Protein AF-A0A3D8S932-F1 (afdb_monomer)

Solvent-accessible surface area (backbone atoms only — not comparable to full-atom values): 26169 Å² total; per-residue (Å²): 115,69,65,63,53,53,51,53,55,57,56,55,50,58,56,51,51,54,56,54,53,54,73,68,45,75,90,48,56,69,72,57,42,53,27,50,51,41,23,76,76,49,45,49,45,74,69,17,20,23,61,69,38,45,50,53,48,47,69,52,47,50,66,44,21,80,76,27,69,22,23,37,30,23,50,37,32,45,20,38,51,46,48,43,23,69,47,88,50,70,70,64,33,52,54,43,54,50,53,31,53,54,32,48,55,53,16,54,54,36,42,54,54,39,67,72,34,74,92,70,53,54,61,61,40,52,34,51,20,23,49,43,46,18,51,48,37,64,64,73,47,64,86,85,55,66,68,32,52,57,27,47,52,52,26,50,59,52,51,74,73,54,60,76,90,71,49,86,48,69,62,60,40,50,46,41,52,52,50,49,54,51,49,45,50,53,48,16,58,41,8,66,41,100,78,36,52,98,65,90,65,57,51,76,78,67,83,65,65,95,78,71,54,92,73,43,70,23,34,33,57,48,66,16,31,35,61,50,53,33,56,52,30,33,34,46,16,35,42,38,48,49,52,55,52,56,76,69,53,89,73,90,72,100,60,82,52,73,65,59,46,50,54,44,50,52,52,49,52,51,53,52,51,52,52,53,51,48,57,73,76,40,85,76,44,46,43,90,77,47,61,86,75,48,52,76,67,54,50,50,29,31,52,33,37,28,50,18,48,54,30,36,45,51,40,53,40,40,42,60,70,65,63,44,58,47,77,35,64,81,41,42,53,34,29,52,49,32,49,50,30,59,72,70,38,83,88,66,100,56,36,30,23,70,60,53,43,57,62,30,53,50,51,28,62,75,37,59,41,81,65,60,67,71,36,77,62,26,58,45,49,52,48,49,52,47,51,46,44,55,62,71,29,38,70,73,72,82,79,86,75,81,63,69,85,68,84,92,77,82,88,82,82,83,84,75,78,94,87,67,88,80,78,81,81,80,84,80,56,104,81,66,63,83,58,76,93,65,96,71,87,72,83,81,78,88,80,74,88,74,92,67,88,79,81,85,77,132

Radius of gyration: 24.07 Å; Cα contacts (8 Å, |Δi|>4): 457; chains: 1; bounding box: 69×62×68 Å

Foldseek 3Di:
DVVLVVVVVVLVVVLVVVLVVLVVPPVDDPVLSVLLNLLLPPLCLLQFAASVLSVLCCVLQVVLLVVAVLLSLLSSLSSLLLVLLVDPDDVVNVVSVVVNVVSLVSNVVSLVVLVVDPVNNPLLSSLNSLLSSLVSCVLFDDPPDCVSVVSLVSSVVSLVPDDLVPDPDPSSSVSSVVSVLSSLVVLLLQLLDPVHHPDLPDLAPDDDPPPDDVPQQAQERGQLAGSVLSVLSNSLSSLLNVVVVVVPDDDDDPDDDVVNSVVRLVVSLVVLVVSVVCVVVDPHHHDPPPVVSDDPLLSLLSSLLHLLSSLLSQLSSCCRVVVDALPDPSNLVSLVSLLVSVVSHDDDSGNRSLSNSLSSLVSSVVSDDDPCCPDVSVVVSCVSNCVNCSNSHVVVVPDDDFDWDDPDDDDDDPDDDPDDPPPPPDPDDPPTDGDDPDPPPDDPPPPDDDPDDDDDDD

InterPro domains:
  IPR021858 Fungal transcription factor [PF11951] (35-371)

Secondary structure (DSSP, 8-state):
-HHHHHHHHHHHHHHHHHHHHHHH-TTS-HHHHHHHHHHHHTGGGGG-SSHHHHHHHHHHHHHHHHH-HHHHHHHHHHHHHHHHTT---HHHHHHHHHHHHHHHHHHHHHHHHHHH-GGG--HHHHHHHHHHHHHHHHHHS-TT-SHHHHHHHHHHHHHHH--GGG--SHHHHHHHHHHHHHHHHHHHHHHTSTT--SS---TTT----TT--TTTTEEPTTTSS-THHHHHHHHHHHHHHHHHHHHT--S---S--HHHHHHHHHHHHHHHHHHHHHHHHSPPEESTTTGGGS-HHHHHHHHHHHHHHHHHHHHHHHHHTS---TTSHHHHHHHHHHHHHHHHSPP-SS--GGGGGHHHHHHHHHH--TTTTSSHHHHHHHHHHHHHHHHH-TT--S---------S---------SSS---------TT---------SSSS--S-----------

pLDDT: mean 71.11, std 24.64, range [21.19, 98.0]

Mean predicted aligned error: 13.16 Å

Structure (mmCIF, N/CA/C/O backbone):
data_AF-A0A3D8S932-F1
#
_entry.id   AF-A0A3D8S932-F1
#
loop_
_atom_site.group_PDB
_atom_site.id
_atom_site.type_symbol
_atom_site.label_atom_id
_atom_site.label_alt_id
_atom_site.label_comp_id
_atom_site.label_asym_id
_atom_site.label_entity_id
_atom_site.label_seq_id
_atom_site.pdbx_PDB_ins_code
_atom_site.Cartn_x
_atom_site.Cartn_y
_atom_site.Cartn_z
_atom_site.occupancy
_atom_site.B_iso_or_equiv
_atom_site.auth_seq_id
_atom_site.auth_comp_id
_atom_site.auth_asym_id
_atom_site.auth_atom_id
_atom_site.pdbx_PDB_model_num
ATOM 1 N N . MET A 1 1 ? -24.641 -22.524 -3.388 1.00 40.31 1 MET A N 1
ATOM 2 C CA . MET A 1 1 ? -25.469 -21.322 -3.117 1.00 40.31 1 MET A CA 1
ATOM 3 C C . MET A 1 1 ? -25.861 -21.190 -1.644 1.00 40.31 1 MET A C 1
ATOM 5 O O . MET A 1 1 ? -25.721 -20.092 -1.130 1.00 40.31 1 MET A O 1
ATOM 9 N N . GLN A 1 2 ? -26.273 -22.263 -0.950 1.00 28.23 2 GLN A N 1
ATOM 10 C CA . GLN A 1 2 ? -26.661 -22.210 0.475 1.00 28.23 2 GLN A CA 1
ATOM 11 C C . GLN A 1 2 ? -25.521 -21.852 1.455 1.00 28.23 2 GLN A C 1
ATOM 13 O O . GLN A 1 2 ? -25.753 -21.087 2.385 1.00 28.23 2 GLN A O 1
ATOM 18 N N . GLU A 1 3 ? -24.283 -22.317 1.245 1.00 32.41 3 GLU A N 1
ATOM 19 C CA . GLU A 1 3 ? -23.161 -21.984 2.151 1.00 32.41 3 GLU A CA 1
ATOM 20 C C . GLU A 1 3 ? -22.762 -20.503 2.091 1.00 32.41 3 GLU A C 1
ATOM 22 O O . GLU A 1 3 ? -22.575 -19.868 3.125 1.00 32.41 3 GLU A O 1
ATOM 27 N N . SER A 1 4 ? -22.727 -19.908 0.895 1.00 35.00 4 SER A N 1
ATOM 28 C CA . SER A 1 4 ? -22.407 -18.484 0.718 1.00 35.00 4 SER A CA 1
ATOM 29 C C . SER A 1 4 ? -23.454 -17.567 1.373 1.00 35.00 4 SER A C 1
ATOM 31 O O . SER A 1 4 ? -23.086 -16.571 1.996 1.00 35.00 4 SER A O 1
ATOM 33 N N . SER A 1 5 ? -24.745 -17.930 1.330 1.00 35.38 5 SER A N 1
ATOM 34 C CA . SER A 1 5 ? -25.807 -17.180 2.020 1.00 35.38 5 SER A CA 1
ATOM 35 C C . SER A 1 5 ? -25.755 -17.310 3.545 1.00 35.38 5 SER A C 1
ATOM 37 O O . SER A 1 5 ? -26.022 -16.336 4.243 1.00 35.38 5 SER A O 1
ATOM 39 N N . VAL A 1 6 ? -25.375 -18.479 4.072 1.00 38.38 6 VAL A N 1
ATOM 40 C CA . VAL A 1 6 ? -25.237 -18.703 5.524 1.00 38.38 6 VAL A CA 1
ATOM 41 C C . VAL A 1 6 ? -24.021 -17.961 6.079 1.00 38.38 6 VAL A C 1
ATOM 43 O O . VAL A 1 6 ? -24.103 -17.363 7.151 1.00 38.38 6 VAL A O 1
ATOM 46 N N . ILE A 1 7 ? -22.919 -17.933 5.323 1.00 48.12 7 ILE A N 1
ATOM 47 C CA . ILE A 1 7 ? -21.741 -17.124 5.646 1.00 48.12 7 ILE A CA 1
ATOM 48 C C . ILE A 1 7 ? -22.134 -15.642 5.646 1.00 48.12 7 ILE A C 1
ATOM 50 O O . ILE A 1 7 ? -21.973 -14.987 6.666 1.00 48.12 7 ILE A O 1
ATOM 54 N N . THR A 1 8 ? -22.785 -15.137 4.594 1.00 47.88 8 THR A N 1
ATOM 55 C CA . THR A 1 8 ? -23.177 -13.713 4.509 1.00 47.88 8 THR A CA 1
ATOM 56 C C . THR A 1 8 ? -24.117 -13.285 5.652 1.00 47.88 8 THR A C 1
ATOM 58 O O . THR A 1 8 ? -23.948 -12.208 6.218 1.00 47.88 8 THR A O 1
ATOM 61 N N . ALA A 1 9 ? -25.058 -14.141 6.068 1.00 43.66 9 ALA A N 1
ATOM 62 C CA . ALA A 1 9 ? -25.965 -13.851 7.185 1.00 43.66 9 ALA A CA 1
ATOM 63 C C . ALA A 1 9 ? -25.255 -13.820 8.554 1.00 43.66 9 ALA A C 1
ATOM 65 O O . ALA A 1 9 ? -25.500 -12.932 9.373 1.00 43.66 9 ALA A O 1
ATOM 66 N N . LYS A 1 10 ? -24.331 -14.759 8.805 1.00 51.44 10 LYS A N 1
ATOM 67 C CA . LYS A 1 10 ? -23.509 -14.774 10.030 1.00 51.44 10 LYS A CA 1
ATOM 68 C C . LYS A 1 10 ? -22.567 -13.565 10.095 1.00 51.44 10 LYS A C 1
ATOM 70 O O . LYS A 1 10 ? -22.245 -13.072 11.172 1.00 51.44 10 LYS A O 1
ATOM 75 N N . GLU A 1 11 ? -22.149 -13.081 8.934 1.00 54.16 11 GLU A N 1
ATOM 76 C CA . GLU A 1 11 ? -21.233 -11.961 8.751 1.00 54.16 11 GLU A CA 1
ATOM 77 C C . GLU A 1 11 ? -21.856 -10.573 8.967 1.00 54.16 11 GLU A C 1
ATOM 79 O O . GLU A 1 11 ? -21.185 -9.667 9.471 1.00 54.16 11 GLU A O 1
ATOM 84 N N . GLU A 1 12 ? -23.132 -10.397 8.624 1.00 58.84 12 GLU A N 1
ATOM 85 C CA . GLU A 1 12 ? -23.886 -9.177 8.940 1.00 58.84 12 GLU A CA 1
ATOM 86 C C . GLU A 1 12 ? -24.192 -9.081 10.447 1.00 58.84 12 GLU A C 1
ATOM 88 O O . GLU A 1 12 ? -24.145 -7.988 11.021 1.00 58.84 12 GLU A O 1
ATOM 93 N N . SER A 1 13 ? -24.394 -10.226 11.114 1.00 60.09 13 SER A N 1
ATOM 94 C CA . SER A 1 13 ? -24.631 -10.308 12.563 1.00 60.09 13 SER A CA 1
ATOM 95 C C . SER A 1 13 ? -23.456 -9.766 13.389 1.00 60.09 13 SER A C 1
ATOM 97 O O . SER A 1 13 ? -23.659 -8.921 14.257 1.00 60.09 13 SER A O 1
ATOM 99 N N . THR A 1 14 ? -22.215 -10.169 13.094 1.00 68.25 14 THR A N 1
ATOM 100 C CA . THR A 1 14 ? -21.038 -9.776 13.900 1.00 68.25 14 THR A CA 1
ATOM 101 C C . THR A 1 14 ? -20.719 -8.283 13.818 1.00 68.25 14 THR A C 1
ATOM 103 O O . THR A 1 14 ? -20.332 -7.662 14.809 1.00 68.25 14 THR A O 1
ATOM 106 N N . THR A 1 15 ? -20.918 -7.672 12.647 1.00 71.06 15 THR A N 1
ATOM 107 C CA . THR A 1 15 ? -20.733 -6.223 12.472 1.00 71.06 15 THR A CA 1
ATOM 108 C C . THR A 1 15 ? -21.820 -5.441 13.213 1.00 71.06 15 THR A C 1
ATOM 110 O O . THR A 1 15 ? -21.531 -4.413 13.827 1.00 71.06 15 THR A O 1
ATOM 113 N N . SER A 1 16 ? -23.063 -5.935 13.196 1.00 76.12 16 SER A N 1
ATOM 114 C CA . SER A 1 16 ? -24.178 -5.346 13.947 1.00 76.12 16 SER A CA 1
ATOM 115 C C . SER A 1 16 ? -23.921 -5.361 15.459 1.00 76.12 16 SER A C 1
ATOM 117 O O . SER A 1 16 ? -24.120 -4.341 16.126 1.00 76.12 16 SER A O 1
ATOM 119 N N . ASP A 1 17 ? -23.395 -6.468 15.988 1.00 81.44 17 ASP A N 1
ATOM 120 C CA . ASP A 1 17 ? -23.077 -6.611 17.413 1.00 81.44 17 ASP A CA 1
ATOM 121 C C . ASP A 1 17 ? -21.988 -5.626 17.863 1.00 81.44 17 ASP A C 1
ATOM 123 O O . ASP A 1 17 ? -22.148 -4.934 18.872 1.00 81.44 17 ASP A O 1
ATOM 127 N N . LEU A 1 18 ? -20.912 -5.477 17.080 1.00 80.94 18 LEU A N 1
ATOM 128 C CA . LEU A 1 18 ? -19.847 -4.506 17.360 1.00 80.94 18 LEU A CA 1
ATOM 129 C C . LEU A 1 18 ? -20.382 -3.063 17.400 1.00 80.94 18 LEU A C 1
ATOM 131 O O . LEU A 1 18 ? -20.035 -2.274 18.283 1.00 80.94 18 LEU A O 1
ATOM 135 N N . LEU A 1 19 ? -21.261 -2.708 16.460 1.00 85.31 19 LEU A N 1
ATOM 136 C CA . LEU A 1 19 ? -21.876 -1.380 16.409 1.00 85.31 19 LEU A CA 1
ATOM 137 C C . LEU A 1 19 ? -22.807 -1.125 17.598 1.00 85.31 19 LEU A C 1
ATOM 139 O O . LEU A 1 19 ? -22.860 0.002 18.102 1.00 85.31 19 LEU A O 1
ATOM 143 N N . ALA A 1 20 ? -23.527 -2.148 18.061 1.00 84.94 20 ALA A N 1
ATOM 144 C CA . ALA A 1 20 ? -24.342 -2.060 19.266 1.00 84.94 20 ALA A CA 1
ATOM 145 C C . ALA A 1 20 ? -23.469 -1.814 20.506 1.00 84.94 20 ALA A C 1
ATOM 147 O O . ALA A 1 20 ? -23.762 -0.905 21.284 1.00 84.94 20 ALA A O 1
ATOM 148 N N . GLN A 1 21 ? -22.350 -2.532 20.642 1.00 86.56 21 GLN A N 1
ATOM 149 C CA . GLN A 1 21 ? -21.411 -2.359 21.756 1.00 86.56 21 GLN A CA 1
ATOM 150 C C . GLN A 1 21 ? -20.811 -0.947 21.805 1.00 86.56 21 GLN A C 1
ATOM 152 O O . GLN A 1 21 ? -20.749 -0.339 22.872 1.00 86.56 21 GLN A O 1
ATOM 157 N N . ILE A 1 22 ? -20.443 -0.364 20.659 1.00 86.50 22 ILE A N 1
ATOM 158 C CA . ILE A 1 22 ? -19.869 0.994 20.607 1.00 86.50 22 ILE A CA 1
ATOM 159 C C . ILE A 1 22 ? -20.843 2.053 21.127 1.00 86.50 22 ILE A C 1
ATOM 161 O O . ILE A 1 22 ? -20.427 3.009 21.788 1.00 86.50 22 ILE A O 1
ATOM 165 N N . LYS A 1 23 ? -22.148 1.889 20.877 1.00 83.19 23 LYS A N 1
ATOM 166 C CA . LYS A 1 23 ? -23.172 2.813 21.393 1.00 83.19 23 LYS A CA 1
ATOM 167 C C . LYS A 1 23 ? -23.225 2.822 22.926 1.00 83.19 23 LYS A C 1
ATOM 169 O O . LYS A 1 23 ? -23.572 3.854 23.501 1.00 83.19 23 LYS A O 1
ATOM 174 N N . LEU A 1 24 ? -22.831 1.725 23.576 1.00 87.94 24 LEU A N 1
ATOM 175 C CA . LEU A 1 24 ? -22.824 1.576 25.035 1.00 87.94 24 LEU A CA 1
ATOM 176 C C . LEU A 1 24 ? -21.590 2.197 25.713 1.00 87.94 24 LEU A C 1
ATOM 178 O O . LEU A 1 24 ? -21.595 2.376 26.928 1.00 87.94 24 LEU A O 1
ATOM 182 N N . LEU A 1 25 ? -20.554 2.587 24.961 1.00 88.94 25 LEU A N 1
ATOM 183 C CA . LEU A 1 25 ? -19.315 3.164 25.505 1.00 88.94 25 LEU A CA 1
ATOM 184 C C . LEU A 1 25 ? -19.509 4.628 25.941 1.00 88.94 25 LEU A C 1
ATOM 186 O O . LEU A 1 25 ? -19.034 5.548 25.285 1.00 88.94 25 LEU A O 1
ATOM 190 N N . SER A 1 26 ? -20.245 4.878 27.026 1.00 89.00 26 SER A N 1
ATOM 191 C CA . SER A 1 26 ? -20.582 6.232 27.516 1.00 89.00 26 SER A CA 1
ATOM 192 C C . SER A 1 26 ? -19.376 7.112 27.861 1.00 89.00 26 SER A C 1
ATOM 194 O O . SER A 1 26 ? -19.487 8.334 27.801 1.00 89.00 26 SER A O 1
ATOM 196 N N . TRP A 1 27 ? -18.222 6.508 28.155 1.00 90.06 27 TRP A N 1
ATOM 197 C CA . TRP A 1 27 ? -16.966 7.213 28.416 1.00 90.06 27 TRP A CA 1
ATOM 198 C C . TRP A 1 27 ? -16.351 7.858 27.161 1.00 90.06 27 TRP A C 1
ATOM 200 O O . TRP A 1 27 ? -15.527 8.763 27.285 1.00 90.06 27 TRP A O 1
ATOM 210 N N . ILE A 1 28 ? -16.761 7.441 25.954 1.00 89.88 28 ILE A N 1
ATOM 211 C CA . ILE A 1 28 ? -16.377 8.094 24.697 1.00 89.88 28 ILE A CA 1
ATOM 212 C C . ILE A 1 28 ? -17.422 9.173 24.362 1.00 89.88 28 ILE A C 1
ATOM 214 O O . ILE A 1 28 ? -18.611 8.857 24.235 1.00 89.88 28 ILE A O 1
ATOM 218 N N . PRO A 1 29 ? -17.015 10.436 24.128 1.00 92.69 29 PRO A N 1
ATOM 219 C CA . PRO A 1 29 ? -17.925 11.503 23.723 1.00 92.69 29 PRO A CA 1
ATOM 220 C C . PRO A 1 29 ? -18.790 11.126 22.513 1.00 92.69 29 PRO A C 1
ATOM 222 O O . PRO A 1 29 ? -18.310 10.531 21.547 1.00 92.69 29 PRO A O 1
ATOM 225 N N . ALA A 1 30 ? -20.062 11.539 22.505 1.00 91.75 30 ALA A N 1
ATOM 226 C CA . ALA A 1 30 ? -21.031 11.136 21.478 1.00 91.75 30 ALA A CA 1
ATOM 227 C C . ALA A 1 30 ? -20.562 11.405 20.033 1.00 91.75 30 ALA A C 1
ATOM 229 O O . ALA A 1 30 ? -20.717 10.544 19.165 1.00 91.75 30 ALA A O 1
ATOM 230 N N . LYS A 1 31 ? -19.923 12.558 19.785 1.00 90.19 31 LYS A N 1
ATOM 231 C CA . LYS A 1 31 ? -19.340 12.892 18.473 1.00 90.19 31 LYS A CA 1
ATOM 232 C C . LYS A 1 31 ? -18.235 11.908 18.066 1.00 90.19 31 LYS A C 1
ATOM 234 O O . LYS A 1 31 ? -18.201 11.472 16.921 1.00 90.19 31 LYS A O 1
ATOM 239 N N . GLN A 1 32 ? -17.376 11.508 19.003 1.00 92.50 32 GLN A N 1
ATOM 240 C CA . GLN A 1 32 ? -16.308 10.537 18.752 1.00 92.50 32 GLN A CA 1
ATOM 241 C C . GLN A 1 32 ? -16.862 9.122 18.537 1.00 92.50 32 GLN A C 1
ATOM 243 O O . GLN A 1 32 ? -16.402 8.426 17.639 1.00 92.50 32 GLN A O 1
ATOM 248 N N . ARG A 1 33 ? -17.921 8.719 19.254 1.00 93.75 33 ARG A N 1
ATOM 249 C CA . ARG A 1 33 ? -18.620 7.451 18.969 1.00 93.75 33 ARG A CA 1
ATOM 250 C C . ARG A 1 33 ? -19.205 7.416 17.562 1.00 93.75 33 ARG A C 1
ATOM 252 O O . ARG A 1 33 ? -19.075 6.410 16.876 1.00 93.75 33 ARG A O 1
ATOM 259 N N . SER A 1 34 ? -19.809 8.518 17.110 1.00 92.56 34 SER A N 1
ATOM 260 C CA . SER A 1 34 ? -20.324 8.629 15.738 1.00 92.56 34 SER A CA 1
ATOM 261 C C . SER A 1 34 ? -19.213 8.487 14.693 1.00 92.56 34 SER A C 1
ATOM 263 O O . SER A 1 34 ? -19.406 7.828 13.673 1.00 92.56 34 SER A O 1
ATOM 265 N N . LEU A 1 35 ? -18.031 9.049 14.958 1.00 93.62 35 LEU A N 1
ATOM 266 C CA . LEU A 1 35 ? -16.859 8.871 14.101 1.00 93.62 35 LEU A CA 1
ATOM 267 C C . LEU A 1 35 ? -16.337 7.434 14.109 1.00 93.62 35 LEU A C 1
ATOM 269 O O . LEU A 1 35 ? -16.006 6.925 13.047 1.00 93.62 35 LEU A O 1
ATOM 273 N N . LEU A 1 36 ? -16.313 6.763 15.261 1.00 93.81 36 LEU A N 1
ATOM 274 C CA . LEU A 1 36 ? -15.903 5.361 15.349 1.00 93.81 36 LEU A CA 1
ATOM 275 C C . LEU A 1 36 ? -16.871 4.433 14.596 1.00 93.81 36 LEU A C 1
ATOM 277 O O . LEU A 1 36 ? -16.443 3.525 13.891 1.00 93.81 36 LEU A O 1
ATOM 281 N N . VAL A 1 37 ? -18.176 4.701 14.673 1.00 92.31 37 VAL A N 1
ATOM 282 C CA . VAL A 1 37 ? -19.183 4.020 13.843 1.00 92.31 37 VAL A CA 1
ATOM 283 C C . VAL A 1 37 ? -18.919 4.276 12.355 1.00 92.31 37 VAL A C 1
ATOM 285 O O . VAL A 1 37 ? -18.884 3.335 11.563 1.00 92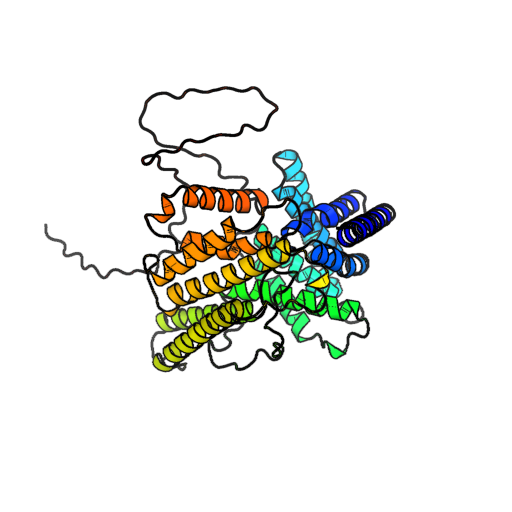.31 37 VAL A O 1
ATOM 288 N N . HIS A 1 38 ? -18.654 5.532 11.977 1.00 89.62 38 HIS A N 1
ATOM 289 C CA . HIS A 1 38 ? -18.314 5.900 10.599 1.00 89.62 38 HIS A CA 1
ATOM 290 C C . HIS A 1 38 ? -17.028 5.217 10.104 1.00 89.62 38 HIS A C 1
ATOM 292 O O . HIS A 1 38 ? -16.955 4.835 8.937 1.00 89.62 38 HIS A O 1
ATOM 298 N N . PHE A 1 39 ? -16.031 5.024 10.972 1.00 89.12 39 PHE A N 1
ATOM 299 C CA . PHE A 1 39 ? -14.813 4.280 10.649 1.00 89.12 39 PHE A CA 1
ATOM 300 C C . PHE A 1 39 ? -15.131 2.863 10.174 1.00 89.12 39 PHE A C 1
ATOM 302 O O . PHE A 1 39 ? -14.767 2.474 9.063 1.00 89.12 39 PHE A O 1
ATOM 309 N N . ILE A 1 40 ? -15.848 2.127 11.027 1.00 89.31 40 ILE A N 1
ATOM 310 C CA . ILE A 1 40 ? -16.173 0.711 10.851 1.00 89.31 40 ILE A CA 1
ATOM 311 C C . ILE A 1 40 ? -17.042 0.522 9.613 1.00 89.31 40 ILE A C 1
ATOM 313 O O . ILE A 1 40 ? -16.801 -0.386 8.821 1.00 89.31 40 ILE A O 1
ATOM 317 N N . GLN A 1 41 ? -18.035 1.394 9.432 1.00 84.44 41 GLN A N 1
ATOM 318 C CA . GLN A 1 41 ? -19.007 1.253 8.356 1.00 84.44 41 GLN A CA 1
ATOM 319 C C . GLN A 1 41 ? -18.508 1.774 7.014 1.00 84.44 41 GLN A C 1
ATOM 321 O O . GLN A 1 41 ? -18.896 1.218 5.993 1.00 84.44 41 GLN A O 1
ATOM 326 N N . HIS A 1 42 ? -17.684 2.823 6.981 1.00 80.06 42 HIS A N 1
ATOM 327 C CA . HIS A 1 42 ? -17.403 3.549 5.740 1.00 80.06 42 HIS A CA 1
ATOM 328 C C . HIS A 1 42 ? -15.916 3.796 5.514 1.00 80.06 42 HIS A C 1
ATOM 330 O O . HIS A 1 42 ? -15.396 3.445 4.458 1.00 80.06 42 HIS A O 1
ATOM 336 N N . ALA A 1 43 ? -15.220 4.382 6.488 1.00 80.62 43 ALA A N 1
ATOM 337 C CA . ALA A 1 43 ? -13.892 4.927 6.222 1.00 80.62 43 ALA A CA 1
ATOM 338 C C . ALA A 1 43 ? -12.821 3.853 5.975 1.00 80.62 43 ALA A C 1
ATOM 340 O O . ALA A 1 43 ? -11.892 4.096 5.209 1.00 80.62 43 ALA A O 1
ATOM 341 N N . LEU A 1 44 ? -12.954 2.674 6.590 1.00 79.88 44 LEU A N 1
ATOM 342 C CA . LEU A 1 44 ? -12.016 1.562 6.407 1.00 79.88 44 LEU A CA 1
ATOM 343 C C . LEU A 1 44 ? -12.182 0.850 5.050 1.00 79.88 44 LEU A C 1
ATOM 345 O O . LEU A 1 44 ? -11.245 0.228 4.550 1.00 79.88 44 LEU A O 1
ATOM 349 N N . GLN A 1 45 ? -13.351 0.966 4.410 1.00 77.25 45 GLN A N 1
ATOM 350 C CA . GLN A 1 45 ? -13.567 0.406 3.068 1.00 77.25 45 GLN A CA 1
ATOM 351 C C . GLN A 1 45 ? -12.655 1.065 2.025 1.00 77.25 45 GLN A C 1
ATOM 353 O O . GLN A 1 45 ? -12.292 0.443 1.032 1.00 77.25 45 GLN A O 1
ATOM 358 N N . ALA A 1 46 ? -12.246 2.313 2.273 1.00 71.69 46 ALA A N 1
ATOM 359 C CA . ALA A 1 46 ? -11.326 3.056 1.420 1.00 71.69 46 ALA A CA 1
ATOM 360 C C . ALA A 1 46 ? -9.869 2.561 1.499 1.00 71.69 46 ALA A C 1
ATOM 362 O O . ALA A 1 46 ? -9.014 3.114 0.812 1.00 71.69 46 ALA A O 1
ATOM 363 N N . SER A 1 47 ? -9.569 1.544 2.315 1.00 73.06 47 SER A N 1
ATOM 364 C CA . SER A 1 47 ? -8.214 0.999 2.470 1.00 73.06 47 SER A CA 1
ATOM 365 C C . SER A 1 47 ? -8.153 -0.527 2.605 1.00 73.06 47 SER A C 1
ATOM 367 O O . SER A 1 47 ? -7.094 -1.049 2.939 1.00 73.06 47 SER A O 1
ATOM 369 N N . THR A 1 48 ? -9.256 -1.251 2.384 1.00 80.56 48 THR A N 1
ATOM 370 C CA . THR A 1 48 ? -9.317 -2.717 2.538 1.00 80.56 48 THR A CA 1
ATOM 371 C C . THR A 1 48 ? -9.798 -3.395 1.258 1.00 80.56 48 THR A C 1
ATOM 373 O O . THR A 1 48 ? -10.755 -2.950 0.625 1.00 80.56 48 THR A O 1
ATOM 376 N N . CYS A 1 49 ? -9.126 -4.482 0.866 1.00 86.44 49 CYS A N 1
ATOM 377 C CA . CYS A 1 49 ? -9.362 -5.137 -0.424 1.00 86.44 49 CYS A CA 1
ATOM 378 C C . CYS A 1 49 ? -10.444 -6.228 -0.403 1.00 86.44 49 CYS A C 1
ATOM 380 O O . CYS A 1 49 ? -10.785 -6.760 -1.453 1.00 86.44 49 CYS A O 1
ATOM 382 N N . SER A 1 50 ? -11.002 -6.572 0.758 1.00 85.69 50 SER A N 1
ATOM 383 C CA . SER A 1 50 ? -12.120 -7.516 0.870 1.00 85.69 50 SER A CA 1
ATOM 384 C C . SER A 1 50 ? -12.919 -7.290 2.151 1.00 85.69 50 SER A C 1
ATOM 386 O O . SER A 1 50 ? -12.429 -6.696 3.114 1.00 85.69 50 SER A O 1
ATOM 388 N N . ILE A 1 51 ? -14.162 -7.777 2.175 1.00 84.81 51 ILE A N 1
ATOM 389 C CA . ILE A 1 51 ? -15.030 -7.710 3.362 1.00 84.81 51 ILE A CA 1
ATOM 390 C C . ILE A 1 51 ? -14.420 -8.523 4.511 1.00 84.81 51 ILE A C 1
ATOM 392 O O . ILE A 1 51 ? -14.410 -8.069 5.655 1.00 84.81 51 ILE A O 1
ATOM 396 N N . ALA A 1 52 ? -13.866 -9.699 4.199 1.00 83.38 52 ALA A N 1
ATOM 397 C CA . ALA A 1 52 ? -13.172 -10.542 5.166 1.00 83.38 52 ALA A CA 1
ATOM 398 C C . ALA A 1 52 ? -11.976 -9.807 5.796 1.00 83.38 52 ALA A C 1
ATOM 400 O O . ALA A 1 52 ? -11.858 -9.781 7.022 1.00 83.38 52 ALA A O 1
ATOM 401 N N . ALA A 1 53 ? -11.156 -9.133 4.979 1.00 84.31 53 ALA A N 1
ATOM 402 C CA . ALA A 1 53 ? -10.049 -8.308 5.459 1.00 84.31 53 ALA A CA 1
ATOM 403 C C . ALA A 1 53 ? -10.538 -7.144 6.331 1.00 84.31 53 ALA A C 1
ATOM 405 O O . ALA A 1 53 ? -9.986 -6.910 7.402 1.00 84.31 53 ALA A O 1
ATOM 406 N N . GLN A 1 54 ? -11.601 -6.441 5.921 1.00 86.06 54 GLN A N 1
ATOM 407 C CA . GLN A 1 54 ? -12.179 -5.347 6.705 1.00 86.06 54 GLN A CA 1
ATOM 408 C C . GLN A 1 54 ? -12.658 -5.823 8.083 1.00 86.06 54 GLN A C 1
ATOM 410 O O . GLN A 1 54 ? -12.395 -5.172 9.096 1.00 86.06 54 GLN A O 1
ATOM 415 N N . ARG A 1 55 ? -13.352 -6.964 8.137 1.00 85.38 55 ARG A N 1
ATOM 416 C CA . ARG A 1 55 ? -13.824 -7.547 9.395 1.00 85.38 55 ARG A CA 1
ATOM 417 C C . ARG A 1 55 ? -12.657 -7.922 10.288 1.00 85.38 55 ARG A C 1
ATOM 419 O O . ARG A 1 55 ? -12.626 -7.497 11.438 1.00 85.38 55 ARG A O 1
ATOM 426 N N . ARG A 1 56 ? -11.687 -8.662 9.748 1.00 86.44 56 ARG A N 1
ATOM 427 C CA . ARG A 1 56 ? -10.529 -9.101 10.524 1.00 86.44 56 ARG A CA 1
ATOM 428 C C . ARG A 1 56 ? -9.719 -7.914 11.036 1.00 86.44 56 ARG A C 1
ATOM 430 O O . ARG A 1 56 ? -9.299 -7.906 12.188 1.00 86.44 56 ARG A O 1
ATOM 437 N N . PHE A 1 57 ? -9.585 -6.871 10.221 1.00 88.06 57 PHE A N 1
ATOM 438 C CA . PHE A 1 57 ? -8.981 -5.614 10.638 1.00 88.06 57 PHE A CA 1
ATOM 439 C C . PHE A 1 57 ? -9.735 -4.998 11.825 1.00 88.06 57 PHE A C 1
ATOM 441 O O . PHE A 1 57 ? -9.107 -4.634 12.814 1.00 88.06 57 PHE A O 1
ATOM 448 N N . ASN A 1 58 ? -11.069 -4.918 11.773 1.00 90.12 58 ASN A N 1
ATOM 449 C CA . ASN A 1 58 ? -11.876 -4.393 12.879 1.00 90.12 58 ASN A CA 1
ATOM 450 C C . ASN A 1 58 ? -11.767 -5.247 14.157 1.00 90.12 58 ASN A C 1
ATOM 452 O O . ASN A 1 58 ? -11.621 -4.683 15.240 1.00 90.12 58 ASN A O 1
ATOM 456 N N . GLU A 1 59 ? -11.801 -6.577 14.040 1.00 90.06 59 GLU A N 1
ATOM 457 C CA . GLU A 1 59 ? -11.640 -7.512 15.168 1.00 90.06 59 GLU A CA 1
ATOM 458 C C . GLU A 1 59 ? -10.311 -7.302 15.902 1.00 90.06 59 GLU A C 1
ATOM 460 O O . GLU A 1 59 ? -10.267 -7.332 17.130 1.00 90.06 59 GLU A O 1
ATOM 465 N N . LEU A 1 60 ? -9.237 -7.043 15.153 1.00 91.31 60 LEU A N 1
ATOM 466 C CA . LEU A 1 60 ? -7.904 -6.837 15.711 1.00 91.31 60 LEU A CA 1
ATOM 467 C C . LEU A 1 60 ? -7.697 -5.406 16.226 1.00 91.31 60 LEU A C 1
ATOM 469 O O . LEU A 1 60 ? -7.163 -5.206 17.313 1.00 91.31 60 LEU A O 1
ATOM 473 N N . ILE A 1 61 ? -8.115 -4.389 15.470 1.00 92.81 61 ILE A N 1
ATOM 474 C CA . ILE A 1 61 ? -7.773 -2.987 15.753 1.00 92.81 61 ILE A CA 1
ATOM 475 C C . ILE A 1 61 ? -8.704 -2.346 16.780 1.00 92.81 61 ILE A C 1
ATOM 477 O O . ILE A 1 61 ? -8.227 -1.587 17.623 1.00 92.81 61 ILE A O 1
ATOM 481 N N . ILE A 1 62 ? -10.014 -2.614 16.743 1.00 93.31 62 ILE A N 1
ATOM 482 C CA . ILE A 1 62 ? -10.973 -1.895 17.599 1.00 93.31 62 ILE A CA 1
ATOM 483 C C . ILE A 1 62 ? -10.739 -2.176 19.091 1.00 93.31 62 ILE A C 1
ATOM 485 O O . ILE A 1 62 ? -10.641 -1.205 19.845 1.00 93.31 62 ILE A O 1
ATOM 489 N N . PRO A 1 63 ? -10.553 -3.430 19.553 1.00 92.00 63 PRO A N 1
ATOM 490 C CA . PRO A 1 63 ? -10.256 -3.685 20.964 1.00 92.00 63 PRO A CA 1
ATOM 491 C C . PRO A 1 63 ? -8.973 -2.987 21.434 1.00 92.00 63 PRO A C 1
ATOM 493 O O . PRO A 1 63 ? -8.932 -2.430 22.529 1.00 92.00 63 PRO A O 1
ATOM 496 N N . ARG A 1 64 ? -7.946 -2.950 20.575 1.00 92.88 64 ARG A N 1
ATOM 497 C CA . ARG A 1 64 ? -6.652 -2.311 20.862 1.00 92.88 64 ARG A CA 1
ATOM 498 C C . ARG A 1 64 ? -6.786 -0.792 20.898 1.00 92.88 64 ARG A C 1
ATOM 500 O O . ARG A 1 64 ? -6.195 -0.141 21.754 1.00 92.88 64 ARG A O 1
ATOM 507 N N . ALA A 1 65 ? -7.619 -0.223 20.029 1.00 94.25 65 ALA A N 1
ATOM 508 C CA . ALA A 1 65 ? -7.936 1.198 20.036 1.00 94.25 65 ALA A CA 1
ATOM 509 C C . ALA A 1 65 ? -8.612 1.614 21.346 1.00 94.25 65 ALA A C 1
ATOM 511 O O . ALA A 1 65 ? -8.222 2.608 21.944 1.00 94.25 65 ALA A O 1
ATOM 512 N N . LEU A 1 66 ? -9.568 0.831 21.852 1.00 92.50 66 LEU A N 1
ATOM 513 C CA . LEU A 1 66 ? -10.242 1.143 23.118 1.00 92.50 66 LEU A CA 1
ATOM 514 C C . LEU A 1 66 ? -9.297 1.131 24.334 1.00 92.50 66 LEU A C 1
ATOM 516 O O . LEU A 1 66 ? -9.619 1.739 25.352 1.00 92.50 66 LEU A O 1
ATOM 520 N N . GLN A 1 67 ? -8.132 0.489 24.220 1.00 90.81 67 GLN A N 1
ATOM 521 C CA . GLN A 1 67 ? -7.097 0.428 25.257 1.00 90.81 67 GLN A CA 1
ATOM 522 C C . GLN A 1 67 ? -5.932 1.408 25.024 1.00 90.81 67 GLN A C 1
ATOM 524 O O . GLN A 1 67 ? -5.132 1.630 25.931 1.00 90.81 67 GLN A O 1
ATOM 529 N N . SER A 1 68 ? -5.831 2.012 23.835 1.00 93.19 68 SER A N 1
ATOM 530 C CA . SER A 1 68 ? -4.759 2.940 23.456 1.00 93.19 68 SER A CA 1
ATOM 531 C C . SER A 1 68 ? -5.336 4.288 23.007 1.00 93.19 68 SER A C 1
ATOM 533 O O . SER A 1 68 ? -5.891 4.404 21.907 1.00 93.19 68 SER A O 1
ATOM 535 N N . PRO A 1 69 ? -5.184 5.343 23.829 1.00 93.94 69 PRO A N 1
ATOM 536 C CA . PRO A 1 69 ? -5.576 6.699 23.465 1.00 93.94 69 PRO A CA 1
ATOM 537 C C . PRO A 1 69 ? -5.023 7.175 22.115 1.00 93.94 69 PRO A C 1
ATOM 539 O O . PRO A 1 69 ? -5.756 7.820 21.361 1.00 93.94 69 PRO A O 1
ATOM 542 N N . SER A 1 70 ? -3.758 6.880 21.795 1.00 94.56 70 SER A N 1
ATOM 543 C CA . SER A 1 70 ? -3.145 7.292 20.524 1.00 94.56 70 SER A CA 1
ATOM 544 C C . SER A 1 70 ? -3.785 6.598 19.314 1.00 94.56 70 SER A C 1
ATOM 546 O O . SER A 1 70 ? -4.113 7.261 18.322 1.00 94.56 70 SER A O 1
ATOM 548 N N . LEU A 1 71 ? -4.049 5.291 19.403 1.00 95.81 71 LEU A N 1
ATOM 549 C CA . LEU A 1 71 ? -4.686 4.531 18.330 1.00 95.81 71 LEU A CA 1
ATOM 550 C C . LEU A 1 71 ? -6.147 4.945 18.134 1.00 95.81 71 LEU A C 1
ATOM 552 O O . LEU A 1 71 ? -6.543 5.229 17.001 1.00 95.81 71 LEU A O 1
ATOM 556 N N . LEU A 1 72 ? -6.932 5.060 19.213 1.00 96.25 72 LEU A N 1
ATOM 557 C CA . LEU A 1 72 ? -8.322 5.518 19.120 1.00 96.25 72 LEU A CA 1
ATOM 558 C C . LEU A 1 72 ? -8.406 6.872 18.423 1.00 96.25 72 LEU A C 1
ATOM 560 O O . LEU A 1 72 ? -9.154 7.031 17.461 1.00 96.25 72 LEU A O 1
ATOM 564 N N . LYS A 1 73 ? -7.605 7.845 18.862 1.00 96.00 73 LYS A N 1
ATOM 565 C CA . LYS A 1 73 ? -7.606 9.180 18.257 1.00 96.00 73 LYS A CA 1
ATOM 566 C C . LYS A 1 73 ? -7.175 9.138 16.796 1.00 96.00 73 LYS A C 1
ATOM 568 O O . LYS A 1 73 ? -7.797 9.813 15.986 1.00 96.00 73 LYS A O 1
ATOM 573 N N . SER A 1 74 ? -6.192 8.319 16.432 1.00 95.19 74 SER A N 1
ATOM 574 C CA . SER A 1 74 ? -5.758 8.162 15.036 1.00 95.19 74 SER A CA 1
ATOM 575 C C . SER A 1 74 ? -6.857 7.580 14.133 1.00 95.19 74 SER A C 1
ATOM 577 O O . SER A 1 74 ? -7.042 8.048 13.010 1.00 95.19 74 SER A O 1
ATOM 579 N N . ILE A 1 75 ? -7.662 6.640 14.637 1.00 94.94 75 ILE A N 1
ATOM 580 C CA . ILE A 1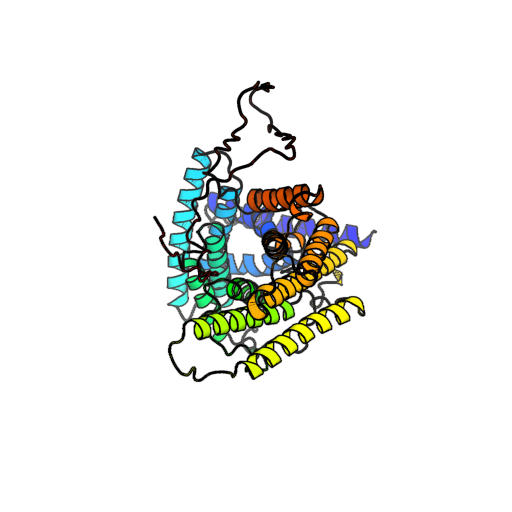 75 ? -8.860 6.127 13.947 1.00 94.94 75 ILE A CA 1
ATOM 581 C C . ILE A 1 75 ? -9.923 7.225 13.775 1.00 94.94 75 ILE A C 1
ATOM 583 O O . ILE A 1 75 ? -10.557 7.346 12.721 1.00 94.94 75 ILE A O 1
ATOM 587 N N . LEU A 1 76 ? -10.117 8.063 14.796 1.00 95.56 76 LEU A N 1
ATOM 588 C CA . LEU A 1 76 ? -11.041 9.197 14.718 1.00 95.56 76 LEU A CA 1
ATOM 589 C C . LEU A 1 76 ? -10.555 10.247 13.709 1.00 95.56 76 LEU A C 1
ATOM 591 O O . LEU A 1 76 ? -11.364 10.728 12.918 1.00 95.56 76 LEU A O 1
ATOM 595 N N . VAL A 1 77 ? -9.250 10.548 13.678 1.00 92.50 77 VAL A N 1
ATOM 596 C CA . VAL A 1 77 ? -8.622 11.404 12.654 1.00 92.50 77 VAL A CA 1
ATOM 597 C C . VAL A 1 77 ? -8.920 10.849 11.265 1.00 92.50 77 VAL A C 1
ATOM 599 O O . VAL A 1 77 ? -9.393 11.597 10.410 1.00 92.50 77 VAL A O 1
ATOM 602 N N . TRP A 1 78 ? -8.737 9.539 11.058 1.00 86.31 78 TRP A N 1
ATOM 603 C CA . TRP A 1 78 ? -9.055 8.897 9.783 1.00 86.31 78 TRP A CA 1
ATOM 604 C C . TRP A 1 78 ? -10.509 9.104 9.362 1.00 86.31 78 TRP A C 1
ATOM 606 O O . TRP A 1 78 ? -10.816 9.461 8.224 1.00 86.31 78 TRP A O 1
ATOM 616 N N . SER A 1 79 ? -11.414 8.925 10.315 1.00 89.94 79 SER A N 1
ATOM 617 C CA . SER A 1 79 ? -12.854 9.044 10.100 1.00 89.94 79 SER A CA 1
ATOM 618 C C . SER A 1 79 ? -13.279 10.466 9.753 1.00 89.94 79 SER A C 1
ATOM 620 O O . SER A 1 79 ? -14.087 10.660 8.845 1.00 89.94 79 SER A O 1
ATOM 622 N N . VAL A 1 80 ? -12.731 11.467 10.449 1.00 89.06 80 VAL A N 1
ATOM 623 C CA . VAL A 1 80 ? -12.998 12.878 10.138 1.00 89.06 80 VAL A CA 1
ATOM 624 C C . VAL A 1 80 ? -12.400 13.246 8.787 1.00 89.06 80 VAL A C 1
ATOM 626 O O . VAL A 1 80 ? -13.097 13.864 7.990 1.00 89.06 80 VAL A O 1
ATOM 629 N N . GLY A 1 81 ? -11.168 12.822 8.487 1.00 83.12 81 GLY A N 1
ATOM 630 C CA . GLY A 1 81 ? -10.538 13.043 7.183 1.00 83.12 81 GLY A CA 1
ATOM 631 C C . GLY A 1 81 ? -11.382 12.485 6.036 1.00 83.12 81 GLY A C 1
ATOM 632 O O . GLY A 1 81 ? -11.643 13.183 5.056 1.00 83.12 81 GLY A O 1
ATOM 633 N N . HIS A 1 82 ? -11.920 11.275 6.203 1.00 81.19 82 HIS A N 1
ATOM 634 C CA . HIS A 1 82 ? -12.852 10.682 5.246 1.00 81.19 82 HIS A CA 1
ATOM 635 C C . HIS A 1 82 ? -14.171 11.463 5.134 1.00 81.19 82 HIS A C 1
ATOM 637 O O . HIS A 1 82 ? -14.682 11.634 4.032 1.00 81.19 82 HIS A O 1
ATOM 643 N N . LYS A 1 83 ? -14.742 11.961 6.241 1.00 83.44 83 LYS A N 1
ATOM 644 C CA . LYS A 1 83 ? -15.943 12.818 6.192 1.00 83.44 83 LYS A CA 1
ATOM 645 C C . LYS A 1 83 ? -15.674 14.154 5.498 1.00 83.44 83 LYS A C 1
ATOM 647 O O . LYS A 1 83 ? -16.518 14.594 4.729 1.00 83.44 83 LYS A O 1
ATOM 652 N N . ILE A 1 84 ? -14.517 14.782 5.726 1.00 81.75 84 ILE A N 1
ATOM 653 C CA . ILE A 1 84 ? -14.095 16.006 5.019 1.00 81.75 84 ILE A CA 1
ATOM 654 C C . ILE A 1 84 ? -14.026 15.735 3.515 1.00 81.75 84 ILE A C 1
ATOM 656 O O . ILE A 1 84 ? -14.526 16.530 2.725 1.00 81.75 84 ILE A O 1
ATOM 660 N N . ALA A 1 85 ? -13.461 14.589 3.128 1.00 73.25 85 ALA A N 1
ATOM 661 C CA . ALA A 1 85 ? -13.382 14.143 1.741 1.00 73.25 85 ALA A CA 1
ATOM 662 C C . ALA A 1 85 ? -14.734 13.704 1.136 1.00 73.25 85 ALA A C 1
ATOM 664 O O . ALA A 1 85 ? -14.753 13.284 -0.017 1.00 73.25 85 ALA A O 1
ATOM 665 N N . GLN A 1 86 ? -15.835 13.778 1.888 1.00 73.06 86 GLN A N 1
ATOM 666 C CA . GLN A 1 86 ? -17.208 13.545 1.421 1.00 73.06 86 GLN A CA 1
ATOM 667 C C . GLN A 1 86 ? -18.118 14.771 1.630 1.00 73.06 86 GLN A C 1
ATOM 669 O O . GLN A 1 86 ? -19.323 14.694 1.388 1.00 73.06 86 GLN A O 1
ATOM 674 N N . CYS A 1 87 ? -17.571 15.882 2.136 1.00 73.00 87 CYS A N 1
ATOM 675 C CA . CYS A 1 87 ? -18.343 17.054 2.513 1.00 73.00 87 CYS A CA 1
ATOM 676 C C . CYS A 1 87 ? -18.346 18.112 1.401 1.00 73.00 87 CYS A C 1
ATOM 678 O O . CYS A 1 87 ? -17.339 18.784 1.160 1.00 73.00 87 CYS A O 1
ATOM 680 N N . ASP A 1 88 ? -19.518 18.319 0.796 1.00 66.94 88 ASP A N 1
ATOM 681 C CA . ASP A 1 88 ? -19.733 19.333 -0.243 1.00 66.94 88 ASP A CA 1
ATOM 682 C C . ASP A 1 88 ? -20.031 20.739 0.329 1.00 66.94 88 ASP A C 1
ATOM 684 O O . ASP A 1 88 ? -19.845 21.744 -0.359 1.00 66.94 88 ASP A O 1
ATOM 688 N N . ARG A 1 89 ? -20.495 20.843 1.587 1.00 74.31 89 ARG A N 1
ATOM 689 C CA . ARG A 1 89 ? -20.920 22.109 2.223 1.00 74.31 89 ARG A CA 1
ATOM 690 C C . ARG A 1 89 ? -19.778 22.785 2.988 1.00 74.31 89 ARG A C 1
ATOM 692 O O . ARG A 1 89 ? -19.137 22.167 3.834 1.00 74.31 89 ARG A O 1
ATOM 699 N N . SER A 1 90 ? -19.558 24.081 2.752 1.00 65.19 90 SER A N 1
ATOM 700 C CA . SER A 1 90 ? -18.416 24.829 3.307 1.00 65.19 90 SER A CA 1
ATOM 701 C C . SER A 1 90 ? -18.428 24.985 4.833 1.00 65.19 90 SER A C 1
ATOM 703 O O . SER A 1 90 ? -17.374 24.879 5.456 1.00 65.19 90 SER A O 1
ATOM 705 N N . GLU A 1 91 ? -19.591 25.218 5.447 1.00 64.25 91 GLU A N 1
ATOM 706 C CA . GLU A 1 91 ? -19.719 25.440 6.901 1.00 64.25 91 GLU A CA 1
ATOM 707 C C . GLU A 1 91 ? -19.528 24.143 7.707 1.00 64.25 91 GLU A C 1
ATOM 709 O O . GLU A 1 91 ? -18.748 24.096 8.665 1.00 64.25 91 GLU A O 1
ATOM 714 N N . ASP A 1 92 ? -20.158 23.054 7.254 1.00 78.81 92 ASP A N 1
ATOM 715 C CA . ASP A 1 92 ? -19.970 21.711 7.815 1.00 78.81 92 ASP A CA 1
ATOM 716 C C . ASP A 1 92 ? -18.506 21.269 7.681 1.00 78.81 92 ASP A C 1
ATOM 718 O O . ASP A 1 92 ? -17.914 20.706 8.608 1.00 78.81 92 ASP A O 1
ATOM 722 N N . ARG A 1 93 ? -17.879 21.588 6.543 1.00 80.31 93 ARG A N 1
ATOM 723 C CA . ARG A 1 93 ? -16.467 21.302 6.289 1.00 80.31 93 ARG A CA 1
ATOM 724 C C . ARG A 1 93 ? -15.528 22.052 7.234 1.00 80.31 93 ARG A C 1
ATOM 726 O O . ARG A 1 93 ? -14.632 21.419 7.780 1.00 80.31 93 ARG A O 1
ATOM 733 N N . ALA A 1 94 ? -15.741 23.344 7.491 1.00 84.62 94 ALA A N 1
ATOM 734 C CA . ALA A 1 94 ? -14.910 24.112 8.428 1.00 84.62 94 ALA A CA 1
ATOM 735 C C . ALA A 1 94 ? -14.967 23.549 9.862 1.00 84.62 94 ALA A C 1
ATOM 737 O O . ALA A 1 94 ? -13.952 23.474 10.566 1.00 84.62 94 ALA A O 1
ATOM 738 N N . THR A 1 95 ? -16.151 23.092 10.279 1.00 89.00 95 THR A N 1
ATOM 739 C CA . THR A 1 95 ? -16.344 22.421 11.571 1.00 89.00 95 THR A CA 1
ATOM 740 C C . THR A 1 95 ? -15.573 21.099 11.633 1.00 89.00 95 THR A C 1
ATOM 742 O O . THR A 1 95 ? -14.868 20.835 12.611 1.00 89.00 95 THR A O 1
ATOM 745 N N . LEU A 1 96 ? -15.655 20.276 10.581 1.00 86.81 96 LEU A N 1
ATOM 746 C CA . LEU A 1 96 ? -14.912 19.016 10.490 1.00 86.81 96 LEU A CA 1
ATOM 747 C C . LEU A 1 96 ? -13.395 19.244 10.442 1.00 86.81 96 LEU A C 1
ATOM 749 O O . LEU A 1 96 ? -12.658 18.538 11.120 1.00 86.81 96 LEU A O 1
ATOM 753 N N . GLU A 1 97 ? -12.918 20.246 9.704 1.00 87.81 97 GLU A N 1
ATOM 754 C CA . GLU A 1 97 ? -11.495 20.600 9.628 1.00 87.81 97 GLU A CA 1
ATOM 755 C C . GLU A 1 97 ? -10.945 21.070 10.983 1.00 87.81 97 GLU A C 1
ATOM 757 O O . GLU A 1 97 ? -9.806 20.760 11.332 1.00 87.81 97 GLU A O 1
ATOM 762 N N . THR A 1 98 ? -11.754 21.773 11.780 1.00 91.19 98 THR A N 1
ATOM 763 C CA . THR A 1 98 ? -11.385 22.150 13.153 1.00 91.19 98 THR A CA 1
ATOM 764 C C . THR A 1 98 ? -11.272 20.918 14.045 1.00 91.19 98 THR A C 1
ATOM 766 O O . THR A 1 98 ? -10.225 20.694 14.648 1.00 91.19 98 THR A O 1
ATOM 769 N N . MET A 1 99 ? -12.283 20.045 14.022 1.00 92.12 99 MET A N 1
ATOM 770 C CA . MET A 1 99 ? -12.253 18.772 14.747 1.00 92.12 99 MET A CA 1
ATOM 771 C C . MET A 1 99 ? -11.068 17.887 14.335 1.00 92.12 99 MET A C 1
ATOM 773 O O . MET A 1 99 ? -10.455 17.238 15.181 1.00 92.12 99 MET A O 1
ATOM 777 N N . TYR A 1 100 ? -10.731 17.864 13.045 1.00 90.19 100 TYR A N 1
ATOM 778 C CA . TYR A 1 100 ? -9.575 17.145 12.520 1.00 90.19 100 TYR A CA 1
ATOM 779 C C . TYR A 1 100 ? -8.273 17.658 13.143 1.00 90.19 100 TYR A C 1
ATOM 781 O O . TYR A 1 100 ? -7.491 16.854 13.647 1.00 90.19 100 TYR A O 1
ATOM 789 N N . ARG A 1 101 ? -8.049 18.982 13.163 1.00 90.88 101 ARG A N 1
ATOM 790 C CA . ARG A 1 101 ? -6.842 19.575 13.766 1.00 90.88 101 ARG A CA 1
ATOM 791 C C . ARG A 1 101 ? -6.723 19.234 15.251 1.00 90.88 101 ARG A C 1
ATOM 793 O O . ARG A 1 101 ? -5.656 18.788 15.673 1.00 90.88 101 ARG A O 1
ATOM 800 N N . ASP A 1 102 ? -7.816 19.362 16.000 1.00 93.38 102 ASP A N 1
ATOM 801 C CA . ASP A 1 102 ? -7.846 19.060 17.436 1.00 93.38 102 ASP A CA 1
ATOM 802 C C . ASP A 1 102 ? -7.518 17.584 17.707 1.00 93.38 102 ASP A C 1
ATOM 804 O O . ASP A 1 102 ? -6.704 17.257 18.576 1.00 93.38 102 ASP A O 1
ATOM 808 N N . LEU A 1 103 ? -8.109 16.669 16.928 1.00 94.31 103 LEU A N 1
ATOM 809 C CA . LEU A 1 103 ? -7.855 15.233 17.045 1.00 94.31 103 LEU A CA 1
ATOM 810 C C . LEU A 1 103 ? -6.427 14.860 16.644 1.00 94.31 103 LEU A C 1
ATOM 812 O O . LEU A 1 103 ? -5.823 14.031 17.322 1.00 94.31 103 LEU A O 1
ATOM 816 N N . VAL A 1 104 ? -5.866 15.470 15.594 1.00 91.12 104 VAL A N 1
ATOM 817 C CA . VAL A 1 104 ? -4.462 15.258 15.205 1.00 91.12 104 VAL A CA 1
ATOM 818 C C . VAL A 1 104 ? -3.540 15.692 16.338 1.00 91.12 104 VAL A C 1
ATOM 820 O O . VAL A 1 104 ? -2.709 14.899 16.775 1.00 91.12 104 VAL A O 1
ATOM 823 N N . GLN A 1 105 ? -3.709 16.906 16.865 1.00 93.12 105 GLN A N 1
ATOM 824 C CA . GLN A 1 105 ? -2.887 17.404 17.968 1.00 93.12 105 GLN A CA 1
ATOM 825 C C . GLN A 1 105 ? -2.994 16.496 19.200 1.00 93.12 105 GLN A C 1
ATOM 827 O O . GLN A 1 105 ? -1.980 16.098 19.775 1.00 93.12 105 GLN A O 1
ATOM 832 N N . SER A 1 106 ? -4.216 16.113 19.571 1.00 94.25 106 SER A N 1
ATOM 833 C CA . SER A 1 106 ? -4.462 15.231 20.711 1.00 94.25 106 SER A CA 1
ATOM 834 C C . SER A 1 106 ? -3.913 13.813 20.497 1.00 94.25 106 SER A C 1
ATOM 836 O O . SER A 1 106 ? -3.473 13.176 21.457 1.00 94.25 106 SER A O 1
ATOM 838 N N . SER A 1 107 ? -3.927 13.313 19.257 1.00 94.25 107 SER A N 1
ATOM 839 C CA . SER A 1 107 ? -3.343 12.021 18.887 1.00 94.25 107 SER A CA 1
ATOM 840 C C . SER A 1 107 ? -1.827 12.036 19.061 1.00 94.25 107 SER A C 1
ATOM 842 O O . SER A 1 107 ? -1.278 11.160 19.725 1.00 94.25 107 SER A O 1
ATOM 844 N N . LEU A 1 108 ? -1.154 13.079 18.563 1.00 92.25 108 LEU A N 1
ATOM 845 C CA . LEU A 1 108 ? 0.298 13.236 18.685 1.00 92.25 108 LEU A CA 1
ATOM 846 C C . LEU A 1 108 ? 0.748 13.333 20.145 1.00 92.25 108 LEU A C 1
ATOM 848 O O . LEU A 1 108 ? 1.728 12.698 20.526 1.00 92.25 108 LEU A O 1
ATOM 852 N N . GLN A 1 109 ? 0.014 14.079 20.975 1.00 95.00 109 GLN A N 1
ATOM 853 C CA . GLN A 1 109 ? 0.282 14.160 22.413 1.00 95.00 109 GLN A CA 1
ATOM 854 C C . GLN A 1 109 ? 0.149 12.789 23.089 1.00 95.00 109 GLN A C 1
ATOM 856 O O . GLN A 1 109 ? 1.031 12.390 23.848 1.00 95.00 109 GLN A O 1
ATOM 861 N N . SER A 1 110 ? -0.920 12.041 22.791 1.00 94.25 110 SER A N 1
ATOM 862 C CA . SER A 1 110 ? -1.095 10.679 23.311 1.00 94.25 110 SER A CA 1
ATOM 863 C C . SER A 1 110 ? 0.014 9.738 22.847 1.00 94.25 110 SER A C 1
ATOM 865 O O . SER A 1 110 ? 0.572 9.022 23.672 1.00 94.25 110 SER A O 1
ATOM 867 N N . LEU A 1 111 ? 0.384 9.790 21.565 1.00 92.62 111 LEU A N 1
ATOM 868 C CA . LEU A 1 111 ? 1.459 8.980 20.996 1.00 92.62 111 LEU A CA 1
ATOM 869 C C . LEU A 1 111 ? 2.793 9.249 21.708 1.00 92.62 111 LEU A C 1
ATOM 871 O O . LEU A 1 111 ? 3.472 8.319 22.129 1.00 92.62 111 LEU A O 1
ATOM 875 N N . GLN A 1 112 ? 3.146 10.521 21.919 1.00 92.19 112 GLN A N 1
ATOM 876 C CA . GLN A 1 112 ? 4.365 10.907 22.638 1.00 92.19 112 GLN A CA 1
ATOM 877 C C . GLN A 1 112 ? 4.367 10.428 24.095 1.00 92.19 112 GLN A C 1
ATOM 879 O O . GLN A 1 112 ? 5.395 9.963 24.587 1.00 92.19 112 GLN A O 1
ATOM 884 N N . MET A 1 113 ? 3.232 10.534 24.790 1.00 92.56 113 MET A N 1
ATOM 885 C CA . MET A 1 113 ? 3.105 10.077 26.176 1.00 92.56 113 MET A CA 1
ATOM 886 C C . MET A 1 113 ? 3.225 8.556 26.298 1.00 92.56 113 MET A C 1
ATOM 888 O O . MET A 1 113 ? 3.897 8.069 27.206 1.00 92.56 113 MET A O 1
ATOM 892 N N . GLU A 1 114 ? 2.612 7.810 25.380 1.00 92.50 114 GLU A N 1
ATOM 893 C CA . GLU A 1 114 ? 2.681 6.347 25.349 1.00 92.50 114 GLU A CA 1
ATOM 894 C C . GLU A 1 114 ? 4.092 5.852 24.995 1.00 92.50 114 GLU A C 1
ATOM 896 O O . GLU A 1 114 ? 4.586 4.932 25.642 1.00 92.50 114 GLU A O 1
ATOM 901 N N . ILE A 1 115 ? 4.788 6.504 24.053 1.00 89.75 115 ILE A N 1
ATOM 902 C CA . ILE A 1 115 ? 6.183 6.175 23.706 1.00 89.75 115 ILE A CA 1
ATOM 903 C C . ILE A 1 115 ? 7.129 6.404 24.894 1.00 89.75 115 ILE A C 1
ATOM 905 O O . ILE A 1 115 ? 8.023 5.597 25.137 1.00 89.75 115 ILE A O 1
ATOM 909 N N . ARG A 1 116 ? 6.939 7.489 25.658 1.00 89.44 116 ARG A N 1
ATOM 910 C CA . ARG A 1 116 ? 7.776 7.800 26.833 1.00 89.44 116 ARG A CA 1
ATOM 911 C C . ARG A 1 116 ? 7.583 6.812 27.984 1.00 89.44 116 ARG A C 1
ATOM 913 O O . ARG A 1 116 ? 8.467 6.688 28.827 1.00 89.44 116 ARG A O 1
ATOM 920 N N . ASN A 1 117 ? 6.446 6.121 28.042 1.00 86.56 117 ASN A N 1
ATOM 921 C CA . ASN A 1 117 ? 6.141 5.176 29.107 1.00 86.56 117 ASN A CA 1
ATOM 922 C C . ASN A 1 117 ? 6.437 3.733 28.675 1.00 86.56 117 ASN A C 1
ATOM 924 O O . ASN A 1 117 ? 5.545 3.000 28.249 1.00 86.56 117 ASN A O 1
ATOM 928 N N . ALA A 1 118 ? 7.690 3.307 28.854 1.00 72.94 118 ALA A N 1
ATOM 929 C CA . ALA A 1 118 ? 8.149 1.971 28.469 1.00 72.94 118 ALA A CA 1
ATOM 930 C C . ALA A 1 118 ? 7.327 0.821 29.089 1.00 72.94 118 ALA A C 1
ATOM 932 O O . ALA A 1 118 ? 7.164 -0.215 28.451 1.00 72.94 118 ALA A O 1
ATOM 933 N N . GLN A 1 119 ? 6.768 0.999 30.293 1.00 70.81 119 GLN A N 1
ATOM 934 C CA . GLN A 1 119 ? 5.977 -0.039 30.968 1.00 70.81 119 GLN A CA 1
ATOM 935 C C . GLN A 1 119 ? 4.563 -0.215 30.397 1.00 70.81 119 GLN A C 1
ATOM 937 O O . GLN A 1 119 ? 3.964 -1.270 30.577 1.00 70.81 119 GLN A O 1
ATOM 942 N N . ARG A 1 120 ? 4.014 0.800 29.718 1.00 67.25 120 ARG A N 1
ATOM 943 C CA . ARG A 1 120 ? 2.670 0.764 29.105 1.00 67.25 120 ARG A CA 1
ATOM 944 C C . ARG A 1 120 ? 2.715 0.757 27.577 1.00 67.25 120 ARG A C 1
ATOM 946 O O . ARG A 1 120 ? 1.699 0.996 26.928 1.00 67.25 120 ARG A O 1
ATOM 953 N N . MET A 1 121 ? 3.891 0.518 27.002 1.00 78.50 121 MET A N 1
ATOM 954 C CA . MET A 1 121 ? 4.107 0.591 25.565 1.00 78.50 121 MET A CA 1
ATOM 955 C C . MET A 1 121 ? 3.428 -0.587 24.854 1.00 78.50 121 MET A C 1
ATOM 957 O O . MET A 1 121 ? 4.001 -1.666 24.716 1.00 78.50 121 MET A O 1
ATOM 961 N N . ASN A 1 122 ? 2.214 -0.369 24.351 1.00 87.12 122 ASN A N 1
ATOM 962 C CA . ASN A 1 122 ? 1.569 -1.303 23.436 1.00 87.12 122 ASN A CA 1
ATOM 963 C C . ASN A 1 122 ? 2.124 -1.082 22.018 1.00 87.12 122 ASN A C 1
ATOM 965 O O . ASN A 1 122 ? 1.660 -0.211 21.280 1.00 87.12 122 ASN A O 1
ATOM 969 N N . LYS A 1 123 ? 3.147 -1.860 21.641 1.00 90.19 123 LYS A N 1
ATOM 970 C CA . LYS A 1 123 ? 3.855 -1.691 20.360 1.00 90.19 123 LYS A CA 1
ATOM 971 C C . LYS A 1 123 ? 2.929 -1.804 19.149 1.00 90.19 123 LYS A C 1
ATOM 973 O O . LYS A 1 123 ? 3.008 -0.956 18.266 1.00 90.19 123 LYS A O 1
ATOM 978 N N . VAL A 1 124 ? 2.032 -2.793 19.115 1.00 92.25 124 VAL A N 1
ATOM 979 C CA . VAL A 1 124 ? 1.086 -2.963 17.997 1.00 92.25 124 VAL A CA 1
ATOM 980 C C . VAL A 1 124 ? 0.122 -1.783 17.880 1.00 92.25 124 VAL A C 1
ATOM 982 O O . VAL A 1 124 ? -0.113 -1.304 16.770 1.00 92.25 124 VAL A O 1
ATOM 985 N N . ALA A 1 125 ? -0.357 -1.231 18.999 1.00 93.44 125 ALA A N 1
ATOM 986 C CA . ALA A 1 125 ? -1.193 -0.034 18.968 1.00 93.44 125 ALA A CA 1
ATOM 987 C C . ALA A 1 125 ? -0.434 1.204 18.457 1.00 93.44 125 ALA A C 1
ATOM 989 O O . ALA A 1 125 ? -0.965 1.952 17.637 1.00 93.44 125 ALA A O 1
ATOM 990 N N . LEU A 1 126 ? 0.821 1.392 18.880 1.00 93.88 126 LEU A N 1
ATOM 991 C CA . LEU A 1 126 ? 1.659 2.515 18.444 1.00 93.88 126 LEU A CA 1
ATOM 992 C C . LEU A 1 126 ? 2.039 2.433 16.963 1.00 93.88 126 LEU A C 1
ATOM 994 O O . LEU A 1 126 ? 2.031 3.457 16.275 1.00 93.88 126 LEU A O 1
ATOM 998 N N . ILE A 1 127 ? 2.333 1.231 16.454 1.00 94.81 127 ILE A N 1
ATOM 999 C CA . ILE A 1 127 ? 2.556 1.005 15.021 1.00 94.81 127 ILE A CA 1
ATOM 1000 C C . ILE A 1 127 ? 1.284 1.375 14.251 1.00 94.81 127 ILE A C 1
ATOM 1002 O O . ILE A 1 127 ? 1.342 2.189 13.331 1.00 94.81 127 ILE A O 1
ATOM 1006 N N . ALA A 1 128 ? 0.124 0.849 14.657 1.00 94.69 128 ALA A N 1
ATOM 1007 C CA . ALA A 1 128 ? -1.151 1.145 14.007 1.00 94.69 128 ALA A CA 1
ATOM 1008 C C . ALA A 1 128 ? -1.487 2.645 14.022 1.00 94.69 128 ALA A C 1
ATOM 1010 O O . ALA A 1 128 ? -1.870 3.201 12.991 1.00 94.69 128 ALA A O 1
ATOM 1011 N N . ALA A 1 129 ? -1.299 3.321 15.159 1.00 95.31 129 ALA A N 1
ATOM 1012 C CA . ALA A 1 129 ? -1.512 4.760 15.286 1.00 95.31 129 ALA A CA 1
ATOM 1013 C C . ALA A 1 129 ? -0.598 5.545 14.332 1.00 95.31 129 ALA A C 1
ATOM 1015 O O . ALA A 1 129 ? -1.057 6.429 13.606 1.00 95.31 129 ALA A O 1
ATOM 1016 N N . SER A 1 130 ? 0.682 5.173 14.276 1.00 94.81 130 SER A N 1
ATOM 1017 C CA . SER A 1 130 ? 1.675 5.808 13.407 1.00 94.81 130 SER A CA 1
ATOM 1018 C C . SER A 1 130 ? 1.334 5.622 11.924 1.00 94.81 130 SER A C 1
ATOM 1020 O O . SER A 1 130 ? 1.339 6.593 11.169 1.00 94.81 130 SER A O 1
ATOM 1022 N N . LEU A 1 131 ? 0.948 4.415 11.498 1.00 91.25 131 LEU A N 1
ATOM 1023 C CA . LEU A 1 131 ? 0.559 4.145 10.108 1.00 91.25 131 LEU A CA 1
ATOM 1024 C C . LEU A 1 131 ? -0.736 4.873 9.707 1.00 91.25 131 LEU A C 1
ATOM 1026 O O . LEU A 1 131 ? -0.806 5.445 8.616 1.00 91.25 131 LEU A O 1
ATOM 1030 N N . MET A 1 132 ? -1.728 4.941 10.601 1.00 89.38 132 MET A N 1
ATOM 1031 C CA . MET A 1 132 ? -2.958 5.714 10.379 1.00 89.38 132 MET A CA 1
ATOM 1032 C C . MET A 1 132 ? -2.664 7.207 10.184 1.00 89.38 132 MET A C 1
ATOM 1034 O O . MET A 1 132 ? -3.177 7.822 9.247 1.00 89.38 132 MET A O 1
ATOM 1038 N N . LEU A 1 133 ? -1.811 7.792 11.031 1.00 88.56 133 LEU A N 1
ATOM 1039 C CA . LEU A 1 133 ? -1.395 9.193 10.911 1.00 88.56 133 LEU A CA 1
ATOM 1040 C C . LEU A 1 133 ? -0.567 9.443 9.644 1.00 88.56 133 LEU A C 1
ATOM 1042 O O . LEU A 1 133 ? -0.769 10.459 8.978 1.00 88.56 133 LEU A O 1
ATOM 1046 N N . CYS A 1 134 ? 0.321 8.513 9.279 1.00 86.50 134 CYS A N 1
ATOM 1047 C CA . CYS A 1 134 ? 1.097 8.568 8.039 1.00 86.50 134 CYS A CA 1
ATOM 1048 C C . CYS A 1 134 ? 0.180 8.696 6.817 1.00 86.50 134 CYS A C 1
ATOM 1050 O O . CYS A 1 134 ? 0.320 9.619 6.014 1.00 86.50 134 CYS A O 1
ATOM 1052 N N . LEU A 1 135 ? -0.792 7.797 6.693 1.00 79.88 135 LEU A N 1
ATOM 1053 C CA . LEU A 1 135 ? -1.730 7.796 5.576 1.00 79.88 135 LEU A CA 1
ATOM 1054 C C . LEU A 1 135 ? -2.657 9.007 5.580 1.00 79.88 135 LEU A C 1
ATOM 1056 O O . LEU A 1 135 ? -2.901 9.581 4.525 1.00 79.88 135 LEU A O 1
ATOM 1060 N N . GLN A 1 136 ? -3.120 9.457 6.747 1.00 77.56 136 GLN A N 1
ATOM 1061 C CA . GLN A 1 136 ? -3.890 10.698 6.820 1.00 77.56 136 GLN A CA 1
ATOM 1062 C C . GLN A 1 136 ? -3.084 11.895 6.322 1.00 77.56 136 GLN A C 1
ATOM 1064 O O . GLN A 1 136 ? -3.596 12.696 5.545 1.00 77.56 136 GLN A O 1
ATOM 1069 N N . LYS A 1 137 ? -1.797 11.983 6.666 1.00 76.3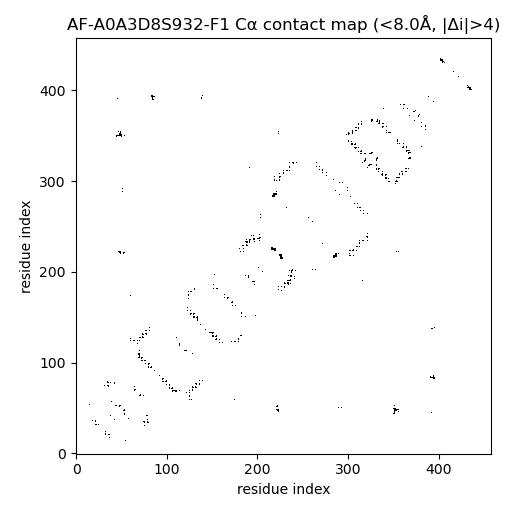1 137 LYS A N 1
ATOM 1070 C CA . LYS A 1 137 ? -0.913 13.015 6.114 1.00 76.31 137 LYS A CA 1
ATOM 1071 C C . LYS A 1 137 ? -0.736 12.889 4.600 1.00 76.31 137 LYS A C 1
ATOM 1073 O O . LYS A 1 137 ? -0.811 13.907 3.919 1.00 76.31 137 LYS A O 1
ATOM 1078 N N . LEU A 1 138 ? -0.584 11.675 4.067 1.00 73.19 138 LEU A N 1
ATOM 1079 C CA . LEU A 1 138 ? -0.541 11.428 2.617 1.00 73.19 138 LEU A CA 1
ATOM 1080 C C . LEU A 1 138 ? -1.845 11.823 1.902 1.00 73.19 138 LEU A C 1
ATOM 1082 O O . LEU A 1 138 ? -1.812 12.239 0.744 1.00 73.19 138 LEU A O 1
ATOM 1086 N N . CYS A 1 139 ? -2.990 11.712 2.577 1.00 67.75 139 CYS A N 1
ATOM 1087 C CA . CYS A 1 139 ? -4.284 12.113 2.030 1.00 67.75 139 CYS A CA 1
ATOM 1088 C C . CYS A 1 139 ? -4.519 13.635 2.059 1.00 67.75 139 CYS A C 1
ATOM 1090 O O . CYS A 1 139 ? -5.300 14.145 1.262 1.00 67.75 139 CYS A O 1
ATOM 1092 N N . GLN A 1 140 ? -3.872 14.358 2.976 1.00 62.22 140 GLN A N 1
ATOM 1093 C CA . GLN A 1 140 ? -4.229 15.747 3.299 1.00 62.22 140 GLN A CA 1
ATOM 1094 C C . GLN A 1 140 ? -3.185 16.774 2.856 1.00 62.22 140 GLN A C 1
ATOM 1096 O O . GLN A 1 140 ? -3.518 17.932 2.602 1.00 62.22 140 GLN A O 1
ATOM 1101 N N . GLU A 1 141 ? -1.916 16.381 2.777 1.00 54.47 141 GLU A N 1
ATOM 1102 C CA . GLU A 1 141 ? -0.812 17.285 2.463 1.00 54.47 141 GLU A CA 1
ATOM 1103 C C . GLU A 1 141 ? -0.268 17.053 1.053 1.00 54.47 141 GLU A C 1
ATOM 1105 O O . GLU A 1 141 ? -0.327 15.956 0.497 1.00 54.47 141 GLU A O 1
ATOM 1110 N N . ARG A 1 142 ? 0.339 18.096 0.473 1.00 51.53 142 ARG A N 1
ATOM 1111 C CA . ARG A 1 142 ? 1.187 17.925 -0.711 1.00 51.53 142 ARG A CA 1
ATOM 1112 C C . ARG A 1 142 ? 2.333 16.986 -0.329 1.00 51.53 142 ARG A C 1
ATOM 1114 O O . ARG A 1 142 ? 2.964 17.182 0.709 1.00 51.53 142 ARG A O 1
ATOM 1121 N N . LEU A 1 143 ? 2.668 16.034 -1.205 1.00 50.25 143 LEU A N 1
ATOM 1122 C CA . LEU A 1 143 ? 3.783 15.079 -1.032 1.00 50.25 143 LEU A CA 1
ATOM 1123 C C . LEU A 1 143 ? 5.148 15.758 -0.765 1.00 50.25 143 LEU A C 1
ATOM 1125 O O . LEU A 1 143 ? 6.115 15.111 -0.360 1.00 50.25 143 LEU A O 1
ATOM 1129 N N . GLU A 1 144 ? 5.220 17.075 -0.971 1.00 48.69 144 GLU A N 1
ATOM 1130 C CA . GLU A 1 144 ? 6.330 17.963 -0.639 1.00 48.69 144 GLU A CA 1
ATOM 1131 C C . GLU A 1 144 ? 6.570 18.133 0.882 1.00 48.69 144 GLU A C 1
ATOM 1133 O O . GLU A 1 144 ? 7.681 18.464 1.305 1.00 48.69 144 GLU A O 1
ATOM 1138 N N . SER A 1 145 ? 5.605 17.824 1.745 1.00 63.88 145 SER A N 1
ATOM 1139 C CA . SER A 1 145 ? 5.816 17.784 3.199 1.00 63.88 145 SER A CA 1
ATOM 1140 C C . SER A 1 145 ? 6.557 16.504 3.610 1.00 63.88 145 SER A C 1
ATOM 1142 O O . SER A 1 145 ? 6.249 15.415 3.127 1.00 63.88 145 SER A O 1
ATOM 1144 N N . ARG A 1 146 ? 7.575 16.602 4.480 1.00 70.12 146 ARG A N 1
ATOM 1145 C CA . ARG A 1 146 ? 8.229 15.420 5.094 1.00 70.12 146 ARG A CA 1
ATOM 1146 C C . ARG A 1 146 ? 7.448 14.882 6.303 1.00 70.12 146 ARG A C 1
ATOM 1148 O O . ARG A 1 146 ? 7.867 13.891 6.891 1.00 70.12 146 ARG A O 1
ATOM 1155 N N . ALA A 1 147 ? 6.317 15.497 6.662 1.00 76.25 147 ALA A N 1
ATOM 1156 C CA . ALA A 1 147 ? 5.580 15.161 7.879 1.00 76.25 147 ALA A CA 1
ATOM 1157 C C . ALA A 1 147 ? 5.056 13.717 7.895 1.00 76.25 147 ALA A C 1
ATOM 1159 O O . ALA A 1 147 ? 5.123 13.061 8.930 1.00 76.25 147 ALA A O 1
ATOM 1160 N N . TRP A 1 148 ? 4.596 13.184 6.757 1.00 80.12 148 TRP A N 1
ATOM 1161 C CA . TRP A 1 148 ? 4.150 11.785 6.676 1.00 80.12 148 TRP A CA 1
ATOM 1162 C C . TRP A 1 148 ? 5.296 10.793 6.932 1.00 80.12 148 TRP A C 1
ATOM 1164 O O . TRP A 1 148 ? 5.086 9.765 7.573 1.00 80.12 148 TRP A O 1
ATOM 1174 N N . ARG A 1 149 ? 6.522 11.123 6.498 1.00 84.12 149 ARG A N 1
ATOM 1175 C CA . ARG A 1 149 ? 7.696 10.251 6.651 1.00 84.12 149 ARG A CA 1
ATOM 1176 C C . ARG A 1 149 ? 8.095 10.088 8.111 1.00 84.12 149 ARG A C 1
ATOM 1178 O O . ARG A 1 149 ? 8.491 9.000 8.493 1.00 84.12 149 ARG A O 1
ATOM 1185 N N . ILE A 1 150 ? 7.908 11.123 8.934 1.00 86.44 150 ILE A N 1
ATOM 1186 C CA . ILE A 1 150 ? 8.164 11.057 10.382 1.00 86.44 150 ILE A CA 1
ATOM 1187 C C . ILE A 1 150 ? 7.330 9.940 11.025 1.00 86.44 150 ILE A C 1
ATOM 1189 O O . ILE A 1 150 ? 7.835 9.183 11.848 1.00 86.44 150 ILE A O 1
ATOM 1193 N N . HIS A 1 151 ? 6.063 9.804 10.627 1.00 89.38 151 HIS A N 1
ATOM 1194 C CA . HIS A 1 151 ? 5.194 8.740 11.130 1.00 89.38 151 HIS A CA 1
ATOM 1195 C C . HIS A 1 151 ? 5.589 7.359 10.601 1.00 89.38 151 HIS A C 1
ATOM 1197 O O . HIS A 1 151 ? 5.555 6.388 11.353 1.00 89.38 151 HIS A O 1
ATOM 1203 N N . LEU A 1 152 ? 5.982 7.272 9.327 1.00 88.12 152 LEU A N 1
ATOM 1204 C CA . LEU A 1 152 ? 6.411 6.013 8.723 1.00 88.12 152 LEU A CA 1
ATOM 1205 C C . LEU A 1 152 ? 7.737 5.506 9.315 1.00 88.12 152 LEU A C 1
ATOM 1207 O O . LEU A 1 152 ? 7.852 4.325 9.631 1.00 88.12 152 LEU A O 1
ATOM 1211 N N . ASP A 1 153 ? 8.708 6.397 9.519 1.00 88.62 153 ASP A N 1
ATOM 1212 C CA . ASP A 1 153 ? 9.993 6.084 10.155 1.00 88.62 153 ASP A CA 1
ATOM 1213 C C . ASP A 1 153 ? 9.798 5.723 11.633 1.00 88.62 153 ASP A C 1
ATOM 1215 O O . ASP A 1 153 ? 10.355 4.735 12.099 1.00 88.62 153 ASP A O 1
ATOM 1219 N N . GLY A 1 154 ? 8.921 6.434 12.351 1.00 89.94 154 GLY A N 1
ATOM 1220 C CA . GLY A 1 154 ? 8.552 6.061 13.718 1.00 89.94 154 GLY A CA 1
ATOM 1221 C C . GLY A 1 154 ? 7.942 4.656 13.804 1.00 89.94 154 GLY A C 1
ATOM 1222 O O . GLY A 1 154 ? 8.284 3.891 14.703 1.00 89.94 154 GLY A O 1
ATOM 1223 N N . ALA A 1 155 ? 7.085 4.276 12.848 1.00 91.88 155 ALA A N 1
ATOM 1224 C CA . ALA A 1 155 ? 6.548 2.918 12.773 1.00 91.88 155 ALA A CA 1
ATOM 1225 C C . ALA A 1 155 ? 7.655 1.880 12.523 1.00 91.88 155 ALA A C 1
ATOM 1227 O O . ALA A 1 155 ? 7.696 0.869 13.225 1.00 91.88 155 ALA A O 1
ATOM 1228 N N . ARG A 1 156 ? 8.576 2.147 11.585 1.00 91.00 156 ARG A N 1
ATOM 1229 C CA . ARG A 1 156 ? 9.743 1.290 11.311 1.00 91.00 156 ARG A CA 1
ATOM 1230 C C . ARG A 1 156 ? 10.578 1.059 12.566 1.00 91.00 156 ARG A C 1
ATOM 1232 O O . ARG A 1 156 ? 10.929 -0.078 12.860 1.00 91.00 156 ARG A O 1
ATOM 1239 N N . ASP A 1 157 ? 10.882 2.120 13.304 1.00 89.69 157 ASP A N 1
ATOM 1240 C CA . ASP A 1 157 ? 11.739 2.041 14.486 1.00 89.69 157 ASP A CA 1
ATOM 1241 C C . ASP A 1 157 ? 11.053 1.246 15.619 1.00 89.69 157 ASP A C 1
ATOM 1243 O O . ASP A 1 157 ? 11.696 0.500 16.356 1.00 89.69 157 ASP A O 1
ATOM 1247 N N . ILE A 1 158 ? 9.722 1.318 15.736 1.00 90.69 158 ILE A N 1
ATOM 1248 C CA . ILE A 1 158 ? 8.980 0.462 16.676 1.00 90.69 158 ILE A CA 1
ATOM 1249 C C . ILE A 1 158 ? 8.980 -0.998 16.197 1.00 90.69 158 ILE A C 1
ATOM 1251 O O . ILE A 1 158 ? 9.207 -1.894 17.013 1.00 90.69 158 ILE A O 1
ATOM 1255 N N . ILE A 1 159 ? 8.768 -1.242 14.897 1.00 90.12 159 ILE A N 1
ATOM 1256 C CA . ILE A 1 159 ? 8.802 -2.581 14.284 1.00 90.12 159 ILE A CA 1
ATOM 1257 C C . ILE A 1 159 ? 10.171 -3.241 14.489 1.00 90.12 159 ILE A C 1
ATOM 1259 O O . ILE A 1 159 ? 10.221 -4.391 14.914 1.00 90.12 159 ILE A O 1
ATOM 1263 N N . SER A 1 160 ? 11.277 -2.523 14.271 1.00 87.25 160 SER A N 1
ATOM 1264 C CA . SER A 1 160 ? 12.636 -3.077 14.388 1.00 87.25 160 SER A CA 1
ATOM 1265 C C . SER A 1 160 ? 13.000 -3.491 15.818 1.00 87.25 160 SER A C 1
ATOM 1267 O O . SER A 1 160 ? 13.801 -4.400 16.022 1.00 87.25 160 SER A O 1
ATOM 1269 N N . THR A 1 161 ? 12.378 -2.870 16.824 1.00 86.31 161 THR A N 1
ATOM 1270 C CA . THR A 1 161 ? 12.535 -3.265 18.234 1.00 86.31 161 THR A CA 1
ATOM 1271 C C . THR A 1 161 ? 11.520 -4.318 18.685 1.00 86.31 161 THR A C 1
ATOM 1273 O O . THR A 1 161 ? 11.590 -4.805 19.822 1.00 86.31 161 THR A O 1
ATOM 1276 N N . ALA A 1 162 ? 10.508 -4.625 17.873 1.00 81.44 162 ALA A N 1
ATOM 1277 C CA . ALA A 1 162 ? 9.503 -5.626 18.190 1.00 81.44 162 ALA A CA 1
ATOM 1278 C C . ALA A 1 162 ? 10.045 -7.015 17.840 1.00 81.44 162 ALA A C 1
ATOM 1280 O O . ALA A 1 162 ? 10.384 -7.297 16.696 1.00 81.44 162 ALA A O 1
ATOM 1281 N N . ASN A 1 163 ? 10.116 -7.904 18.831 1.00 76.44 163 ASN A N 1
ATOM 1282 C CA . ASN A 1 163 ? 10.436 -9.302 18.575 1.00 76.44 163 ASN A CA 1
ATOM 1283 C C . ASN A 1 163 ? 9.124 -10.084 18.460 1.00 76.44 163 ASN A C 1
ATOM 1285 O O . ASN A 1 163 ? 8.389 -10.195 19.441 1.00 76.44 163 ASN A O 1
ATOM 1289 N N . SER A 1 164 ? 8.844 -10.615 17.269 1.00 72.44 164 SER A N 1
ATOM 1290 C CA . SER A 1 164 ? 7.628 -11.383 16.986 1.00 72.44 164 SER A CA 1
ATOM 1291 C C . SER A 1 164 ? 7.475 -12.611 17.890 1.00 72.44 164 SER A C 1
ATOM 1293 O O . SER A 1 164 ? 6.352 -12.992 18.202 1.00 72.44 164 SER A O 1
ATOM 1295 N N . SER A 1 165 ? 8.580 -13.176 18.392 1.00 68.06 165 SER A N 1
ATOM 1296 C CA . SER A 1 165 ? 8.573 -14.317 19.316 1.00 68.06 165 SER A CA 1
ATOM 1297 C C . SER A 1 165 ? 8.130 -13.968 20.742 1.00 68.06 165 SER A C 1
ATOM 1299 O O . SER A 1 165 ? 8.112 -14.850 21.593 1.00 68.06 165 SER A O 1
ATOM 1301 N N . LYS A 1 166 ? 7.859 -12.689 21.036 1.00 76.31 166 LYS A N 1
ATOM 1302 C CA . LYS A 1 166 ? 7.414 -12.209 22.355 1.00 76.31 166 LYS A CA 1
ATOM 1303 C C . LYS A 1 166 ? 5.907 -11.941 22.432 1.00 76.31 166 LYS A C 1
ATOM 1305 O O . LYS A 1 166 ? 5.446 -11.454 23.459 1.00 76.31 166 LYS A O 1
ATOM 1310 N N . TYR A 1 167 ? 5.157 -12.183 21.356 1.00 79.25 167 TYR A N 1
ATOM 1311 C CA . TYR A 1 167 ? 3.700 -12.063 21.380 1.00 79.25 167 TYR A CA 1
ATOM 1312 C C . TYR A 1 167 ? 3.085 -13.403 21.783 1.00 79.25 167 TYR A C 1
ATOM 1314 O O . TYR A 1 167 ? 3.005 -14.316 20.964 1.00 79.25 167 TYR A O 1
ATOM 1322 N N . ASP A 1 168 ? 2.655 -13.495 23.041 1.00 80.62 168 ASP A N 1
ATOM 1323 C CA . ASP A 1 168 ? 1.952 -14.671 23.566 1.00 80.62 168 ASP A CA 1
ATOM 1324 C C . ASP A 1 168 ? 0.487 -14.723 23.094 1.00 80.62 168 ASP A C 1
ATOM 1326 O O . ASP A 1 168 ? -0.083 -15.805 22.963 1.00 80.62 168 ASP A O 1
ATOM 1330 N N . ASP A 1 169 ? -0.121 -13.563 22.805 1.00 86.75 169 ASP A N 1
ATOM 1331 C CA . ASP A 1 169 ? -1.464 -13.464 22.222 1.00 86.75 169 ASP A CA 1
ATOM 1332 C C . ASP A 1 169 ? -1.405 -13.663 20.688 1.00 86.75 169 ASP A C 1
ATOM 1334 O O . ASP A 1 169 ? -0.791 -12.848 19.983 1.00 86.75 169 ASP A O 1
ATOM 1338 N N . PRO A 1 170 ? -2.065 -14.705 20.139 1.00 87.88 170 PRO A N 1
ATOM 1339 C CA . PRO A 1 170 ? -2.152 -14.929 18.697 1.00 87.88 170 PRO A CA 1
ATOM 1340 C C . PRO A 1 170 ? -2.736 -13.748 17.911 1.00 87.88 170 PRO A C 1
ATOM 1342 O O . PRO A 1 170 ? -2.335 -13.527 16.765 1.00 87.88 170 PRO A O 1
ATOM 1345 N N . ASP A 1 171 ? -3.667 -12.988 18.496 1.00 89.25 171 ASP A N 1
ATOM 1346 C CA . ASP A 1 171 ? -4.274 -11.831 17.833 1.00 89.25 171 ASP A CA 1
ATOM 1347 C C . ASP A 1 171 ? -3.298 -10.653 17.752 1.00 89.25 171 ASP A C 1
ATOM 1349 O O . ASP A 1 171 ? -3.237 -9.985 16.719 1.00 89.25 171 ASP A O 1
ATOM 1353 N N . ASP A 1 172 ? -2.479 -10.425 18.783 1.00 88.94 172 ASP A N 1
ATOM 1354 C CA . ASP A 1 172 ? -1.433 -9.397 18.737 1.00 88.94 172 ASP A CA 1
ATOM 1355 C C . ASP A 1 172 ? -0.327 -9.768 17.741 1.00 88.94 172 ASP A C 1
ATOM 1357 O O . ASP A 1 172 ? 0.160 -8.898 17.014 1.00 88.94 172 ASP A O 1
ATOM 1361 N N . LEU A 1 173 ? 0.028 -11.053 17.637 1.00 89.12 173 LEU A N 1
ATOM 1362 C CA . LEU A 1 173 ? 0.970 -11.530 16.623 1.00 89.12 173 LEU A CA 1
ATOM 1363 C C . LEU A 1 173 ? 0.423 -11.342 15.199 1.00 89.12 173 LEU A C 1
ATOM 1365 O O . LEU A 1 173 ? 1.151 -10.883 14.315 1.00 89.12 173 LEU A O 1
ATOM 1369 N N . GLU A 1 174 ? -0.845 -11.680 14.954 1.00 88.06 174 GLU A N 1
ATOM 1370 C CA . GLU A 1 174 ? -1.471 -11.479 13.641 1.00 88.06 174 GLU A CA 1
ATOM 1371 C C . GLU A 1 174 ? -1.614 -9.990 13.308 1.00 88.06 174 GLU A C 1
ATOM 1373 O O . GLU A 1 174 ? -1.302 -9.578 12.190 1.00 88.06 174 GLU A O 1
ATOM 1378 N N . LEU A 1 175 ? -2.007 -9.164 14.282 1.00 90.25 175 LEU A N 1
ATOM 1379 C CA . LEU A 1 175 ? -2.053 -7.714 14.130 1.00 90.25 175 LEU A CA 1
ATOM 1380 C C . LEU A 1 175 ? -0.666 -7.155 13.797 1.00 90.25 175 LEU A C 1
ATOM 1382 O O . LEU A 1 175 ? -0.532 -6.378 12.855 1.00 90.25 175 LEU A O 1
ATOM 1386 N N . PHE A 1 176 ? 0.379 -7.585 14.506 1.00 91.62 176 PHE A N 1
ATOM 1387 C CA . PHE A 1 176 ? 1.755 -7.193 14.212 1.00 91.62 176 PHE A CA 1
ATOM 1388 C C . PHE A 1 176 ? 2.156 -7.548 12.775 1.00 91.62 176 PHE A C 1
ATOM 1390 O O . PHE A 1 176 ? 2.665 -6.692 12.051 1.00 91.62 176 PHE A O 1
ATOM 1397 N N . ARG A 1 177 ? 1.876 -8.780 12.329 1.00 88.94 177 ARG A N 1
ATOM 1398 C CA . ARG A 1 177 ? 2.161 -9.224 10.954 1.00 88.94 177 ARG A CA 1
ATOM 1399 C C . ARG A 1 177 ? 1.407 -8.393 9.917 1.00 88.94 177 ARG A C 1
ATOM 1401 O O . ARG A 1 177 ? 2.013 -7.959 8.939 1.00 88.94 177 ARG A O 1
ATOM 1408 N N . MET A 1 178 ? 0.118 -8.135 10.137 1.00 88.88 178 MET A N 1
ATOM 1409 C CA . MET A 1 178 ? -0.699 -7.288 9.263 1.00 88.88 178 MET A CA 1
ATOM 1410 C C . MET A 1 178 ? -0.134 -5.864 9.170 1.00 88.88 178 MET A C 1
ATOM 1412 O O . MET A 1 178 ? 0.002 -5.326 8.072 1.00 88.88 178 MET A O 1
ATOM 1416 N N . LEU A 1 179 ? 0.230 -5.259 10.303 1.00 91.88 179 LEU A N 1
ATOM 1417 C CA . LEU A 1 179 ? 0.800 -3.912 10.351 1.00 91.88 179 LEU A CA 1
ATOM 1418 C C . LEU A 1 179 ? 2.179 -3.838 9.688 1.00 91.88 179 LEU A C 1
ATOM 1420 O O . LEU A 1 179 ? 2.467 -2.851 9.017 1.00 91.88 179 LEU A O 1
ATOM 1424 N N . ASN A 1 180 ? 3.010 -4.875 9.822 1.00 90.00 180 ASN A N 1
ATOM 1425 C CA . ASN A 1 180 ? 4.292 -4.942 9.123 1.00 90.00 180 ASN A CA 1
ATOM 1426 C C . ASN A 1 180 ? 4.096 -4.978 7.601 1.00 90.00 180 ASN A C 1
ATOM 1428 O O . ASN A 1 180 ? 4.709 -4.192 6.884 1.00 90.00 180 ASN A O 1
ATOM 1432 N N . ARG A 1 181 ? 3.174 -5.812 7.103 1.00 88.50 181 ARG A N 1
ATOM 1433 C CA . ARG A 1 181 ? 2.831 -5.839 5.669 1.00 88.50 181 ARG A CA 1
ATOM 1434 C C . ARG A 1 181 ? 2.266 -4.495 5.192 1.00 88.50 181 ARG A C 1
ATOM 1436 O O . ARG A 1 181 ? 2.576 -4.054 4.087 1.00 88.50 181 ARG A O 1
ATOM 1443 N N . TRP A 1 182 ? 1.501 -3.800 6.040 1.00 89.06 182 TRP A N 1
ATOM 1444 C CA . TRP A 1 182 ? 1.014 -2.451 5.740 1.00 89.06 182 TRP A CA 1
ATOM 1445 C C . TRP A 1 182 ? 2.150 -1.436 5.615 1.00 89.06 182 TRP A C 1
ATOM 1447 O O . TRP A 1 182 ? 2.199 -0.670 4.651 1.00 89.06 182 TRP A O 1
ATOM 1457 N N . TYR A 1 183 ? 3.073 -1.446 6.576 1.00 90.12 183 TYR A N 1
ATOM 1458 C CA . TYR A 1 183 ? 4.278 -0.628 6.547 1.00 90.12 183 TYR A CA 1
ATOM 1459 C C . TYR A 1 183 ? 5.072 -0.872 5.256 1.00 90.12 183 TYR A C 1
ATOM 1461 O O . TYR A 1 183 ? 5.365 0.080 4.534 1.00 90.12 183 TYR A O 1
ATOM 1469 N N . GLU A 1 184 ? 5.343 -2.137 4.924 1.00 88.25 184 GLU A N 1
ATOM 1470 C CA . GLU A 1 184 ? 6.088 -2.529 3.722 1.00 88.25 184 GLU A CA 1
ATOM 1471 C C . GLU A 1 184 ? 5.418 -2.042 2.433 1.00 88.25 184 GLU A C 1
ATOM 1473 O O . GLU A 1 184 ? 6.104 -1.562 1.532 1.00 88.25 184 GLU A O 1
ATOM 1478 N N . ALA A 1 185 ? 4.086 -2.109 2.347 1.00 87.25 185 ALA A N 1
ATOM 1479 C CA . ALA A 1 185 ? 3.332 -1.604 1.201 1.00 87.25 185 ALA A CA 1
ATOM 1480 C C . ALA A 1 185 ? 3.481 -0.080 1.028 1.00 87.25 185 ALA A C 1
ATOM 1482 O O . ALA A 1 185 ? 3.690 0.409 -0.086 1.00 87.25 185 ALA A O 1
ATOM 1483 N N . ILE A 1 186 ? 3.396 0.688 2.122 1.00 85.75 186 ILE A N 1
ATOM 1484 C CA . ILE A 1 186 ? 3.577 2.148 2.078 1.00 85.75 186 ILE A CA 1
ATOM 1485 C C . ILE A 1 186 ? 5.032 2.489 1.738 1.00 85.75 186 ILE A C 1
ATOM 1487 O O . ILE A 1 186 ? 5.275 3.353 0.894 1.00 85.75 186 ILE A O 1
ATOM 1491 N N . GLU A 1 187 ? 5.997 1.802 2.351 1.00 85.56 187 GLU A N 1
ATOM 1492 C CA . GLU A 1 187 ? 7.429 1.999 2.108 1.00 85.56 187 GLU A CA 1
ATOM 1493 C C . GLU A 1 187 ? 7.806 1.691 0.651 1.00 85.56 187 GLU A C 1
ATOM 1495 O O . GLU A 1 187 ? 8.527 2.465 0.023 1.00 85.56 187 GLU A O 1
ATOM 1500 N N . ALA A 1 188 ? 7.256 0.624 0.068 1.00 85.19 188 ALA A N 1
ATOM 1501 C CA . ALA A 1 188 ? 7.478 0.254 -1.326 1.00 85.19 188 ALA A CA 1
ATOM 1502 C C . ALA A 1 188 ? 6.979 1.312 -2.316 1.00 85.19 188 ALA A C 1
ATOM 1504 O O . ALA A 1 188 ? 7.665 1.642 -3.285 1.00 85.19 188 ALA A O 1
ATOM 1505 N N . LEU A 1 189 ? 5.804 1.894 -2.067 1.00 84.19 189 LEU A N 1
ATOM 1506 C CA . LEU A 1 189 ? 5.297 3.004 -2.874 1.00 84.19 189 LEU A CA 1
ATOM 1507 C C . LEU A 1 189 ? 6.116 4.283 -2.649 1.00 84.19 189 LEU A C 1
ATOM 1509 O O . LEU A 1 189 ? 6.434 4.993 -3.606 1.00 84.19 189 LEU A O 1
ATOM 1513 N N . ALA A 1 190 ? 6.511 4.558 -1.403 1.00 81.88 190 ALA A N 1
ATOM 1514 C CA . ALA A 1 190 ? 7.380 5.677 -1.050 1.00 81.88 190 ALA A CA 1
ATOM 1515 C C . ALA A 1 190 ? 8.753 5.595 -1.739 1.00 81.88 190 ALA A C 1
ATOM 1517 O O . ALA A 1 190 ? 9.265 6.624 -2.194 1.00 81.88 190 ALA A O 1
ATOM 1518 N N . ALA A 1 191 ? 9.311 4.389 -1.889 1.00 81.94 191 ALA A N 1
ATOM 1519 C CA . ALA A 1 191 ? 10.576 4.127 -2.575 1.00 81.94 191 ALA A CA 1
ATOM 1520 C C . ALA A 1 191 ? 10.578 4.631 -4.025 1.00 81.94 191 ALA A C 1
ATOM 1522 O O . ALA A 1 191 ? 11.611 5.056 -4.544 1.00 81.94 191 ALA A O 1
ATOM 1523 N N . LEU A 1 192 ? 9.413 4.632 -4.678 1.00 81.75 192 LEU A N 1
ATOM 1524 C CA . LEU A 1 192 ? 9.265 5.113 -6.048 1.00 81.75 192 LEU A CA 1
ATOM 1525 C C . LEU A 1 192 ? 9.201 6.642 -6.142 1.00 81.75 192 LEU A C 1
ATOM 1527 O O . LEU A 1 192 ? 9.294 7.186 -7.241 1.00 81.75 192 LEU A O 1
ATOM 1531 N N . THR A 1 193 ? 9.067 7.363 -5.035 1.00 76.50 193 THR A N 1
ATOM 1532 C CA . THR A 1 193 ? 9.046 8.828 -5.058 1.00 76.50 193 THR A CA 1
ATOM 1533 C C . THR A 1 193 ? 10.460 9.405 -5.174 1.00 76.50 193 THR A C 1
ATOM 1535 O O . THR A 1 193 ? 11.449 8.748 -4.853 1.00 76.50 193 THR A O 1
ATOM 1538 N N . ALA A 1 194 ? 10.579 10.677 -5.571 1.00 66.12 194 ALA A N 1
ATOM 1539 C CA . ALA A 1 194 ? 11.864 11.389 -5.609 1.00 66.12 194 ALA A CA 1
ATOM 1540 C C . ALA A 1 194 ? 12.591 11.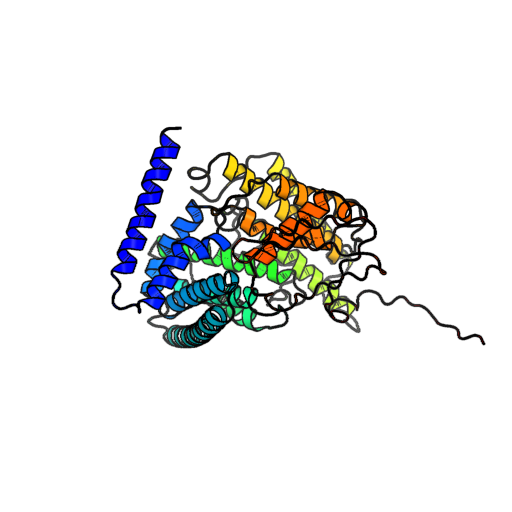428 -4.248 1.00 66.12 194 ALA A C 1
ATOM 1542 O O . ALA A 1 194 ? 13.794 11.673 -4.197 1.00 66.12 194 ALA A O 1
ATOM 1543 N N . ARG A 1 195 ? 11.860 11.204 -3.149 1.00 63.66 195 ARG A N 1
ATOM 1544 C CA . ARG A 1 195 ? 12.379 11.226 -1.777 1.00 63.66 195 ARG A CA 1
ATOM 1545 C C . ARG A 1 195 ? 13.002 9.891 -1.373 1.00 63.66 195 ARG A C 1
ATOM 1547 O O . ARG A 1 195 ? 13.894 9.899 -0.527 1.00 63.66 195 ARG A O 1
ATOM 1554 N N . GLY A 1 196 ? 12.619 8.806 -2.052 1.00 62.41 196 GLY A N 1
ATOM 1555 C CA . GLY A 1 196 ? 13.131 7.453 -1.854 1.00 62.41 196 GLY A CA 1
ATOM 1556 C C . GLY A 1 196 ? 12.861 6.880 -0.461 1.00 62.41 196 GLY A C 1
ATOM 1557 O O . GLY A 1 196 ? 12.156 7.473 0.358 1.00 62.41 196 GLY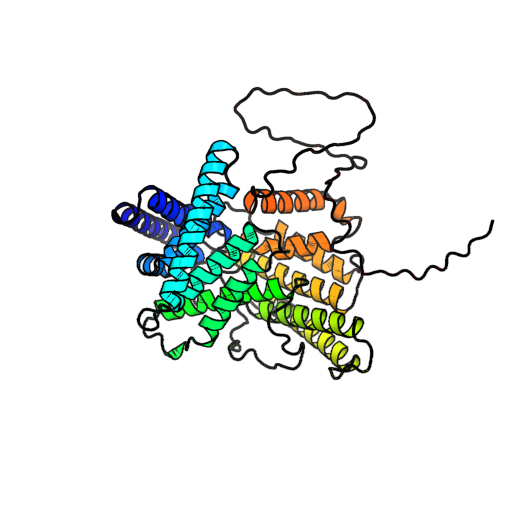 A O 1
ATOM 1558 N N . THR A 1 197 ? 13.449 5.713 -0.208 1.00 62.84 197 THR A N 1
ATOM 1559 C CA . THR A 1 197 ? 13.505 5.074 1.109 1.00 62.84 197 THR A CA 1
ATOM 1560 C C . THR A 1 197 ? 14.462 5.827 2.043 1.00 62.84 197 THR A C 1
ATOM 1562 O O . THR A 1 197 ? 15.397 6.499 1.598 1.00 62.84 197 THR A O 1
ATOM 1565 N N . SER A 1 198 ? 14.217 5.723 3.350 1.00 52.72 198 SER A N 1
ATOM 1566 C CA . SER A 1 198 ? 15.035 6.307 4.427 1.00 52.72 198 SER A CA 1
ATOM 1567 C C . SER A 1 198 ? 16.422 5.656 4.485 1.00 52.72 198 SER A C 1
ATOM 1569 O O . SER A 1 198 ? 17.407 6.315 4.807 1.00 52.72 198 SER A O 1
ATOM 1571 N N . GLU A 1 199 ? 16.531 4.397 4.055 1.00 51.84 199 GLU A N 1
ATOM 1572 C CA . GLU A 1 199 ? 17.805 3.701 3.930 1.00 51.84 199 GLU A CA 1
ATOM 1573 C C . GLU A 1 199 ? 18.242 3.604 2.467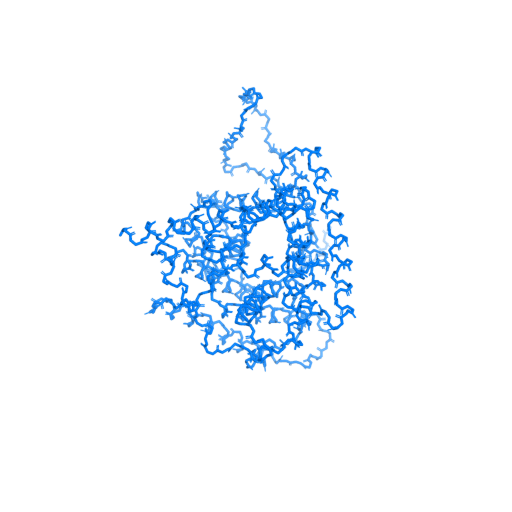 1.00 51.84 199 GLU A C 1
ATOM 1575 O O . GLU A 1 199 ? 17.542 3.049 1.616 1.00 51.84 199 GLU A O 1
ATOM 1580 N N . VAL A 1 200 ? 19.443 4.114 2.185 1.00 43.75 200 VAL A N 1
ATOM 1581 C CA . VAL A 1 200 ? 20.209 3.805 0.970 1.00 43.75 200 VAL A CA 1
ATOM 1582 C C . VAL A 1 200 ? 20.821 2.415 1.160 1.00 43.75 200 VAL A C 1
ATOM 1584 O O . VAL A 1 200 ? 22.033 2.253 1.234 1.00 43.75 200 VAL A O 1
ATOM 1587 N N . GLN A 1 201 ? 19.984 1.391 1.318 1.00 46.00 201 GLN A N 1
ATOM 1588 C CA . GLN A 1 201 ? 20.464 0.018 1.259 1.00 46.00 201 GLN A CA 1
ATOM 1589 C C . GLN A 1 201 ? 20.632 -0.330 -0.219 1.00 46.00 201 GLN A C 1
ATOM 1591 O O . GLN A 1 201 ? 19.673 -0.487 -0.969 1.00 46.00 201 GLN A O 1
ATOM 1596 N N . THR A 1 202 ? 21.896 -0.295 -0.635 1.00 52.25 202 THR A N 1
ATOM 1597 C CA . THR A 1 202 ? 22.498 -0.969 -1.789 1.00 52.25 202 THR A CA 1
ATOM 1598 C C . THR A 1 202 ? 21.502 -1.672 -2.717 1.00 52.25 202 THR A C 1
ATOM 1600 O O . THR A 1 202 ? 21.054 -2.781 -2.422 1.00 52.25 202 THR A O 1
ATOM 1603 N N . ALA A 1 203 ? 21.200 -1.046 -3.859 1.00 50.31 203 ALA A N 1
ATOM 1604 C CA . ALA A 1 203 ? 20.191 -1.484 -4.831 1.00 50.31 203 ALA A CA 1
ATOM 1605 C C . ALA A 1 203 ? 20.231 -2.987 -5.190 1.00 50.31 203 ALA A C 1
ATOM 1607 O O . ALA A 1 203 ? 19.199 -3.556 -5.550 1.00 50.31 203 ALA A O 1
ATOM 1608 N N . PHE A 1 204 ? 21.401 -3.628 -5.058 1.00 56.66 204 PHE A N 1
ATOM 1609 C CA . PHE A 1 204 ? 21.619 -5.022 -5.442 1.00 56.66 204 PHE A CA 1
ATOM 1610 C C . PHE A 1 204 ? 22.388 -5.895 -4.429 1.00 56.66 204 PHE A C 1
ATOM 1612 O O . PHE A 1 204 ? 22.461 -7.097 -4.656 1.00 56.66 204 PHE A O 1
ATOM 1619 N N . THR A 1 205 ? 22.931 -5.373 -3.314 1.00 48.31 205 THR A N 1
ATOM 1620 C CA . THR A 1 205 ? 23.815 -6.177 -2.426 1.00 48.31 205 THR A CA 1
ATOM 1621 C C . THR A 1 205 ? 23.146 -6.772 -1.185 1.00 48.31 205 THR A C 1
ATOM 1623 O O . THR A 1 205 ? 23.821 -7.426 -0.396 1.00 48.31 205 THR A O 1
ATOM 1626 N N . GLN A 1 206 ? 21.831 -6.624 -1.010 1.00 45.91 206 GLN A N 1
ATOM 1627 C CA . GLN A 1 206 ? 21.102 -7.391 0.003 1.00 45.91 206 GLN A CA 1
ATOM 1628 C C . GLN A 1 206 ? 20.317 -8.533 -0.640 1.00 45.91 206 GLN A C 1
ATOM 1630 O O . GLN A 1 206 ? 19.205 -8.379 -1.156 1.00 45.91 206 GLN A O 1
ATOM 1635 N N . SER A 1 207 ? 20.936 -9.712 -0.592 1.00 41.03 207 SER A N 1
ATOM 1636 C CA . SER A 1 207 ? 20.199 -10.964 -0.507 1.00 41.03 207 SER A CA 1
ATOM 1637 C C . SER A 1 207 ? 19.426 -10.938 0.810 1.00 41.03 207 SER A C 1
ATOM 1639 O O . SER A 1 207 ? 20.031 -10.853 1.873 1.00 41.03 207 SER A O 1
ATOM 1641 N N . SER A 1 208 ? 18.102 -11.037 0.720 1.00 37.03 208 SER A N 1
ATOM 1642 C CA . SER A 1 208 ? 17.182 -11.200 1.850 1.00 37.03 208 SER A CA 1
ATOM 1643 C C . SER A 1 208 ? 16.977 -9.941 2.699 1.00 37.03 208 SER A C 1
ATOM 1645 O O . SER A 1 208 ? 17.767 -9.619 3.579 1.00 37.03 208 SER A O 1
ATOM 1647 N N . SER A 1 209 ? 15.815 -9.297 2.532 1.00 37.69 209 SER A N 1
ATOM 1648 C CA . SER A 1 209 ? 15.164 -8.737 3.719 1.00 37.69 209 SER A CA 1
ATOM 1649 C C . SER A 1 209 ? 15.041 -9.901 4.712 1.00 37.69 209 SER A C 1
ATOM 1651 O O . SER A 1 209 ? 14.475 -10.929 4.322 1.00 37.69 209 SER A O 1
ATOM 1653 N N . PRO A 1 210 ? 15.586 -9.807 5.936 1.00 35.22 210 PRO A N 1
ATOM 1654 C CA . PRO A 1 210 ? 15.697 -10.938 6.861 1.00 35.22 210 PRO A CA 1
ATOM 1655 C C . PRO A 1 210 ? 14.347 -11.537 7.302 1.00 35.22 210 PRO A C 1
ATOM 1657 O O . PRO A 1 210 ? 14.330 -12.505 8.055 1.00 35.22 210 PRO A O 1
ATOM 1660 N N . MET A 1 211 ? 13.216 -11.001 6.827 1.00 39.34 211 MET A N 1
ATOM 1661 C CA . MET A 1 211 ? 11.866 -11.474 7.146 1.00 39.34 211 MET A CA 1
ATOM 1662 C C . MET A 1 211 ? 11.046 -12.001 5.964 1.00 39.34 211 MET A C 1
ATOM 1664 O O . MET A 1 211 ? 9.980 -12.571 6.191 1.00 39.34 211 MET A O 1
ATOM 1668 N N . LEU A 1 212 ? 11.498 -11.858 4.714 1.00 44.78 212 LEU A N 1
ATOM 1669 C CA . LEU A 1 212 ? 10.754 -12.410 3.578 1.00 44.78 212 LEU A CA 1
ATOM 1670 C C . LEU A 1 212 ? 11.150 -13.868 3.374 1.00 44.78 212 LEU A C 1
ATOM 1672 O O . LEU A 1 212 ? 12.031 -14.200 2.582 1.00 44.78 212 LEU A O 1
ATOM 1676 N N . ALA A 1 213 ? 10.476 -14.732 4.129 1.00 41.03 213 ALA A N 1
ATOM 1677 C CA . ALA A 1 213 ? 10.473 -16.165 3.903 1.00 41.03 213 ALA A CA 1
ATOM 1678 C C . ALA A 1 213 ? 10.126 -16.493 2.426 1.00 41.03 213 ALA A C 1
ATOM 1680 O O . ALA A 1 213 ? 9.494 -15.682 1.736 1.00 41.03 213 ALA A O 1
ATOM 1681 N N . PRO A 1 214 ? 10.441 -17.713 1.946 1.00 45.12 214 PRO A N 1
ATOM 1682 C CA . PRO A 1 214 ? 9.951 -18.263 0.669 1.00 45.12 214 PRO A CA 1
ATOM 1683 C C . PRO A 1 214 ? 8.423 -18.159 0.471 1.00 45.12 214 PRO A C 1
ATOM 1685 O O . PRO A 1 214 ? 7.914 -18.343 -0.628 1.00 45.12 214 PRO A O 1
ATOM 1688 N N . GLU A 1 215 ? 7.699 -17.829 1.539 1.00 48.50 215 GLU A N 1
ATOM 1689 C CA . GLU A 1 215 ? 6.262 -17.607 1.638 1.00 48.50 215 GLU A CA 1
ATOM 1690 C C . GLU A 1 215 ? 5.758 -16.342 0.916 1.00 48.50 215 GLU A C 1
ATOM 1692 O O . GLU A 1 215 ? 4.557 -16.166 0.817 1.00 48.50 215 GLU A O 1
ATOM 1697 N N . ALA A 1 216 ? 6.597 -15.475 0.337 1.00 59.12 216 ALA A N 1
ATOM 1698 C CA . ALA A 1 216 ? 6.147 -14.256 -0.367 1.00 59.12 216 ALA A CA 1
ATOM 1699 C C . ALA A 1 216 ? 5.416 -14.487 -1.719 1.00 59.12 216 ALA A C 1
ATOM 1701 O O . ALA A 1 216 ? 5.218 -13.542 -2.486 1.00 59.12 216 ALA A O 1
ATOM 1702 N N . GLU A 1 217 ? 5.040 -15.728 -2.046 1.00 71.25 217 GLU A N 1
ATOM 1703 C CA . GLU A 1 217 ? 4.371 -16.103 -3.304 1.00 71.25 217 GLU A CA 1
ATOM 1704 C C . GLU A 1 217 ? 2.835 -16.084 -3.233 1.00 71.25 217 GLU A C 1
ATOM 1706 O O . GLU A 1 217 ? 2.173 -16.455 -4.204 1.00 71.25 217 GLU A O 1
ATOM 1711 N N . TYR A 1 218 ? 2.255 -15.626 -2.118 1.00 85.75 218 TYR A N 1
ATOM 1712 C CA . TYR A 1 218 ? 0.811 -15.440 -1.986 1.00 85.75 218 TYR A CA 1
ATOM 1713 C C . TYR A 1 218 ? 0.348 -14.014 -2.308 1.00 85.75 218 TYR A C 1
ATOM 1715 O O . TYR A 1 218 ? 1.088 -13.053 -2.117 1.00 85.75 218 TYR A O 1
ATOM 1723 N N . ILE A 1 219 ? -0.911 -13.868 -2.730 1.00 89.06 219 ILE A N 1
ATOM 1724 C CA . ILE A 1 219 ? -1.632 -12.591 -2.781 1.00 89.06 219 ILE A CA 1
ATOM 1725 C C . ILE A 1 219 ? -2.174 -12.261 -1.386 1.00 89.06 219 ILE A C 1
ATOM 1727 O O . ILE A 1 219 ? -2.828 -13.095 -0.751 1.00 89.06 219 ILE A O 1
ATOM 1731 N N . ASP A 1 220 ? -1.889 -11.048 -0.911 1.00 87.50 220 ASP A N 1
ATOM 1732 C CA . ASP A 1 220 ? -2.360 -10.543 0.375 1.00 87.50 220 ASP A CA 1
ATOM 1733 C C . ASP A 1 220 ? -3.802 -10.007 0.259 1.00 87.50 220 ASP A C 1
ATOM 1735 O O . ASP A 1 220 ? -4.094 -9.120 -0.548 1.00 87.50 220 ASP A O 1
ATOM 1739 N N . GLU A 1 221 ? -4.714 -10.540 1.078 1.00 83.19 221 GLU A N 1
ATOM 1740 C CA . GLU A 1 221 ? -6.139 -10.179 1.068 1.00 83.19 221 GLU A CA 1
ATOM 1741 C C . GLU A 1 221 ? -6.441 -8.764 1.595 1.00 83.19 221 GLU A C 1
ATOM 1743 O O . GLU A 1 221 ? -7.518 -8.224 1.324 1.00 83.19 221 GLU A O 1
ATOM 1748 N N . TYR A 1 222 ? -5.512 -8.160 2.344 1.00 80.75 222 TYR A N 1
ATOM 1749 C CA . TYR A 1 222 ? -5.621 -6.807 2.882 1.00 80.75 222 TYR A CA 1
ATOM 1750 C C . TYR A 1 222 ? -5.203 -5.769 1.840 1.00 80.75 222 TYR A C 1
ATOM 1752 O O . TYR A 1 222 ? -5.910 -4.772 1.669 1.00 80.75 222 TYR A O 1
ATOM 1760 N N . PHE A 1 223 ? -4.100 -6.016 1.120 1.00 82.12 223 PHE A N 1
ATOM 1761 C CA . PHE A 1 223 ? -3.483 -5.038 0.207 1.00 82.12 223 PHE A CA 1
ATOM 1762 C C . PHE A 1 223 ? -3.739 -5.284 -1.282 1.00 82.12 223 PHE A C 1
ATOM 1764 O O . PHE A 1 223 ? -3.507 -4.379 -2.081 1.00 82.12 223 PHE A O 1
ATOM 1771 N N . GLY A 1 224 ? -4.247 -6.457 -1.671 1.00 88.56 224 GLY A N 1
ATOM 1772 C CA . GLY A 1 224 ? -4.698 -6.718 -3.043 1.00 88.56 224 GLY A CA 1
ATOM 1773 C C . GLY A 1 224 ? -3.671 -7.386 -3.955 1.00 88.56 224 GLY A C 1
ATOM 1774 O O . GLY A 1 224 ? -4.020 -7.792 -5.060 1.00 88.56 224 GLY A O 1
ATOM 1775 N N . TYR A 1 225 ? -2.419 -7.513 -3.517 1.00 91.25 225 TYR A N 1
ATOM 1776 C CA . TYR A 1 225 ? -1.316 -8.008 -4.340 1.00 91.25 225 TYR A CA 1
ATOM 1777 C C . TYR A 1 225 ? -0.273 -8.765 -3.508 1.00 91.25 225 TYR A C 1
ATOM 1779 O O . TYR A 1 225 ? -0.327 -8.787 -2.278 1.00 91.25 225 TYR A O 1
ATOM 1787 N N . ALA A 1 226 ? 0.668 -9.430 -4.179 1.00 91.00 226 ALA A N 1
ATOM 1788 C CA . ALA A 1 226 ? 1.678 -10.241 -3.510 1.00 91.00 226 ALA A CA 1
ATOM 1789 C C . ALA A 1 226 ? 2.785 -9.394 -2.845 1.00 91.00 226 ALA A C 1
ATOM 1791 O O . ALA A 1 226 ? 3.367 -8.537 -3.520 1.00 91.00 226 ALA A O 1
ATOM 1792 N N . PRO A 1 227 ? 3.188 -9.673 -1.585 1.00 88.56 227 PRO A N 1
ATOM 1793 C CA . PRO A 1 227 ? 4.255 -8.934 -0.895 1.00 88.56 227 PRO A CA 1
ATOM 1794 C C . PRO A 1 227 ? 5.591 -8.896 -1.648 1.00 88.56 227 PRO A C 1
ATOM 1796 O O . PRO A 1 227 ? 6.342 -7.929 -1.543 1.00 88.56 227 PRO A O 1
ATOM 1799 N N . LYS A 1 228 ? 5.884 -9.900 -2.487 1.00 88.12 228 LYS A N 1
ATOM 1800 C CA . LYS A 1 228 ? 7.072 -9.907 -3.359 1.00 88.12 228 LYS A CA 1
ATOM 1801 C C . LYS A 1 228 ? 7.158 -8.682 -4.278 1.00 88.12 228 LYS A C 1
ATOM 1803 O O . LYS A 1 228 ? 8.256 -8.263 -4.638 1.00 88.12 228 LYS A O 1
ATOM 1808 N N . ILE A 1 229 ? 6.027 -8.072 -4.630 1.00 91.75 229 ILE A N 1
ATOM 1809 C CA . ILE A 1 229 ? 6.003 -6.833 -5.412 1.00 91.75 229 ILE A CA 1
ATOM 1810 C C . ILE A 1 229 ? 6.620 -5.675 -4.623 1.00 91.75 229 ILE A C 1
ATOM 1812 O O . ILE A 1 229 ? 7.374 -4.905 -5.214 1.00 91.75 229 ILE A O 1
ATOM 1816 N N . ASN A 1 230 ? 6.403 -5.586 -3.305 1.00 89.75 230 ASN A N 1
ATOM 1817 C CA . ASN A 1 230 ? 7.027 -4.553 -2.468 1.00 89.75 230 ASN A CA 1
ATOM 1818 C C . ASN A 1 230 ? 8.551 -4.595 -2.588 1.00 89.75 230 ASN A C 1
ATOM 1820 O O . ASN A 1 230 ? 9.192 -3.563 -2.771 1.00 89.75 230 ASN A O 1
ATOM 1824 N N . VAL A 1 231 ? 9.123 -5.802 -2.603 1.00 88.50 231 VAL A N 1
ATOM 1825 C CA . VAL A 1 231 ? 10.562 -6.016 -2.813 1.00 88.50 231 VAL A CA 1
ATOM 1826 C C . VAL A 1 231 ? 11.015 -5.455 -4.154 1.00 88.50 231 VAL A C 1
ATOM 1828 O O . VAL A 1 231 ? 12.032 -4.766 -4.219 1.00 88.50 231 VAL A O 1
ATOM 1831 N N . PHE A 1 232 ? 10.275 -5.736 -5.230 1.00 91.31 232 PHE A N 1
ATOM 1832 C CA . PHE A 1 232 ? 10.606 -5.214 -6.554 1.00 91.31 232 PHE A CA 1
ATOM 1833 C C . PHE A 1 232 ? 10.546 -3.688 -6.584 1.00 91.31 232 PHE A C 1
ATOM 1835 O O . PHE A 1 232 ? 11.489 -3.063 -7.062 1.00 91.31 232 PHE A O 1
ATOM 1842 N N . LEU A 1 233 ? 9.492 -3.078 -6.037 1.00 90.00 233 LEU A N 1
ATOM 1843 C CA . LEU A 1 233 ? 9.343 -1.622 -6.015 1.00 90.00 233 LEU A CA 1
ATOM 1844 C C . LEU A 1 233 ? 10.438 -0.944 -5.178 1.00 90.00 233 LEU A C 1
ATOM 1846 O O . LEU A 1 233 ? 11.017 0.041 -5.637 1.00 90.00 233 LEU A O 1
ATOM 1850 N N . CYS A 1 234 ? 10.795 -1.505 -4.018 1.00 88.25 234 CYS A N 1
ATOM 1851 C CA . CYS A 1 234 ? 11.917 -1.029 -3.206 1.00 88.25 234 CYS A CA 1
ATOM 1852 C C . CYS A 1 234 ? 13.247 -1.106 -3.968 1.00 88.25 234 CYS A C 1
ATOM 1854 O O . CYS A 1 234 ? 13.971 -0.113 -4.027 1.00 88.25 234 CYS A O 1
ATOM 1856 N N . LYS A 1 235 ? 13.552 -2.246 -4.608 1.00 88.31 235 LYS A N 1
ATOM 1857 C CA . LYS A 1 235 ? 14.775 -2.413 -5.415 1.00 88.31 235 LYS A CA 1
ATOM 1858 C C . LYS A 1 235 ? 14.828 -1.432 -6.586 1.00 88.31 235 LYS A C 1
ATOM 1860 O O . LYS A 1 235 ? 15.862 -0.809 -6.812 1.00 88.31 235 LYS A O 1
ATOM 1865 N N . ILE A 1 236 ? 13.709 -1.239 -7.291 1.00 90.31 236 ILE A N 1
ATOM 1866 C CA . ILE A 1 236 ? 13.606 -0.257 -8.380 1.00 90.31 236 ILE A CA 1
ATOM 1867 C C . ILE A 1 236 ? 13.832 1.164 -7.849 1.00 90.31 236 ILE A C 1
ATOM 1869 O O . ILE A 1 236 ? 14.588 1.929 -8.446 1.00 90.31 236 ILE A O 1
ATOM 1873 N N . GLY A 1 237 ? 13.207 1.520 -6.725 1.00 86.50 237 GLY A N 1
ATOM 1874 C CA . GLY A 1 237 ? 13.373 2.823 -6.081 1.00 86.50 237 GLY A CA 1
ATOM 1875 C C . GLY A 1 237 ? 14.820 3.095 -5.663 1.00 86.50 237 GLY A C 1
ATOM 1876 O O . GLY A 1 237 ? 15.365 4.155 -5.978 1.00 86.50 237 GLY A O 1
ATOM 1877 N N . ALA A 1 238 ? 15.468 2.117 -5.027 1.00 84.19 238 ALA A N 1
ATOM 1878 C CA . ALA A 1 238 ? 16.870 2.189 -4.627 1.00 84.19 238 ALA A CA 1
ATOM 1879 C C . ALA A 1 238 ? 17.810 2.327 -5.837 1.00 84.19 238 ALA A C 1
ATOM 1881 O O . ALA A 1 238 ? 18.680 3.198 -5.840 1.00 84.19 238 ALA A O 1
ATOM 1882 N N . ALA A 1 239 ? 17.598 1.535 -6.894 1.00 86.69 239 ALA A N 1
ATOM 1883 C CA . ALA A 1 239 ? 18.372 1.614 -8.134 1.00 86.69 239 ALA A CA 1
ATOM 1884 C C . ALA A 1 239 ? 18.201 2.970 -8.842 1.00 86.69 239 ALA A C 1
ATOM 1886 O O . ALA A 1 239 ? 19.180 3.577 -9.276 1.00 86.69 239 ALA A O 1
ATOM 1887 N N . ALA A 1 240 ? 16.974 3.495 -8.901 1.00 86.94 240 ALA A N 1
ATOM 1888 C CA . ALA A 1 240 ? 16.702 4.799 -9.502 1.00 86.94 240 ALA A CA 1
ATOM 1889 C C . ALA A 1 240 ? 17.348 5.938 -8.697 1.00 86.94 240 ALA A C 1
ATOM 1891 O O . ALA A 1 240 ? 17.876 6.891 -9.269 1.00 86.94 240 ALA A O 1
ATOM 1892 N N . ARG A 1 241 ? 17.338 5.840 -7.361 1.00 83.44 241 ARG A N 1
ATOM 1893 C CA . ARG A 1 241 ? 18.036 6.793 -6.490 1.00 83.44 241 ARG A CA 1
ATOM 1894 C C . ARG A 1 241 ? 19.545 6.739 -6.709 1.00 83.44 241 ARG A C 1
ATOM 1896 O O . ARG A 1 241 ? 20.176 7.789 -6.778 1.00 83.44 241 ARG A O 1
ATOM 1903 N N . TRP A 1 242 ? 20.107 5.539 -6.823 1.00 83.88 242 TRP A N 1
ATOM 1904 C CA . TRP A 1 242 ? 21.528 5.347 -7.085 1.00 83.88 242 TRP A CA 1
ATOM 1905 C C . TRP A 1 242 ? 21.960 6.018 -8.397 1.00 83.88 242 TRP A C 1
ATOM 1907 O O . TRP A 1 242 ? 22.908 6.801 -8.380 1.00 83.88 242 TRP A O 1
ATOM 1917 N N . LEU A 1 243 ? 21.210 5.810 -9.490 1.00 84.56 243 LEU A N 1
ATOM 1918 C CA . LEU A 1 243 ? 21.462 6.473 -10.779 1.00 84.56 243 LEU A CA 1
ATOM 1919 C C . LEU A 1 243 ? 21.475 7.998 -10.646 1.00 84.56 243 LEU A C 1
ATOM 1921 O O . LEU A 1 243 ? 22.379 8.648 -11.162 1.00 84.56 243 LEU A O 1
ATOM 1925 N N . ARG A 1 244 ? 20.511 8.556 -9.907 1.00 83.12 244 ARG A N 1
ATOM 1926 C CA . ARG A 1 244 ? 20.407 10.001 -9.677 1.00 83.12 244 ARG A CA 1
ATOM 1927 C C . ARG A 1 244 ? 21.582 10.563 -8.879 1.00 83.12 244 ARG A C 1
ATOM 1929 O O . ARG A 1 244 ? 22.078 11.639 -9.184 1.00 83.12 244 ARG A O 1
ATOM 1936 N N . ILE A 1 245 ? 22.012 9.874 -7.822 1.00 82.44 245 ILE A N 1
ATOM 1937 C CA . ILE A 1 245 ? 23.160 10.328 -7.023 1.00 82.44 245 ILE A CA 1
ATOM 1938 C C . ILE A 1 245 ? 24.424 10.283 -7.883 1.00 82.44 245 ILE A C 1
ATOM 1940 O O . ILE A 1 245 ? 25.182 11.248 -7.895 1.00 82.44 245 ILE A O 1
ATOM 1944 N N . ARG A 1 246 ? 24.618 9.198 -8.642 1.00 82.81 246 ARG A N 1
ATOM 1945 C CA . ARG A 1 246 ? 25.756 9.047 -9.550 1.00 82.81 246 ARG A CA 1
ATOM 1946 C C . ARG A 1 246 ? 25.775 10.119 -10.640 1.00 82.81 246 ARG A C 1
ATOM 1948 O O . ARG A 1 246 ? 26.839 10.666 -10.898 1.00 82.81 246 ARG A O 1
ATOM 1955 N N . SER A 1 247 ? 24.635 10.448 -11.253 1.00 81.81 247 SER A N 1
ATOM 1956 C CA . SER A 1 247 ? 24.568 11.478 -12.304 1.00 81.81 247 SER A CA 1
ATOM 1957 C C . SER A 1 247 ? 24.937 12.878 -11.806 1.00 81.81 247 SER A C 1
ATOM 1959 O O . SER A 1 247 ? 25.323 13.721 -12.606 1.00 81.81 247 SER A O 1
ATOM 1961 N N . HIS A 1 248 ? 24.821 13.130 -10.500 1.00 81.94 248 HIS A N 1
ATOM 1962 C CA . HIS A 1 248 ? 25.205 14.393 -9.865 1.00 81.94 248 HIS A CA 1
ATOM 1963 C C . HIS A 1 248 ? 26.559 14.337 -9.137 1.00 81.94 248 HIS A C 1
ATOM 1965 O O . HIS A 1 248 ? 26.990 15.351 -8.588 1.00 81.94 248 HIS A O 1
ATOM 1971 N N . ALA A 1 249 ? 27.228 13.182 -9.090 1.00 79.38 249 ALA A N 1
ATOM 1972 C CA . ALA A 1 249 ? 28.520 13.049 -8.432 1.00 79.38 249 ALA A CA 1
ATOM 1973 C C . ALA A 1 249 ? 29.628 13.671 -9.299 1.00 79.38 249 ALA A C 1
ATOM 1975 O O . ALA A 1 249 ? 29.776 13.334 -10.471 1.00 79.38 249 ALA A O 1
ATOM 1976 N N . ILE A 1 250 ? 30.424 14.565 -8.710 1.00 66.19 250 ILE A N 1
ATOM 1977 C CA . ILE A 1 250 ? 31.605 15.157 -9.348 1.00 66.19 250 ILE A CA 1
ATOM 1978 C C . ILE A 1 250 ? 32.828 14.368 -8.860 1.00 66.19 250 ILE A C 1
ATOM 1980 O O . ILE A 1 250 ? 33.236 14.527 -7.713 1.00 66.19 250 ILE A O 1
ATOM 1984 N N . GLY A 1 251 ? 33.390 13.499 -9.706 1.00 66.69 251 GLY A N 1
ATOM 1985 C CA . GLY A 1 251 ? 34.578 12.685 -9.394 1.00 66.69 251 GLY A CA 1
ATOM 1986 C C . GLY A 1 251 ? 34.349 11.169 -9.470 1.00 66.69 251 GLY A C 1
ATOM 1987 O O . GLY A 1 251 ? 33.331 10.706 -9.984 1.00 66.69 251 GLY A O 1
ATOM 1988 N N . GLN A 1 252 ? 35.319 10.384 -8.983 1.00 59.84 252 GLN A N 1
ATOM 1989 C CA . GLN A 1 252 ? 35.175 8.928 -8.860 1.00 59.84 252 GLN A CA 1
ATOM 1990 C C . GLN A 1 252 ? 34.103 8.597 -7.817 1.00 59.84 252 GLN A C 1
ATOM 1992 O O . GLN A 1 252 ? 34.127 9.092 -6.693 1.00 59.84 252 GLN A O 1
ATOM 1997 N N . PHE A 1 253 ? 33.140 7.771 -8.214 1.00 67.62 253 PHE A N 1
ATOM 1998 C CA . PHE A 1 253 ? 32.077 7.288 -7.345 1.00 67.62 253 PHE A CA 1
ATOM 1999 C C . PHE A 1 253 ? 32.489 5.920 -6.785 1.00 67.62 253 PHE A C 1
ATOM 2001 O O . PHE A 1 253 ? 32.514 4.955 -7.547 1.00 67.62 253 PHE A O 1
ATOM 2008 N N . ASP A 1 254 ? 32.780 5.836 -5.481 1.00 61.78 254 ASP A N 1
ATOM 2009 C CA . ASP A 1 254 ? 33.191 4.614 -4.749 1.00 61.78 254 ASP A CA 1
ATOM 2010 C C . ASP A 1 254 ? 32.049 3.583 -4.575 1.00 61.78 254 ASP A C 1
ATOM 2012 O O . ASP A 1 254 ? 31.835 3.003 -3.511 1.00 61.78 254 ASP A O 1
ATOM 2016 N N . GLY A 1 255 ? 31.255 3.355 -5.621 1.00 66.06 255 GLY A N 1
ATOM 2017 C CA . GLY A 1 255 ? 30.126 2.427 -5.605 1.00 66.06 255 GLY A CA 1
ATOM 2018 C C . GLY A 1 255 ? 30.127 1.454 -6.779 1.00 66.06 255 GLY A C 1
ATOM 2019 O O . GLY A 1 255 ? 31.076 1.396 -7.553 1.00 66.06 255 GLY A O 1
ATOM 2020 N N . LEU A 1 256 ? 29.030 0.696 -6.899 1.00 73.25 256 LEU A N 1
ATOM 2021 C CA . LEU A 1 256 ? 28.780 -0.273 -7.978 1.00 73.25 256 LEU A CA 1
ATOM 2022 C C . LEU A 1 256 ? 29.256 0.243 -9.349 1.00 73.25 256 LEU A C 1
ATOM 2024 O O . LEU A 1 256 ? 28.985 1.390 -9.725 1.00 73.25 256 LEU A O 1
ATOM 2028 N N . SER A 1 257 ? 29.946 -0.608 -10.113 1.00 82.38 257 SER A N 1
ATOM 2029 C CA . SER A 1 257 ? 30.275 -0.269 -11.496 1.00 82.38 257 SER A CA 1
ATOM 2030 C C . SER A 1 257 ? 28.985 -0.124 -12.316 1.00 82.38 257 SER A C 1
ATOM 2032 O O . SER A 1 257 ? 27.924 -0.637 -11.949 1.00 82.38 257 SER A O 1
ATOM 2034 N N . LEU A 1 258 ? 29.045 0.611 -13.430 1.00 83.94 258 LEU A N 1
ATOM 2035 C CA . LEU A 1 258 ? 27.876 0.749 -14.304 1.00 83.94 258 LEU A CA 1
ATOM 2036 C C . LEU A 1 258 ? 27.497 -0.598 -14.947 1.00 83.94 258 LEU A C 1
ATOM 2038 O O . LEU A 1 258 ? 26.321 -0.860 -15.176 1.00 83.94 258 LEU A O 1
ATOM 2042 N N . GLU A 1 259 ? 28.481 -1.463 -15.187 1.00 85.94 259 GLU A N 1
ATOM 2043 C CA . GLU A 1 259 ? 28.272 -2.817 -15.697 1.00 85.94 259 GLU A CA 1
ATOM 2044 C C . GLU A 1 259 ? 27.531 -3.690 -14.676 1.00 85.94 259 GLU A C 1
ATOM 2046 O O . GLU A 1 259 ? 26.473 -4.234 -14.994 1.00 85.94 259 GLU A O 1
ATOM 2051 N N . ASP A 1 260 ? 27.990 -3.715 -13.420 1.00 85.00 260 ASP A N 1
ATOM 2052 C CA . ASP A 1 260 ? 27.306 -4.430 -12.331 1.00 85.00 260 ASP A CA 1
ATOM 2053 C C . ASP A 1 260 ? 25.886 -3.897 -12.109 1.00 85.00 260 ASP A C 1
ATOM 2055 O O . ASP A 1 260 ? 24.957 -4.657 -11.823 1.00 85.00 260 ASP A O 1
ATOM 2059 N N . PHE A 1 261 ? 25.693 -2.583 -12.268 1.00 87.19 261 PHE A N 1
ATOM 2060 C CA . PHE A 1 261 ? 24.371 -1.972 -12.221 1.00 87.19 261 PHE A CA 1
ATOM 2061 C C . PHE A 1 261 ? 23.459 -2.527 -13.323 1.00 87.19 261 PHE A C 1
ATOM 2063 O O . PHE A 1 261 ? 22.327 -2.920 -13.034 1.00 87.19 261 PHE A O 1
ATOM 2070 N N . HIS A 1 262 ? 23.931 -2.591 -14.571 1.00 89.25 262 HIS A N 1
ATOM 2071 C CA . HIS A 1 262 ? 23.147 -3.127 -15.684 1.00 89.25 262 HIS A CA 1
ATOM 2072 C C . HIS A 1 262 ? 22.824 -4.615 -15.502 1.00 89.25 262 HIS A C 1
ATOM 2074 O O . HIS A 1 262 ? 21.661 -4.990 -15.655 1.00 89.25 262 HIS A O 1
ATOM 2080 N N . ILE A 1 263 ? 23.787 -5.427 -15.051 1.00 88.75 263 ILE A N 1
ATOM 2081 C CA . ILE A 1 263 ? 23.562 -6.839 -14.695 1.00 88.75 263 ILE A CA 1
ATOM 2082 C C . ILE A 1 263 ? 22.485 -6.960 -13.604 1.00 88.75 263 ILE A C 1
ATOM 2084 O O . ILE A 1 263 ? 21.588 -7.808 -13.681 1.00 88.75 263 ILE A O 1
ATOM 2088 N N . GLY A 1 264 ? 22.528 -6.084 -12.596 1.00 88.44 264 GLY A N 1
ATOM 2089 C CA . GLY A 1 264 ? 21.521 -6.010 -11.539 1.00 88.44 264 GLY A CA 1
ATOM 2090 C C . GLY A 1 264 ? 20.123 -5.665 -12.063 1.00 88.44 264 GLY A C 1
ATOM 2091 O O . GLY A 1 264 ? 19.141 -6.299 -11.667 1.00 88.44 264 GLY A O 1
ATOM 2092 N N . VAL A 1 265 ? 20.017 -4.700 -12.983 1.00 91.12 265 VAL A N 1
ATOM 2093 C CA . VAL A 1 265 ? 18.750 -4.323 -13.636 1.00 91.12 265 VAL A CA 1
ATOM 2094 C C . VAL A 1 265 ? 18.198 -5.467 -14.487 1.00 91.12 265 VAL A C 1
ATOM 2096 O O . VAL A 1 265 ? 17.002 -5.753 -14.400 1.00 91.12 265 VAL A O 1
ATOM 2099 N N . ASP A 1 266 ? 19.046 -6.152 -15.255 1.00 92.50 266 ASP A N 1
ATOM 2100 C CA . ASP A 1 266 ? 18.651 -7.307 -16.068 1.00 92.50 266 ASP A CA 1
ATOM 2101 C C . ASP A 1 266 ? 18.134 -8.453 -15.190 1.00 92.50 266 ASP A C 1
ATOM 2103 O O . ASP A 1 266 ? 17.053 -8.998 -15.431 1.00 92.50 266 ASP A O 1
ATOM 2107 N N . THR A 1 267 ? 18.846 -8.752 -14.101 1.00 91.50 267 THR A N 1
ATOM 2108 C CA . THR A 1 267 ? 18.447 -9.767 -13.116 1.00 91.50 267 THR A CA 1
ATOM 2109 C C . THR A 1 267 ? 17.117 -9.413 -12.448 1.00 91.50 267 THR A C 1
ATOM 2111 O O . THR A 1 267 ? 16.256 -10.277 -12.239 1.00 91.50 267 THR A O 1
ATOM 2114 N N . LEU A 1 268 ? 16.917 -8.135 -12.117 1.00 91.25 268 LEU A N 1
ATOM 2115 C CA . LEU A 1 268 ? 15.682 -7.648 -11.514 1.00 91.25 268 LEU A CA 1
ATOM 2116 C C . LEU A 1 268 ? 14.503 -7.758 -12.486 1.00 91.25 268 LEU A C 1
ATOM 2118 O O . LEU A 1 268 ? 13.448 -8.259 -12.096 1.00 91.25 268 LEU A O 1
ATOM 2122 N N . GLU A 1 269 ? 14.671 -7.362 -13.750 1.00 95.12 269 GLU A N 1
ATOM 2123 C CA . GLU A 1 269 ? 13.615 -7.495 -14.758 1.00 95.12 269 GLU A CA 1
ATOM 2124 C C . GLU A 1 269 ? 13.267 -8.966 -15.017 1.00 95.12 269 GLU A C 1
ATOM 2126 O O . GLU A 1 269 ? 12.087 -9.326 -15.010 1.00 95.12 269 GLU A O 1
ATOM 2131 N N . ALA A 1 270 ? 14.269 -9.842 -15.139 1.00 93.56 270 ALA A N 1
ATOM 2132 C CA . ALA A 1 270 ? 14.059 -11.284 -15.262 1.00 93.56 270 ALA A CA 1
ATOM 2133 C C . ALA A 1 270 ? 13.312 -11.872 -14.047 1.00 93.56 270 ALA A C 1
ATOM 2135 O O . ALA A 1 270 ? 12.446 -12.739 -14.192 1.00 93.56 270 ALA A O 1
ATOM 2136 N N . SER A 1 271 ? 13.580 -11.367 -12.839 1.00 91.75 271 SER A N 1
ATOM 2137 C CA . SER A 1 271 ? 12.882 -11.776 -11.610 1.00 91.75 271 SER A CA 1
ATOM 2138 C C . SER A 1 271 ? 11.406 -11.354 -11.597 1.00 91.75 271 SER A C 1
ATOM 2140 O O . SER A 1 271 ? 10.540 -12.122 -11.163 1.00 91.75 271 SER A O 1
ATOM 2142 N N . VAL A 1 272 ? 11.096 -10.153 -12.099 1.00 92.38 272 VAL A N 1
ATOM 2143 C CA . VAL A 1 272 ? 9.709 -9.687 -12.262 1.00 92.38 272 VAL A CA 1
ATOM 2144 C C . VAL A 1 272 ? 8.990 -10.553 -13.298 1.00 92.38 272 VAL A C 1
ATOM 2146 O O . VAL A 1 272 ? 7.939 -11.122 -13.001 1.00 92.38 272 VAL A O 1
ATOM 2149 N N . LEU A 1 273 ? 9.584 -10.735 -14.481 1.00 94.38 273 LEU A N 1
ATOM 2150 C CA . LEU A 1 273 ? 8.995 -11.506 -15.580 1.00 94.38 273 LEU A CA 1
ATOM 2151 C C . LEU A 1 273 ? 8.787 -12.986 -15.227 1.00 94.38 273 LEU A C 1
ATOM 2153 O O . LEU A 1 273 ? 7.739 -13.551 -15.535 1.00 94.38 273 LEU A O 1
ATOM 2157 N N . SER A 1 274 ? 9.739 -13.617 -14.537 1.00 90.88 274 SER A N 1
ATOM 2158 C CA . SER A 1 274 ? 9.591 -15.003 -14.068 1.00 90.88 274 SER A CA 1
ATOM 2159 C C . SER A 1 274 ? 8.456 -15.153 -13.051 1.00 90.88 274 SER A C 1
ATOM 2161 O O . SER A 1 274 ? 7.693 -16.118 -13.121 1.00 90.88 274 SER A O 1
ATOM 2163 N N . THR A 1 275 ? 8.276 -14.173 -12.158 1.00 88.12 275 THR A N 1
ATOM 2164 C CA . THR A 1 275 ? 7.155 -14.146 -11.204 1.00 88.12 275 THR A CA 1
ATOM 2165 C C . THR A 1 275 ? 5.810 -14.001 -11.929 1.00 88.12 275 THR A C 1
ATOM 2167 O O . THR A 1 275 ? 4.847 -14.697 -11.594 1.00 88.12 275 THR A O 1
ATOM 2170 N N . MET A 1 276 ? 5.744 -13.167 -12.971 1.00 90.38 276 MET A N 1
ATOM 2171 C CA . MET A 1 276 ? 4.554 -13.037 -13.823 1.00 90.38 276 MET A CA 1
ATOM 2172 C C . MET A 1 276 ? 4.243 -14.334 -14.579 1.00 90.38 276 MET A C 1
ATOM 2174 O O . MET A 1 276 ? 3.098 -14.778 -14.607 1.00 90.38 276 MET A O 1
ATOM 2178 N N . ASN A 1 277 ? 5.258 -14.979 -15.160 1.00 87.38 277 ASN A N 1
ATOM 2179 C CA . ASN A 1 277 ? 5.086 -16.244 -15.875 1.00 87.38 277 ASN A CA 1
ATOM 2180 C C . ASN A 1 277 ? 4.586 -17.355 -14.949 1.00 87.38 277 ASN A C 1
ATOM 2182 O O . ASN A 1 277 ? 3.650 -18.063 -15.308 1.00 87.38 277 ASN A O 1
ATOM 2186 N N . ARG A 1 278 ? 5.129 -17.463 -13.731 1.00 82.62 278 ARG A N 1
ATOM 2187 C CA . ARG A 1 278 ? 4.627 -18.418 -12.733 1.00 82.62 278 ARG A CA 1
ATOM 2188 C C . ARG A 1 278 ? 3.165 -18.155 -12.373 1.00 82.62 278 ARG A C 1
ATOM 2190 O O . ARG A 1 278 ? 2.383 -19.096 -12.320 1.00 82.62 278 ARG A O 1
ATOM 2197 N N . SER A 1 279 ? 2.793 -16.885 -12.204 1.00 79.31 279 SER A N 1
ATOM 2198 C CA . SER A 1 279 ? 1.412 -16.480 -11.898 1.00 79.31 279 SER A CA 1
ATOM 2199 C C . SER A 1 279 ? 0.418 -16.869 -13.003 1.00 79.31 279 SER A C 1
ATOM 2201 O O . SER A 1 279 ? -0.756 -17.066 -12.719 1.00 79.31 279 SER A O 1
ATOM 2203 N N . ARG A 1 280 ? 0.879 -16.995 -14.258 1.00 77.19 280 ARG A N 1
ATOM 2204 C CA . ARG A 1 280 ? 0.065 -17.475 -15.389 1.00 77.19 280 ARG A CA 1
ATOM 2205 C C . ARG A 1 280 ? -0.060 -18.997 -15.446 1.00 77.19 280 ARG A C 1
ATOM 2207 O O . ARG A 1 280 ? -1.076 -19.504 -15.905 1.00 77.19 280 ARG A O 1
ATOM 2214 N N . LEU A 1 281 ? 0.982 -19.715 -15.031 1.00 73.38 281 LEU A N 1
ATOM 2215 C CA . LEU A 1 281 ? 1.075 -21.173 -15.161 1.00 73.38 281 LEU A CA 1
ATOM 2216 C C . LEU A 1 281 ? 0.498 -21.932 -13.963 1.00 73.38 281 LEU A C 1
ATOM 2218 O O . LEU A 1 281 ? 0.244 -23.130 -14.060 1.00 73.38 281 LEU A O 1
ATOM 2222 N N . SER A 1 282 ? 0.328 -21.277 -12.818 1.00 70.44 282 SER A N 1
ATOM 2223 C CA . SER A 1 282 ? -0.143 -21.913 -11.589 1.00 70.44 282 SER A CA 1
ATOM 2224 C C . SER A 1 282 ? -1.200 -21.056 -10.898 1.00 70.44 282 SER A C 1
ATOM 2226 O O . SER A 1 282 ? -1.104 -19.828 -10.944 1.00 70.44 282 SER A O 1
ATOM 2228 N N . PRO A 1 283 ? -2.198 -21.672 -10.234 1.00 71.81 283 PRO A N 1
ATOM 2229 C CA . PRO A 1 283 ? -3.168 -20.929 -9.441 1.00 71.81 283 PRO A CA 1
ATOM 2230 C C . PRO A 1 283 ? -2.459 -20.051 -8.413 1.00 71.81 283 PRO A C 1
ATOM 2232 O O . PRO A 1 283 ? -1.548 -20.517 -7.727 1.00 71.81 283 PRO A O 1
ATOM 2235 N N . SER A 1 284 ? -2.890 -18.798 -8.281 1.00 77.19 284 SER A N 1
ATOM 2236 C CA . SER A 1 284 ? -2.334 -17.911 -7.265 1.00 77.19 284 SER A CA 1
ATOM 2237 C C . SER A 1 284 ? -2.588 -18.478 -5.872 1.00 77.19 284 SER A C 1
ATOM 2239 O O . SER A 1 284 ? -3.712 -18.855 -5.521 1.00 77.19 284 SER A O 1
ATOM 2241 N N . PHE A 1 285 ? -1.528 -18.523 -5.072 1.00 79.12 285 PHE A N 1
ATOM 2242 C CA . PHE A 1 285 ? -1.648 -18.762 -3.647 1.00 79.12 285 PHE A CA 1
ATOM 2243 C C . PHE A 1 285 ? -2.190 -17.493 -2.996 1.00 79.12 285 PHE A C 1
ATOM 2245 O O . PHE A 1 285 ? -1.909 -16.382 -3.438 1.00 79.12 285 PHE A O 1
ATOM 2252 N N . PHE A 1 286 ? -2.986 -17.659 -1.954 1.00 82.06 286 PHE A N 1
ATOM 2253 C CA . PHE A 1 286 ? -3.436 -16.557 -1.115 1.00 82.06 286 PHE A CA 1
ATOM 2254 C C . PHE A 1 286 ? -2.922 -16.803 0.294 1.00 82.06 286 PHE A C 1
ATOM 2256 O O . PHE A 1 286 ? -2.592 -17.944 0.635 1.00 82.06 286 PHE A O 1
ATOM 2263 N N . TYR A 1 287 ? -2.846 -15.741 1.095 1.00 75.50 287 TYR A N 1
ATOM 2264 C CA . TYR A 1 287 ? -2.488 -15.869 2.503 1.00 75.50 287 TYR A CA 1
ATOM 2265 C C . TYR A 1 287 ? -3.347 -16.969 3.170 1.00 75.50 287 TYR A C 1
ATOM 2267 O O . TYR A 1 287 ? -4.512 -17.155 2.786 1.00 75.50 287 TYR A O 1
ATOM 2275 N N . PRO A 1 288 ? -2.797 -17.779 4.097 1.00 67.88 288 PRO A N 1
ATOM 2276 C CA . PRO A 1 288 ? -3.517 -18.924 4.648 1.00 67.88 288 PRO A CA 1
ATOM 2277 C C . PRO A 1 288 ? -4.918 -18.548 5.152 1.00 67.88 288 PRO A C 1
ATOM 2279 O O . PRO A 1 288 ? -5.078 -17.583 5.895 1.00 67.88 288 PRO A O 1
ATOM 2282 N N . ARG A 1 289 ? -5.934 -19.337 4.768 1.00 64.81 289 ARG A N 1
ATOM 2283 C CA . ARG A 1 289 ? -7.371 -19.139 5.080 1.00 64.81 289 ARG A CA 1
ATOM 2284 C C . ARG A 1 289 ? -8.065 -17.959 4.381 1.00 64.81 289 ARG A C 1
ATOM 2286 O O . ARG A 1 289 ? -9.271 -17.797 4.558 1.00 64.81 289 ARG A O 1
ATOM 2293 N N . ALA A 1 290 ? -7.368 -17.174 3.559 1.00 71.75 290 ALA A N 1
ATOM 2294 C CA . ALA A 1 290 ? -7.984 -16.108 2.765 1.00 71.75 290 ALA A CA 1
ATOM 2295 C C . ALA A 1 290 ? -8.903 -16.671 1.681 1.00 71.75 290 ALA A C 1
ATOM 2297 O O . ALA A 1 290 ? -10.063 -16.290 1.557 1.00 71.75 290 ALA A O 1
ATOM 2298 N N . ARG A 1 291 ? -8.374 -17.626 0.903 1.00 71.75 291 ARG A N 1
ATOM 2299 C CA . ARG A 1 291 ? -9.026 -18.161 -0.298 1.00 71.75 291 ARG A CA 1
ATOM 2300 C C . ARG A 1 291 ? -10.374 -18.807 0.005 1.00 71.75 291 ARG A C 1
ATOM 2302 O O . ARG A 1 291 ? -11.292 -18.680 -0.789 1.00 71.75 291 ARG A O 1
ATOM 2309 N N . GLU A 1 292 ? -10.489 -19.466 1.154 1.00 73.69 292 GLU A N 1
ATOM 2310 C CA . GLU A 1 292 ? -11.718 -20.129 1.616 1.00 73.69 292 GLU A CA 1
ATOM 2311 C C . GLU A 1 292 ? -12.874 -19.143 1.854 1.00 73.69 292 GLU A C 1
ATOM 2313 O O . GLU A 1 292 ? -14.034 -19.544 1.873 1.00 73.69 292 GLU A O 1
ATOM 2318 N N . ARG A 1 293 ? -12.565 -17.851 2.020 1.00 76.44 293 ARG A N 1
ATOM 2319 C CA . ARG A 1 293 ? -13.533 -16.785 2.308 1.00 76.44 293 ARG A CA 1
ATOM 2320 C C . ARG A 1 293 ? -13.861 -15.924 1.090 1.00 76.44 293 ARG A C 1
ATOM 2322 O O . ARG A 1 293 ? -14.707 -15.043 1.198 1.00 76.44 293 ARG A O 1
ATOM 2329 N N . LEU A 1 294 ? -13.185 -16.145 -0.038 1.00 81.75 294 LEU A N 1
ATOM 2330 C CA . LEU A 1 294 ? -13.334 -15.343 -1.249 1.00 81.75 294 LEU A CA 1
ATOM 2331 C C . LEU A 1 294 ? -14.164 -16.092 -2.291 1.00 81.75 294 LEU A C 1
ATOM 2333 O O . LEU A 1 294 ? -13.940 -17.268 -2.578 1.00 81.75 294 LEU A O 1
ATOM 2337 N N . SER A 1 295 ? -15.105 -15.386 -2.909 1.00 83.88 295 SER A N 1
ATOM 2338 C CA . SER A 1 295 ? -15.823 -15.887 -4.077 1.00 83.88 295 SER A CA 1
ATOM 2339 C C . SER A 1 295 ? -14.896 -16.002 -5.299 1.00 83.88 295 SER A C 1
ATOM 2341 O O . SER A 1 295 ? -13.883 -15.302 -5.384 1.00 83.88 295 SER A O 1
ATOM 2343 N N . PRO A 1 296 ? -15.247 -16.819 -6.312 1.00 85.62 296 PRO A N 1
ATOM 2344 C CA . PRO A 1 296 ? -14.463 -16.914 -7.546 1.00 85.62 296 PRO A CA 1
ATOM 2345 C C . PRO A 1 296 ? -14.254 -15.566 -8.255 1.00 85.62 296 PRO A C 1
ATOM 2347 O O . PRO A 1 296 ? -13.185 -15.323 -8.807 1.00 85.62 296 PRO A O 1
ATOM 2350 N N . CYS A 1 297 ? -15.249 -14.672 -8.211 1.00 84.75 297 CYS A N 1
ATOM 2351 C CA . CYS A 1 297 ? -15.126 -13.326 -8.774 1.00 84.75 297 CYS A CA 1
ATOM 2352 C C . CYS A 1 297 ? -14.132 -12.461 -7.989 1.00 84.75 297 CYS A C 1
ATOM 2354 O O . CYS A 1 297 ? -13.319 -11.780 -8.600 1.00 84.75 297 CYS A O 1
ATOM 2356 N N . GLU A 1 298 ? -14.158 -12.511 -6.654 1.00 86.00 298 GLU A N 1
ATOM 2357 C CA . GLU A 1 298 ? -13.193 -11.773 -5.828 1.00 86.00 298 GLU A CA 1
ATOM 2358 C C . GLU A 1 298 ? -11.773 -12.293 -6.048 1.00 86.00 298 GLU A C 1
ATOM 2360 O O . GLU A 1 298 ? -10.855 -11.497 -6.222 1.00 86.00 298 GLU A O 1
ATOM 2365 N N . ILE A 1 299 ? -11.593 -13.617 -6.120 1.00 88.75 299 ILE A N 1
ATOM 2366 C CA . ILE A 1 299 ? -10.305 -14.235 -6.465 1.00 88.75 299 ILE A CA 1
ATOM 2367 C C . ILE A 1 299 ? -9.786 -13.674 -7.794 1.00 88.75 299 ILE A C 1
ATOM 2369 O O . ILE A 1 299 ? -8.620 -13.291 -7.877 1.00 88.75 299 ILE A O 1
ATOM 2373 N N . GLN A 1 300 ? -10.644 -13.581 -8.814 1.00 90.44 300 GLN A N 1
ATOM 2374 C CA . GLN A 1 300 ? -10.262 -13.011 -10.103 1.00 90.44 300 GLN A CA 1
ATOM 2375 C C . GLN A 1 300 ? -9.864 -11.531 -9.987 1.00 90.44 300 GLN A C 1
ATOM 2377 O O . GLN A 1 300 ? -8.848 -11.137 -10.557 1.00 90.44 300 GLN A O 1
ATOM 2382 N N . ASP A 1 301 ? -10.607 -10.721 -9.228 1.00 90.62 301 ASP A N 1
ATOM 2383 C CA . ASP A 1 301 ? -10.270 -9.310 -9.002 1.00 90.62 301 ASP A CA 1
ATOM 2384 C C . ASP A 1 301 ? -8.904 -9.151 -8.306 1.00 90.62 301 ASP A C 1
ATOM 2386 O O . ASP A 1 301 ? -8.119 -8.276 -8.672 1.00 90.62 301 ASP A O 1
ATOM 2390 N N . PHE A 1 302 ? -8.577 -10.022 -7.345 1.00 92.06 302 PHE A N 1
ATOM 2391 C CA . PHE A 1 302 ? -7.263 -10.051 -6.693 1.00 92.06 302 PHE A CA 1
ATOM 2392 C C . PHE A 1 302 ? -6.138 -10.414 -7.671 1.00 92.06 302 PHE A C 1
ATOM 2394 O O . PHE A 1 302 ? -5.083 -9.780 -7.663 1.00 92.06 302 PHE A O 1
ATOM 2401 N N . VAL A 1 303 ? -6.360 -11.398 -8.549 1.00 92.62 303 VAL A N 1
ATOM 2402 C CA . VAL A 1 303 ? -5.385 -11.781 -9.584 1.00 92.62 303 VAL A CA 1
ATOM 2403 C C . VAL A 1 303 ? -5.129 -10.623 -10.553 1.00 92.62 303 VAL A C 1
ATOM 2405 O O . VAL A 1 303 ? -3.972 -10.318 -10.844 1.00 92.62 303 VAL A O 1
ATOM 2408 N N . LEU A 1 304 ? -6.186 -9.935 -10.999 1.00 93.19 304 LEU A N 1
ATOM 2409 C CA . LEU A 1 304 ? -6.082 -8.764 -11.878 1.00 93.19 304 LEU A CA 1
ATOM 2410 C C . LEU A 1 304 ? -5.366 -7.595 -11.190 1.00 93.19 304 LEU A C 1
ATOM 2412 O O . LEU A 1 304 ? -4.509 -6.951 -11.796 1.00 93.19 304 LEU A O 1
ATOM 2416 N N . CYS A 1 305 ? -5.667 -7.340 -9.915 1.00 93.25 305 CYS A N 1
ATOM 2417 C CA . CYS A 1 305 ? -4.981 -6.314 -9.133 1.00 93.25 305 CYS A CA 1
ATOM 2418 C C . CYS A 1 305 ? -3.481 -6.618 -9.011 1.00 93.25 305 CYS A C 1
ATOM 2420 O O . CYS A 1 305 ? -2.637 -5.774 -9.323 1.00 93.25 305 CYS A O 1
ATOM 2422 N N . ASN A 1 306 ? -3.137 -7.856 -8.656 1.00 95.00 306 ASN A N 1
ATOM 2423 C CA . ASN A 1 306 ? -1.756 -8.315 -8.585 1.00 95.00 306 ASN A CA 1
ATOM 2424 C C . ASN A 1 306 ? -1.025 -8.173 -9.934 1.00 95.00 306 ASN A C 1
ATOM 2426 O O . ASN A 1 306 ? 0.098 -7.667 -9.973 1.00 95.00 306 ASN A O 1
ATOM 2430 N N . GLN A 1 307 ? -1.667 -8.546 -11.046 1.00 95.38 307 GLN A N 1
ATOM 2431 C CA . GLN A 1 307 ? -1.115 -8.369 -12.394 1.00 95.38 307 GLN A CA 1
ATOM 2432 C C . GLN A 1 307 ? -0.861 -6.888 -12.719 1.00 95.38 307 GLN A C 1
ATOM 2434 O O . GLN A 1 307 ? 0.206 -6.540 -13.232 1.00 95.38 307 GLN A O 1
ATOM 2439 N N . ALA A 1 308 ? -1.784 -5.991 -12.372 1.00 95.69 308 ALA A N 1
ATOM 2440 C CA . ALA A 1 308 ? -1.599 -4.557 -12.581 1.00 95.69 308 ALA A CA 1
ATOM 2441 C C . ALA A 1 308 ? -0.376 -4.012 -11.821 1.00 95.69 308 ALA A C 1
ATOM 2443 O O . ALA A 1 308 ? 0.398 -3.222 -12.365 1.00 95.69 308 ALA A O 1
ATOM 2444 N N . PHE A 1 309 ? -0.146 -4.476 -10.592 1.00 95.50 309 PHE A N 1
ATOM 2445 C CA . PHE A 1 309 ? 1.046 -4.126 -9.816 1.00 95.50 309 PHE A CA 1
ATOM 2446 C C . PHE A 1 309 ? 2.349 -4.694 -10.410 1.00 95.50 309 PHE A C 1
ATOM 2448 O O . PHE A 1 309 ? 3.380 -4.017 -10.395 1.00 95.50 309 PHE A O 1
ATOM 2455 N N . GLN A 1 310 ? 2.319 -5.893 -10.999 1.00 96.06 310 GLN A N 1
ATOM 2456 C CA . GLN A 1 310 ? 3.470 -6.448 -11.723 1.00 96.06 310 GLN A CA 1
ATOM 2457 C C . GLN A 1 310 ? 3.834 -5.584 -12.943 1.00 96.06 310 GLN A C 1
ATOM 2459 O O . GLN A 1 310 ? 5.001 -5.241 -13.146 1.00 96.06 310 GLN A O 1
ATOM 2464 N N . HIS A 1 311 ? 2.837 -5.154 -13.721 1.00 97.56 311 HIS A N 1
ATOM 2465 C CA . HIS A 1 311 ? 3.054 -4.238 -14.842 1.00 97.56 311 HIS A CA 1
ATOM 2466 C C . HIS A 1 311 ? 3.482 -2.836 -14.394 1.00 97.56 311 HIS A C 1
ATOM 2468 O O . HIS A 1 311 ? 4.324 -2.221 -15.051 1.00 97.56 311 HIS A O 1
ATOM 2474 N N . MET A 1 312 ? 2.982 -2.346 -13.256 1.00 96.12 312 MET A N 1
ATOM 2475 C CA . MET A 1 312 ? 3.459 -1.104 -12.644 1.00 96.12 312 MET A CA 1
ATOM 2476 C C . MET A 1 312 ? 4.964 -1.185 -12.351 1.00 96.12 312 MET A C 1
ATOM 2478 O O . MET A 1 312 ? 5.701 -0.265 -12.711 1.00 96.12 312 MET A O 1
ATOM 2482 N N . ALA A 1 313 ? 5.440 -2.290 -11.767 1.00 96.81 313 ALA A N 1
ATOM 2483 C CA . ALA A 1 313 ? 6.866 -2.507 -11.528 1.00 96.81 313 ALA A CA 1
ATOM 2484 C C . ALA A 1 313 ? 7.677 -2.486 -12.838 1.00 96.81 313 ALA A C 1
ATOM 2486 O O . ALA A 1 313 ? 8.697 -1.801 -12.911 1.00 96.81 313 ALA A O 1
ATOM 2487 N N . LEU A 1 314 ? 7.197 -3.151 -13.898 1.00 98.00 314 LEU A N 1
ATOM 2488 C CA . LEU A 1 314 ? 7.851 -3.118 -15.214 1.00 98.00 314 LEU A CA 1
ATOM 2489 C C . LEU A 1 314 ? 7.930 -1.705 -15.805 1.00 98.00 314 LEU A C 1
ATOM 2491 O O . LEU A 1 314 ? 8.967 -1.346 -16.359 1.00 98.00 314 LEU A O 1
ATOM 2495 N N . ILE A 1 315 ? 6.873 -0.891 -15.688 1.00 95.44 315 ILE A N 1
ATOM 2496 C CA . ILE A 1 315 ? 6.895 0.504 -16.161 1.00 95.44 315 ILE A CA 1
ATOM 2497 C C . ILE A 1 315 ? 7.973 1.294 -15.416 1.00 95.44 315 ILE A C 1
ATOM 2499 O O . ILE A 1 315 ? 8.792 1.947 -16.063 1.00 95.44 315 ILE A O 1
ATOM 2503 N N . HIS A 1 316 ? 8.010 1.223 -14.079 1.00 93.50 316 HIS A N 1
ATOM 2504 C CA . HIS A 1 316 ? 9.017 1.941 -13.286 1.00 93.50 316 HIS A CA 1
ATOM 2505 C C . HIS A 1 316 ? 10.437 1.482 -13.620 1.00 93.50 316 HIS A C 1
ATOM 2507 O O . HIS A 1 316 ? 11.303 2.328 -13.830 1.00 93.50 316 HIS A O 1
ATOM 2513 N N . LEU A 1 317 ? 10.671 0.174 -13.745 1.00 95.75 317 LEU A N 1
ATOM 2514 C CA . LEU A 1 317 ? 11.969 -0.382 -14.134 1.00 95.75 317 LEU A CA 1
ATOM 2515 C C . LEU A 1 317 ? 12.411 0.146 -15.506 1.00 95.75 317 LEU A C 1
ATOM 2517 O O . LEU A 1 317 ? 13.491 0.721 -15.645 1.00 95.75 317 LEU A O 1
ATOM 2521 N N . ARG A 1 318 ? 11.556 0.008 -16.521 1.00 96.19 318 ARG A N 1
ATOM 2522 C CA . ARG A 1 318 ? 11.869 0.365 -17.912 1.00 96.19 318 ARG A CA 1
ATOM 2523 C C . ARG A 1 318 ? 12.052 1.864 -18.112 1.00 96.19 318 ARG A C 1
ATOM 2525 O O . ARG A 1 318 ? 12.968 2.284 -18.813 1.00 96.19 318 ARG A O 1
ATOM 2532 N N . ARG A 1 319 ? 11.202 2.680 -17.488 1.00 92.75 319 ARG A N 1
ATOM 2533 C CA . ARG A 1 319 ? 11.263 4.140 -17.624 1.00 92.75 319 ARG A CA 1
ATOM 2534 C C . ARG A 1 319 ? 12.419 4.743 -16.837 1.00 92.75 319 ARG A C 1
ATOM 2536 O O . ARG A 1 319 ? 13.038 5.670 -17.336 1.00 92.75 319 ARG A O 1
ATOM 2543 N N . ARG A 1 320 ? 12.708 4.238 -15.632 1.00 90.31 320 ARG A N 1
ATOM 2544 C CA . ARG A 1 320 ? 13.657 4.886 -14.708 1.00 90.31 320 ARG A CA 1
ATOM 2545 C C . ARG A 1 320 ? 15.048 4.276 -14.709 1.00 90.31 320 ARG A C 1
ATOM 2547 O O . ARG A 1 320 ? 16.001 4.998 -14.459 1.00 90.31 320 ARG A O 1
ATOM 2554 N N . LEU A 1 321 ? 15.171 2.970 -14.946 1.00 92.38 321 LEU A N 1
ATOM 2555 C CA . LEU A 1 321 ? 16.469 2.282 -14.914 1.00 92.38 321 LEU A CA 1
ATOM 2556 C C . LEU A 1 321 ? 17.034 2.052 -16.317 1.00 92.38 321 LEU A C 1
ATOM 2558 O O . LEU A 1 321 ? 18.244 2.103 -16.497 1.00 92.38 321 LEU A O 1
ATOM 2562 N N . ARG A 1 322 ? 16.164 1.835 -17.314 1.00 93.44 322 ARG A N 1
ATOM 2563 C CA . ARG A 1 322 ? 16.558 1.703 -18.731 1.00 93.44 322 ARG A CA 1
ATOM 2564 C C . ARG A 1 322 ? 16.353 2.968 -19.564 1.00 93.44 322 ARG A C 1
ATOM 2566 O O . ARG A 1 322 ? 16.646 2.957 -20.753 1.00 93.44 322 ARG A O 1
ATOM 2573 N N . ASN A 1 323 ? 15.817 4.030 -18.962 1.00 91.75 323 ASN A N 1
ATOM 2574 C CA . ASN A 1 323 ? 15.529 5.299 -19.632 1.00 91.75 323 ASN A CA 1
ATOM 2575 C C . ASN A 1 323 ? 14.683 5.162 -20.921 1.00 91.75 323 ASN A C 1
ATOM 2577 O O . ASN A 1 323 ? 14.810 5.953 -21.854 1.00 91.75 323 ASN A O 1
ATOM 2581 N N . LEU A 1 324 ? 13.808 4.148 -21.011 1.00 93.62 324 LEU A N 1
ATOM 2582 C CA . LEU A 1 324 ? 12.946 3.990 -22.186 1.00 93.62 324 LEU A CA 1
ATOM 2583 C C . LEU A 1 324 ? 11.923 5.132 -22.238 1.00 93.62 324 LEU A C 1
ATOM 2585 O O . LEU A 1 324 ? 11.377 5.470 -21.185 1.00 93.62 324 LEU A O 1
ATOM 2589 N N . PRO A 1 325 ? 11.604 5.717 -23.410 1.00 88.62 325 PRO A N 1
ATOM 2590 C CA . PRO A 1 325 ? 10.564 6.740 -23.536 1.00 88.62 325 PRO A CA 1
ATOM 2591 C C . PRO A 1 325 ? 9.166 6.159 -23.248 1.00 88.62 325 PRO A C 1
ATOM 2593 O O . PRO A 1 325 ? 8.976 4.946 -23.367 1.00 88.62 325 PRO A O 1
ATOM 2596 N N . PRO A 1 326 ? 8.150 6.985 -22.913 1.00 81.12 326 PRO A N 1
ATOM 2597 C CA . PRO A 1 326 ? 6.791 6.480 -22.727 1.00 81.12 326 PRO A CA 1
ATOM 2598 C C . PRO A 1 326 ? 6.277 5.776 -23.988 1.00 81.12 326 PRO A C 1
ATOM 2600 O O . PRO A 1 326 ? 5.613 4.758 -23.890 1.00 81.12 326 PRO A O 1
ATOM 2603 N N . THR A 1 327 ? 6.642 6.263 -25.176 1.00 85.25 327 THR A N 1
ATOM 2604 C CA . THR A 1 327 ? 6.241 5.709 -26.480 1.00 85.25 327 THR A CA 1
ATOM 2605 C C . THR A 1 327 ? 6.827 4.331 -26.796 1.00 85.25 327 THR A C 1
ATOM 2607 O O . THR A 1 327 ? 6.413 3.725 -27.782 1.00 85.25 327 THR A O 1
ATOM 2610 N N . ALA A 1 328 ? 7.773 3.818 -26.002 1.00 93.31 328 ALA A N 1
ATOM 2611 C CA . ALA A 1 328 ? 8.348 2.497 -26.229 1.00 93.31 328 ALA A CA 1
ATOM 2612 C C . ALA A 1 328 ? 7.268 1.404 -26.137 1.00 93.31 328 ALA A C 1
ATOM 2614 O O . ALA A 1 328 ? 6.487 1.384 -25.183 1.00 93.31 328 ALA A O 1
ATOM 2615 N N . GLY A 1 329 ? 7.267 0.459 -27.088 1.00 94.50 329 GLY A N 1
ATOM 2616 C CA . GLY A 1 329 ? 6.275 -0.625 -27.154 1.00 94.50 329 GLY A CA 1
ATOM 2617 C C . GLY A 1 329 ? 6.152 -1.388 -25.835 1.00 94.50 329 GLY A C 1
ATOM 2618 O O . GLY A 1 329 ? 5.078 -1.436 -25.252 1.00 94.50 329 GLY A O 1
ATOM 2619 N N . ALA A 1 330 ? 7.282 -1.812 -25.263 1.00 95.00 330 ALA A N 1
ATOM 2620 C CA . ALA A 1 330 ? 7.322 -2.516 -23.980 1.00 95.00 330 ALA A CA 1
ATOM 2621 C C . ALA A 1 330 ? 6.752 -1.714 -22.787 1.00 95.00 330 ALA A C 1
ATOM 2623 O O . ALA A 1 330 ? 6.363 -2.305 -21.778 1.00 95.00 330 ALA A O 1
ATOM 2624 N N . VAL A 1 331 ? 6.730 -0.377 -22.853 1.00 92.31 331 VAL A N 1
ATOM 2625 C CA . VAL A 1 331 ? 6.075 0.468 -21.841 1.00 92.31 331 VAL A CA 1
ATOM 2626 C C . VAL A 1 331 ? 4.572 0.527 -22.113 1.00 92.31 331 VAL A C 1
ATOM 2628 O O . VAL A 1 331 ? 3.789 0.324 -21.186 1.00 92.31 331 VAL A O 1
ATOM 2631 N N . GLN A 1 332 ? 4.166 0.745 -23.368 1.00 91.62 332 GLN A N 1
ATOM 2632 C CA . GLN A 1 332 ? 2.752 0.798 -23.754 1.00 91.62 332 GLN A CA 1
ATOM 2633 C C . GLN A 1 332 ? 2.030 -0.542 -23.576 1.00 91.62 332 GLN A C 1
ATOM 2635 O O . GLN A 1 332 ? 0.862 -0.548 -23.201 1.00 91.62 332 GLN A O 1
ATOM 2640 N N . ASP A 1 333 ? 2.708 -1.672 -23.761 1.00 95.12 333 ASP A N 1
ATOM 2641 C CA . ASP A 1 333 ? 2.132 -2.993 -23.499 1.00 95.12 333 ASP A CA 1
ATOM 2642 C C . ASP A 1 333 ? 1.745 -3.126 -22.021 1.00 95.12 333 ASP A C 1
ATOM 2644 O O . ASP A 1 333 ? 0.613 -3.474 -21.701 1.00 95.12 333 ASP A O 1
ATOM 2648 N N . SER A 1 334 ? 2.629 -2.725 -21.100 1.00 96.62 334 SER A N 1
ATOM 2649 C CA . SER A 1 334 ? 2.298 -2.695 -19.670 1.00 96.62 334 SER A CA 1
ATOM 2650 C C . SER A 1 334 ? 1.197 -1.690 -19.327 1.00 96.62 334 SER A C 1
ATOM 2652 O O . SER A 1 334 ? 0.394 -1.961 -18.437 1.00 96.62 334 SER A O 1
ATOM 2654 N N . VAL A 1 335 ? 1.129 -0.545 -20.016 1.00 87.50 335 VAL A N 1
ATOM 2655 C CA . VAL A 1 335 ? 0.017 0.409 -19.859 1.00 87.50 335 VAL A CA 1
ATOM 2656 C C . VAL A 1 335 ? -1.304 -0.270 -20.223 1.00 87.50 335 VAL A C 1
ATOM 2658 O O . VAL A 1 335 ? -2.221 -0.272 -19.405 1.00 87.50 335 VAL A O 1
ATOM 2661 N N . LYS A 1 336 ? -1.391 -0.897 -21.401 1.00 87.94 336 LYS A N 1
ATOM 2662 C CA . LYS A 1 336 ? -2.600 -1.593 -21.871 1.00 87.94 336 LYS A CA 1
ATOM 2663 C C . LYS A 1 336 ? -3.031 -2.703 -20.921 1.00 87.94 336 LYS A C 1
ATOM 2665 O O . LYS A 1 336 ? -4.210 -2.789 -20.597 1.00 87.94 336 LYS A O 1
ATOM 2670 N N . GLU A 1 337 ? -2.088 -3.493 -20.419 1.00 94.69 337 GLU A N 1
ATOM 2671 C CA . GLU A 1 337 ? -2.376 -4.568 -19.464 1.00 94.69 337 GLU A CA 1
ATOM 2672 C C . GLU A 1 337 ? -2.949 -4.040 -18.141 1.00 94.69 337 GLU A C 1
ATOM 2674 O O . GLU A 1 337 ? -3.946 -4.568 -17.648 1.00 94.69 337 GLU A O 1
ATOM 2679 N N . ILE A 1 338 ? -2.401 -2.949 -17.587 1.00 88.69 338 ILE A N 1
ATOM 2680 C CA . ILE A 1 338 ? -2.960 -2.308 -16.381 1.00 88.69 338 ILE A CA 1
ATOM 2681 C C . ILE A 1 338 ? -4.397 -1.835 -16.630 1.00 88.69 338 ILE A C 1
ATOM 2683 O O . ILE A 1 338 ? -5.269 -2.006 -15.774 1.00 88.69 338 ILE A O 1
ATOM 2687 N N . LEU A 1 339 ? -4.658 -1.245 -17.798 1.00 85.44 339 LEU A N 1
ATOM 2688 C CA . LEU A 1 339 ? -5.995 -0.782 -18.169 1.00 85.44 339 LEU A CA 1
ATOM 2689 C C . LEU A 1 339 ? -6.970 -1.938 -18.343 1.00 85.44 339 LEU A C 1
ATOM 2691 O O . LEU A 1 339 ? -8.100 -1.851 -17.865 1.00 85.44 339 LEU A O 1
ATOM 2695 N N . GLN A 1 340 ? -6.531 -3.023 -18.975 1.00 87.06 340 GLN A N 1
ATOM 2696 C CA . GLN A 1 340 ? -7.342 -4.216 -19.155 1.00 87.06 340 GLN A CA 1
ATOM 2697 C C . GLN A 1 340 ? -7.681 -4.859 -17.809 1.00 87.06 340 GLN A C 1
ATOM 2699 O O . GLN A 1 340 ? -8.840 -5.222 -17.595 1.00 87.06 340 GLN A O 1
ATOM 2704 N N . CYS A 1 341 ? -6.721 -4.928 -16.880 1.00 89.88 341 CYS A N 1
ATOM 2705 C CA . CYS A 1 341 ? -6.977 -5.352 -15.503 1.00 89.88 341 CYS A CA 1
ATOM 2706 C C . CYS A 1 341 ? -8.053 -4.469 -14.865 1.00 89.88 341 CYS A C 1
ATOM 2708 O O . CYS A 1 341 ? -9.053 -4.978 -14.370 1.00 89.88 341 CYS A O 1
ATOM 2710 N N . GLY A 1 342 ? -7.905 -3.146 -14.981 1.00 83.00 342 GLY A N 1
ATOM 2711 C CA . GLY A 1 342 ? -8.888 -2.183 -14.495 1.00 83.00 342 GLY A CA 1
ATOM 2712 C C . GLY A 1 342 ? -10.298 -2.396 -15.072 1.00 83.00 342 GLY A C 1
ATOM 2713 O O . GLY A 1 342 ? -11.288 -2.442 -14.355 1.00 83.00 342 GLY A O 1
ATOM 2714 N N . ILE A 1 343 ? -10.428 -2.547 -16.386 1.00 83.38 343 ILE A N 1
ATOM 2715 C CA . ILE A 1 343 ? -11.742 -2.702 -17.032 1.00 83.38 343 ILE A CA 1
ATOM 2716 C C . ILE A 1 343 ? -12.392 -4.051 -16.685 1.00 83.38 343 ILE A C 1
ATOM 2718 O O . ILE A 1 343 ? -13.619 -4.150 -16.666 1.00 83.38 343 ILE A O 1
ATOM 2722 N N . SER A 1 344 ? -11.579 -5.074 -16.420 1.00 84.31 344 SER A N 1
ATOM 2723 C CA . SER A 1 344 ? -12.049 -6.438 -16.161 1.00 84.31 344 SER A CA 1
ATOM 2724 C C . SER A 1 344 ? -12.471 -6.668 -14.710 1.00 84.31 344 SER A C 1
ATOM 2726 O O . SER A 1 344 ? -13.217 -7.610 -14.451 1.00 84.31 344 SER A O 1
ATOM 2728 N N . MET A 1 345 ? -12.021 -5.829 -13.772 1.00 83.00 345 MET A N 1
ATOM 2729 C CA . MET A 1 345 ? -12.428 -5.946 -12.373 1.00 83.00 345 MET A CA 1
ATOM 2730 C C . MET A 1 345 ? -13.831 -5.390 -12.147 1.00 83.00 345 MET A C 1
ATOM 2732 O O . MET A 1 345 ? -14.257 -4.401 -12.755 1.00 83.00 345 MET A O 1
ATOM 2736 N N . LYS A 1 346 ? -14.556 -5.988 -11.203 1.00 73.31 346 LYS A N 1
ATOM 2737 C CA . LYS A 1 346 ? -15.898 -5.523 -10.863 1.00 73.31 346 LYS A CA 1
ATOM 2738 C C . LYS A 1 346 ? -15.833 -4.305 -9.943 1.00 73.31 346 LYS A C 1
ATOM 2740 O O . LYS A 1 346 ? -15.421 -4.389 -8.790 1.00 73.31 346 LYS A O 1
ATOM 2745 N N . TYR A 1 347 ? -16.352 -3.170 -10.409 1.00 67.31 347 TYR A N 1
ATOM 2746 C CA . TYR A 1 347 ? -16.588 -2.036 -9.519 1.00 67.31 347 TYR A CA 1
ATOM 2747 C C . TYR A 1 347 ? -17.727 -2.355 -8.542 1.00 67.31 347 TYR A C 1
ATOM 2749 O O . TYR A 1 347 ? -18.846 -2.669 -8.957 1.00 67.31 347 TYR A O 1
ATOM 2757 N N . THR A 1 348 ? -17.461 -2.239 -7.240 1.00 66.38 348 THR A N 1
ATOM 2758 C CA . THR A 1 348 ? -18.478 -2.409 -6.196 1.00 66.38 348 THR A CA 1
ATOM 2759 C C . THR A 1 348 ? -18.399 -1.283 -5.169 1.00 66.38 348 THR A C 1
ATOM 2761 O O . THR A 1 348 ? -17.373 -0.627 -5.011 1.00 66.38 348 THR A O 1
ATOM 2764 N N . SER A 1 349 ? -19.502 -1.045 -4.457 1.00 65.50 349 SER A N 1
ATOM 2765 C CA . SER A 1 349 ? -19.537 -0.142 -3.300 1.00 65.50 349 SER A CA 1
ATOM 2766 C C . SER A 1 349 ? -19.053 -0.810 -2.008 1.00 65.50 349 SER A C 1
ATOM 2768 O O . SER A 1 349 ? -19.276 -0.259 -0.936 1.00 65.50 349 SER A O 1
ATOM 2770 N N . ARG A 1 350 ? -18.493 -2.020 -2.096 1.00 73.56 350 ARG A N 1
ATOM 2771 C CA . ARG A 1 350 ? -17.978 -2.811 -0.976 1.00 73.56 350 ARG A CA 1
ATOM 2772 C C . ARG A 1 350 ? -16.443 -2.863 -1.060 1.00 73.56 350 ARG A C 1
ATOM 2774 O O . ARG A 1 350 ? -15.897 -2.601 -2.138 1.00 73.56 350 ARG A O 1
ATOM 2781 N N . PRO A 1 351 ? -15.742 -3.201 0.040 1.00 77.38 351 PRO A N 1
ATOM 2782 C CA . PRO A 1 351 ? -14.306 -3.464 -0.003 1.00 77.38 351 PRO A CA 1
ATOM 2783 C C . PRO A 1 351 ? -13.958 -4.432 -1.136 1.00 77.38 351 PRO A C 1
ATOM 2785 O O . PRO A 1 351 ? -14.577 -5.488 -1.263 1.00 77.38 351 PRO A O 1
ATOM 2788 N N . SER A 1 352 ? -13.002 -4.047 -1.975 1.00 82.88 352 SER A N 1
ATOM 2789 C CA . SER A 1 352 ? -12.567 -4.830 -3.134 1.00 82.88 352 SER A CA 1
ATOM 2790 C C . SER A 1 352 ? -11.132 -4.455 -3.512 1.00 82.88 352 SER A C 1
ATOM 2792 O O . SER A 1 352 ? -10.705 -3.337 -3.198 1.00 82.88 352 SER A O 1
ATOM 2794 N N . PRO A 1 353 ? -10.391 -5.312 -4.241 1.00 86.75 353 PRO A N 1
ATOM 2795 C CA . PRO A 1 353 ? -9.013 -5.018 -4.652 1.00 86.75 353 PRO A CA 1
ATOM 2796 C C . PRO A 1 353 ? -8.894 -3.764 -5.529 1.00 86.75 353 PRO A C 1
ATOM 2798 O O . PRO A 1 353 ? -7.811 -3.207 -5.695 1.00 86.75 353 PRO A O 1
ATOM 2801 N N . TRP A 1 354 ? -10.022 -3.259 -6.043 1.00 84.62 354 TRP A N 1
ATOM 2802 C CA . TRP A 1 354 ? -10.109 -1.987 -6.752 1.00 84.62 354 TRP A CA 1
ATOM 2803 C C . TRP A 1 354 ? -9.478 -0.821 -5.983 1.00 84.62 354 TRP A C 1
ATOM 2805 O O . TRP A 1 354 ? -8.899 0.077 -6.588 1.00 84.62 354 TRP A O 1
ATOM 2815 N N . VAL A 1 355 ? -9.547 -0.839 -4.649 1.00 78.12 355 VAL A N 1
ATOM 2816 C CA . VAL A 1 355 ? -8.972 0.211 -3.800 1.00 78.12 355 VAL A CA 1
ATOM 2817 C C . VAL A 1 355 ? -7.455 0.363 -3.988 1.00 78.12 355 VAL A C 1
ATOM 2819 O O . VAL A 1 355 ? -6.929 1.478 -3.981 1.00 78.12 355 VAL A O 1
ATOM 2822 N N . ALA A 1 356 ? -6.753 -0.744 -4.249 1.00 84.00 356 ALA A N 1
ATOM 2823 C CA . ALA A 1 356 ? -5.309 -0.767 -4.453 1.00 84.00 356 ALA A CA 1
ATOM 2824 C C . ALA A 1 356 ? -4.898 -0.354 -5.881 1.00 84.00 356 ALA A C 1
ATOM 2826 O O . ALA A 1 356 ? -3.740 -0.007 -6.116 1.00 84.00 356 ALA A O 1
ATOM 2827 N N . MET A 1 357 ? -5.841 -0.294 -6.832 1.00 84.31 357 MET A N 1
ATOM 2828 C CA . MET A 1 357 ? -5.571 0.048 -8.238 1.00 84.31 357 MET A CA 1
ATOM 2829 C C . MET A 1 357 ? -5.138 1.502 -8.458 1.00 84.31 357 MET A C 1
ATOM 2831 O O . MET A 1 357 ? -4.683 1.845 -9.551 1.00 84.31 357 MET A O 1
ATOM 2835 N N . THR A 1 358 ? -5.215 2.349 -7.427 1.00 79.56 358 THR A N 1
ATOM 2836 C CA . THR A 1 358 ? -4.816 3.759 -7.498 1.00 79.56 358 THR A CA 1
ATOM 2837 C C . THR A 1 358 ? -3.393 3.938 -8.030 1.00 79.56 358 THR A C 1
ATOM 2839 O O . THR A 1 358 ? -3.184 4.704 -8.972 1.00 79.56 358 THR A O 1
ATOM 2842 N N . ALA A 1 359 ? -2.416 3.212 -7.479 1.00 81.50 359 ALA A N 1
ATOM 2843 C CA . ALA A 1 359 ? -1.014 3.367 -7.869 1.00 81.50 359 ALA A CA 1
ATOM 2844 C C . ALA A 1 359 ? -0.698 2.804 -9.276 1.00 81.50 359 ALA A C 1
ATOM 2846 O O . ALA A 1 359 ? -0.065 3.526 -10.063 1.00 81.50 359 ALA A O 1
ATOM 2847 N N . PRO A 1 360 ? -1.164 1.595 -9.660 1.00 87.38 360 PRO A N 1
ATOM 2848 C CA . PRO A 1 360 ? -1.009 1.095 -11.026 1.00 87.38 360 PRO A CA 1
ATOM 2849 C C . PRO A 1 360 ? -1.661 1.993 -12.080 1.00 87.38 360 PRO A C 1
ATOM 2851 O O . PRO A 1 360 ? -1.009 2.353 -13.060 1.00 87.38 360 PRO A O 1
ATOM 2854 N N . LEU A 1 361 ? -2.914 2.416 -11.872 1.00 83.06 361 LEU A N 1
ATOM 2855 C CA . LEU A 1 361 ? -3.640 3.254 -12.833 1.00 83.06 361 LEU A CA 1
ATOM 2856 C C . LEU A 1 361 ? -3.006 4.639 -12.981 1.00 83.06 361 LEU A C 1
ATOM 2858 O O . LEU A 1 361 ? -2.903 5.149 -14.097 1.00 83.06 361 LEU A O 1
ATOM 2862 N N . PHE A 1 362 ? -2.545 5.236 -11.879 1.00 78.69 362 PHE A N 1
ATOM 2863 C CA . PHE A 1 362 ? -1.791 6.487 -11.931 1.00 78.69 362 PHE A CA 1
ATOM 2864 C C . PHE A 1 362 ? -0.495 6.319 -12.736 1.00 78.69 362 PHE A C 1
ATOM 2866 O O . PHE A 1 362 ? -0.227 7.104 -13.645 1.00 78.69 362 PHE A O 1
ATOM 2873 N N . THR A 1 363 ? 0.269 5.254 -12.467 1.00 82.31 363 THR A N 1
ATOM 2874 C CA . THR A 1 363 ? 1.511 4.940 -13.193 1.00 82.31 363 THR A CA 1
ATOM 2875 C C . THR A 1 363 ? 1.255 4.755 -14.693 1.00 82.31 363 THR A C 1
ATOM 2877 O O . THR A 1 363 ? 1.970 5.331 -15.514 1.00 82.31 363 THR A O 1
ATOM 2880 N N . ALA A 1 364 ? 0.210 4.009 -15.062 1.00 81.88 364 ALA A N 1
ATOM 2881 C CA . ALA A 1 364 ? -0.192 3.818 -16.453 1.00 81.88 364 ALA A CA 1
ATOM 2882 C C . ALA A 1 364 ? -0.587 5.143 -17.123 1.00 81.88 364 ALA A C 1
ATOM 2884 O O . ALA A 1 364 ? -0.152 5.426 -18.237 1.00 81.88 364 ALA A O 1
ATOM 2885 N N . GLY A 1 365 ? -1.346 5.994 -16.424 1.00 76.31 365 GLY A N 1
ATOM 2886 C CA . GLY A 1 365 ? -1.727 7.324 -16.903 1.00 76.31 365 GLY A CA 1
ATOM 2887 C C . GLY A 1 365 ? -0.530 8.233 -17.190 1.00 76.31 365 GLY A C 1
ATOM 2888 O O . GLY A 1 365 ? -0.506 8.904 -18.221 1.00 76.31 365 GLY A O 1
ATOM 2889 N N . CYS A 1 366 ? 0.488 8.215 -16.326 1.00 77.06 366 CYS A N 1
ATOM 2890 C CA . CYS A 1 366 ? 1.734 8.952 -16.547 1.00 77.06 366 CYS A CA 1
ATOM 2891 C C . CYS A 1 366 ? 2.549 8.411 -17.733 1.00 77.06 366 CYS A C 1
ATOM 2893 O O . CYS A 1 366 ? 3.250 9.176 -18.392 1.00 77.06 366 CYS A O 1
ATOM 2895 N N . ALA A 1 367 ? 2.473 7.106 -18.002 1.00 77.56 367 ALA A N 1
ATOM 2896 C CA . ALA A 1 367 ? 3.246 6.446 -19.049 1.00 77.56 367 ALA A CA 1
ATOM 2897 C C . ALA A 1 367 ? 2.528 6.360 -20.411 1.00 77.56 367 ALA A C 1
ATOM 2899 O O . ALA A 1 367 ? 3.173 6.026 -21.401 1.00 77.56 367 ALA A O 1
ATOM 2900 N N . ALA A 1 368 ? 1.231 6.661 -20.501 1.00 78.62 368 ALA A N 1
ATOM 2901 C CA . ALA A 1 368 ? 0.454 6.553 -21.739 1.00 78.62 368 ALA A CA 1
ATOM 2902 C C . ALA A 1 368 ? 0.908 7.542 -22.836 1.00 78.62 368 ALA A C 1
ATOM 2904 O O . ALA A 1 368 ? 1.184 8.718 -22.565 1.00 78.62 368 ALA A O 1
ATOM 2905 N N . ALA A 1 369 ? 0.919 7.097 -24.099 1.00 75.56 369 ALA A N 1
ATOM 2906 C CA . ALA A 1 369 ? 1.284 7.909 -25.263 1.00 75.56 369 ALA A CA 1
ATOM 2907 C C . ALA A 1 369 ? 0.098 8.194 -26.218 1.00 75.56 369 ALA A C 1
ATOM 2909 O O . ALA A 1 369 ? -0.791 7.369 -26.395 1.00 75.56 369 ALA A O 1
ATOM 2910 N N . GLY A 1 370 ? 0.123 9.378 -26.856 1.00 53.38 370 GLY A N 1
ATOM 2911 C CA . GLY A 1 370 ? -0.612 9.798 -28.071 1.00 53.38 370 GLY A CA 1
ATOM 2912 C C . GLY A 1 370 ? -2.019 9.236 -28.347 1.00 53.38 370 GLY A C 1
ATOM 2913 O O . GLY A 1 370 ? -3.008 9.941 -28.167 1.00 53.38 370 GLY A O 1
ATOM 2914 N N . ALA A 1 371 ? -2.111 8.003 -28.859 1.00 42.75 371 ALA A N 1
ATOM 2915 C CA . ALA A 1 371 ? -3.361 7.379 -29.306 1.00 42.75 371 ALA A CA 1
ATOM 2916 C C . ALA A 1 371 ? -4.218 6.839 -28.145 1.00 42.75 371 ALA A C 1
ATOM 2918 O O . ALA A 1 371 ? -5.430 7.040 -28.149 1.00 42.75 371 ALA A O 1
ATOM 2919 N N . ASP A 1 372 ? -3.601 6.284 -27.097 1.00 43.25 372 ASP A N 1
ATOM 2920 C CA . ASP A 1 372 ? -4.289 5.814 -25.880 1.00 43.25 372 ASP A CA 1
ATOM 2921 C C . ASP A 1 372 ? -4.779 6.974 -24.994 1.00 43.25 372 ASP A C 1
ATOM 2923 O O . ASP A 1 372 ? -5.540 6.779 -24.047 1.00 43.25 372 ASP A O 1
ATOM 2927 N N . LYS A 1 373 ? -4.389 8.214 -25.325 1.00 39.81 373 LYS A N 1
ATOM 2928 C CA . LYS A 1 373 ? 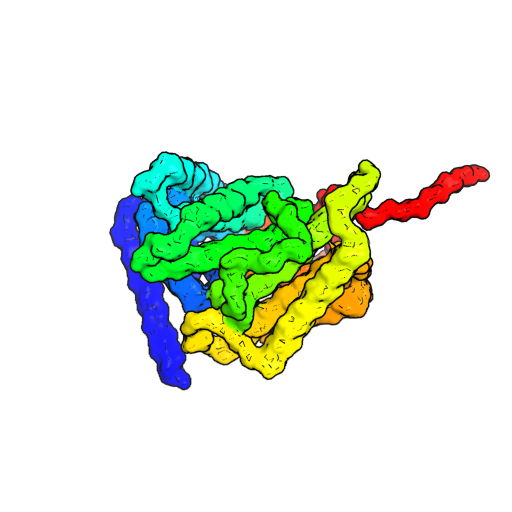-4.955 9.452 -24.763 1.00 39.81 373 LYS A CA 1
ATOM 2929 C C . LYS A 1 373 ? -6.279 9.870 -25.424 1.00 39.81 373 LYS A C 1
ATOM 2931 O O . LYS A 1 373 ? -7.029 10.647 -24.842 1.00 39.81 373 LYS A O 1
ATOM 2936 N N . ASN A 1 374 ? -6.579 9.336 -26.612 1.00 35.03 374 ASN A N 1
ATOM 2937 C CA . ASN A 1 374 ? -7.695 9.758 -27.470 1.00 35.03 374 ASN A CA 1
ATOM 2938 C C . ASN A 1 374 ? -8.751 8.658 -27.708 1.00 35.03 374 ASN A C 1
ATOM 2940 O O . ASN A 1 374 ? -9.728 8.883 -28.424 1.00 35.03 374 ASN A O 1
ATOM 2944 N N . THR A 1 375 ? -8.592 7.469 -27.124 1.00 37.41 375 THR A N 1
ATOM 2945 C CA . THR A 1 375 ? -9.579 6.381 -27.203 1.00 37.41 375 THR A CA 1
ATOM 2946 C C . THR A 1 375 ? -10.740 6.590 -26.221 1.00 37.41 375 THR A C 1
ATOM 2948 O O . THR A 1 375 ? -10.619 7.285 -25.207 1.00 37.41 375 THR A O 1
ATOM 2951 N N . LYS A 1 376 ? -11.887 5.932 -26.467 1.00 39.09 376 LYS A N 1
ATOM 2952 C CA . LYS A 1 376 ? -12.991 5.842 -25.481 1.00 39.09 376 LYS A CA 1
ATOM 2953 C C . LYS A 1 376 ? -12.500 5.303 -24.127 1.00 39.09 376 LYS A C 1
ATOM 2955 O O . LYS A 1 376 ? -13.046 5.681 -23.088 1.00 39.09 376 LYS A O 1
ATOM 2960 N N . ASP A 1 377 ? -11.449 4.488 -24.145 1.00 37.19 377 ASP A N 1
ATOM 2961 C CA . ASP A 1 377 ? -10.787 3.942 -22.962 1.00 37.19 377 ASP A CA 1
ATOM 2962 C C . ASP A 1 377 ? -9.958 4.988 -22.210 1.00 37.19 377 ASP A C 1
ATOM 2964 O O . ASP A 1 377 ? -9.949 4.968 -20.985 1.00 37.19 377 ASP A O 1
ATOM 2968 N N . SER A 1 378 ? -9.414 6.009 -22.880 1.00 35.31 378 SER A N 1
ATOM 2969 C CA . SER A 1 378 ? -8.843 7.188 -22.212 1.00 35.31 378 SER A CA 1
ATOM 2970 C C . SER A 1 378 ? -9.887 8.054 -21.506 1.00 35.31 378 SER A C 1
ATOM 2972 O O . SER A 1 378 ? -9.670 8.582 -20.411 1.00 35.31 378 SER A O 1
ATOM 2974 N N . GLY A 1 379 ? -11.085 8.150 -22.091 1.00 34.31 379 GLY A N 1
ATOM 2975 C CA . GLY A 1 379 ? -12.252 8.739 -21.433 1.00 34.31 379 GLY A CA 1
ATOM 2976 C C . GLY A 1 379 ? -12.672 7.950 -20.186 1.00 34.31 379 GLY A C 1
ATOM 2977 O O . GLY A 1 379 ? -13.129 8.542 -19.206 1.00 34.31 379 GLY A O 1
ATOM 2978 N N . ARG A 1 380 ? -12.465 6.625 -20.183 1.00 35.50 380 ARG A N 1
ATOM 2979 C CA . ARG A 1 380 ? -12.621 5.763 -19.001 1.00 35.50 380 ARG A CA 1
ATOM 2980 C C . ARG A 1 380 ? -11.456 5.898 -18.025 1.00 35.50 380 ARG A C 1
ATOM 2982 O O . ARG A 1 380 ? -11.737 5.919 -16.841 1.00 35.50 380 ARG A O 1
ATOM 2989 N N . MET A 1 381 ? -10.210 6.079 -18.470 1.00 35.50 381 MET A N 1
ATOM 2990 C CA . MET A 1 381 ? -9.049 6.372 -17.612 1.00 35.50 381 MET A CA 1
ATOM 2991 C C . MET A 1 381 ? -9.218 7.691 -16.881 1.00 35.50 381 MET A C 1
ATOM 2993 O O . MET A 1 381 ? -9.019 7.762 -15.679 1.00 35.50 381 MET A O 1
ATOM 2997 N N . THR A 1 382 ? -9.636 8.732 -17.595 1.00 34.28 382 THR A N 1
ATOM 2998 C CA . THR A 1 382 ? -9.887 10.050 -17.021 1.00 34.28 382 THR A CA 1
ATOM 2999 C C . THR A 1 382 ? -11.081 9.982 -16.080 1.00 34.28 382 THR A C 1
ATOM 3001 O O . THR A 1 382 ? -11.000 10.510 -14.984 1.00 34.28 382 THR A O 1
ATOM 3004 N N . LYS A 1 383 ? -12.150 9.247 -16.419 1.00 30.33 383 LYS A N 1
ATOM 3005 C CA . LYS A 1 383 ? -13.253 8.980 -15.481 1.00 30.33 383 LYS A CA 1
ATOM 3006 C C . LYS A 1 383 ? -12.827 8.139 -14.281 1.00 30.33 383 LYS A C 1
ATOM 3008 O O . LYS A 1 383 ? -13.237 8.472 -13.186 1.00 30.33 383 LYS A O 1
ATOM 3013 N N . ALA A 1 384 ? -12.020 7.097 -14.444 1.00 29.14 384 ALA A N 1
ATOM 3014 C CA . ALA A 1 384 ? -11.552 6.238 -13.361 1.00 29.14 384 ALA A CA 1
ATOM 3015 C C . ALA A 1 384 ? -10.604 7.009 -12.440 1.00 29.14 384 ALA A C 1
ATOM 3017 O O . ALA A 1 384 ? -10.790 6.987 -11.233 1.00 29.14 384 ALA A O 1
ATOM 3018 N N . LEU A 1 385 ? -9.676 7.788 -12.999 1.00 31.25 385 LEU A N 1
ATOM 3019 C CA . LEU A 1 385 ? -8.785 8.684 -12.270 1.00 31.25 385 LEU A CA 1
ATOM 3020 C C . LEU A 1 385 ? -9.562 9.824 -11.594 1.00 31.25 385 LEU A C 1
ATOM 3022 O O . LEU A 1 385 ? -9.282 10.110 -10.441 1.00 31.25 385 LEU A O 1
ATOM 3026 N N . ILE A 1 386 ? -10.571 10.421 -12.247 1.00 31.97 386 ILE A N 1
ATOM 3027 C CA . ILE A 1 386 ? -11.463 11.447 -11.666 1.00 31.97 386 ILE A CA 1
ATOM 3028 C C . ILE A 1 386 ? -12.372 10.856 -10.585 1.00 31.97 386 ILE A C 1
ATOM 3030 O O . ILE A 1 386 ? -12.611 11.520 -9.586 1.00 31.97 386 ILE A O 1
ATOM 3034 N N . ILE A 1 387 ? -12.865 9.625 -10.738 1.00 29.89 387 ILE A N 1
ATOM 3035 C CA . ILE A 1 387 ? -13.647 8.917 -9.715 1.00 29.89 387 ILE A CA 1
ATOM 3036 C C . ILE A 1 387 ? -12.738 8.547 -8.536 1.00 29.89 387 ILE A C 1
ATOM 3038 O O . ILE A 1 387 ? -13.155 8.714 -7.393 1.00 29.89 387 ILE A O 1
ATOM 3042 N N . MET A 1 388 ? -11.493 8.126 -8.786 1.00 32.09 388 MET A N 1
ATOM 3043 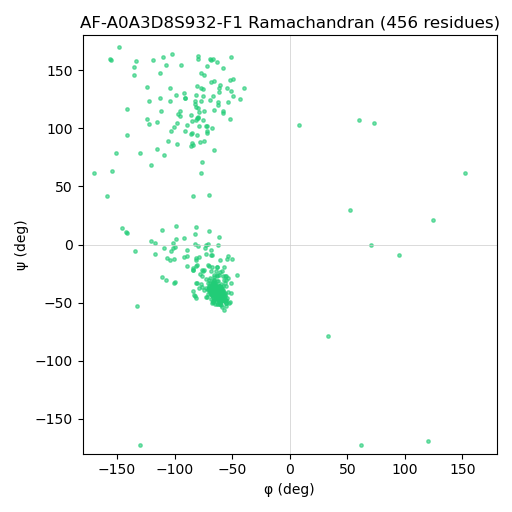C CA . MET A 1 388 ? -10.498 7.862 -7.743 1.00 32.09 388 MET A CA 1
ATOM 3044 C C . MET A 1 388 ? -10.085 9.145 -7.020 1.00 32.09 388 MET A C 1
ATOM 3046 O O . MET A 1 388 ? -10.157 9.184 -5.802 1.00 32.09 388 MET A O 1
ATOM 3050 N N . THR A 1 389 ? -9.757 10.241 -7.709 1.00 33.66 389 THR A N 1
ATOM 3051 C CA . THR A 1 389 ? -9.466 11.527 -7.046 1.00 33.66 389 THR A CA 1
ATOM 3052 C C . THR A 1 389 ? -10.714 12.145 -6.417 1.00 33.66 389 THR A C 1
ATOM 3054 O O . THR A 1 389 ? -10.629 12.769 -5.370 1.00 33.66 389 THR A O 1
ATOM 3057 N N . GLY A 1 390 ? -11.888 11.948 -7.014 1.00 30.92 390 GLY A N 1
ATOM 3058 C CA . GLY A 1 390 ? -13.162 12.476 -6.531 1.00 30.92 390 GLY A CA 1
ATOM 3059 C C . GLY A 1 390 ? -13.718 11.732 -5.316 1.00 30.92 390 GLY A C 1
ATOM 3060 O O . GLY A 1 390 ? -14.494 12.322 -4.574 1.00 30.92 390 GLY A O 1
ATOM 3061 N N . ARG A 1 391 ? -13.318 10.471 -5.084 1.00 34.81 391 ARG A N 1
ATOM 3062 C CA . ARG A 1 391 ? -13.710 9.685 -3.898 1.00 34.81 391 ARG A CA 1
ATOM 3063 C C . ARG A 1 391 ? -12.591 9.485 -2.875 1.00 34.81 391 ARG A C 1
ATOM 3065 O O . ARG A 1 391 ? -12.898 9.420 -1.693 1.00 34.81 391 ARG A O 1
ATOM 3072 N N . CYS A 1 392 ? -11.321 9.434 -3.283 1.00 30.19 392 CYS A N 1
ATOM 3073 C CA . CYS A 1 392 ? -10.190 9.426 -2.347 1.00 30.19 392 CYS A CA 1
ATOM 3074 C C . CYS A 1 392 ? -9.824 10.842 -1.857 1.00 30.19 392 CYS A C 1
ATOM 3076 O O . CYS A 1 392 ? -9.171 10.960 -0.828 1.00 30.19 392 CYS A O 1
ATOM 3078 N N . TYR A 1 393 ? -10.243 11.915 -2.550 1.00 33.91 393 TYR A N 1
ATOM 3079 C CA . TYR A 1 393 ? -9.784 13.283 -2.275 1.00 33.91 393 TYR A CA 1
ATOM 3080 C C . TYR A 1 393 ? -10.784 14.396 -2.699 1.00 33.91 393 TYR A C 1
ATOM 3082 O O . TYR A 1 393 ? -10.395 15.306 -3.438 1.00 33.91 393 TYR A O 1
ATOM 3090 N N . GLN A 1 394 ? -12.010 14.504 -2.146 1.00 30.84 394 GLN A N 1
ATOM 3091 C CA . GLN A 1 394 ? -12.711 15.825 -2.187 1.00 30.84 394 GLN A CA 1
ATOM 3092 C C . GLN A 1 394 ? -11.945 16.940 -1.428 1.00 30.84 394 GLN A C 1
ATOM 3094 O O . GLN A 1 394 ? -12.388 18.087 -1.298 1.00 30.84 394 GLN A O 1
ATOM 3099 N N . GLN A 1 395 ? -10.736 16.637 -0.957 1.00 29.61 395 GLN A N 1
ATOM 3100 C CA . GLN A 1 395 ? -9.772 17.608 -0.498 1.00 29.61 395 GLN A CA 1
ATOM 3101 C C . GLN A 1 395 ? -8.974 18.333 -1.591 1.00 29.61 395 GLN A C 1
ATOM 3103 O O . GLN A 1 395 ? -8.299 19.303 -1.266 1.00 29.61 395 GLN A O 1
ATOM 3108 N N . ILE A 1 396 ? -9.165 18.039 -2.883 1.00 30.81 396 ILE A N 1
ATOM 3109 C CA . ILE A 1 396 ? -8.854 19.015 -3.954 1.00 30.81 396 ILE A CA 1
ATOM 3110 C C . ILE A 1 396 ? -10.052 19.976 -4.129 1.00 30.81 396 ILE A C 1
ATOM 3112 O O . ILE A 1 396 ? -10.501 20.288 -5.226 1.00 30.81 396 ILE A O 1
ATOM 3116 N N . GLY A 1 397 ? -10.630 20.415 -3.008 1.00 24.61 397 GLY A N 1
ATOM 3117 C CA . GLY A 1 397 ? -11.893 21.157 -2.927 1.00 24.61 397 GLY A CA 1
ATOM 3118 C C . GLY A 1 397 ? -11.793 22.657 -3.208 1.00 24.61 397 GLY A C 1
ATOM 3119 O O . GLY A 1 397 ? -12.721 23.388 -2.887 1.00 24.61 397 GLY A O 1
ATOM 3120 N N . LYS A 1 398 ? -10.690 23.143 -3.783 1.00 26.03 398 LYS A N 1
ATOM 3121 C CA . LYS A 1 398 ? -10.547 24.537 -4.229 1.00 26.03 398 LYS A CA 1
ATOM 3122 C C . LYS A 1 398 ? -9.578 24.616 -5.402 1.00 26.03 398 LYS A C 1
ATOM 3124 O O . LYS A 1 398 ? -8.421 24.957 -5.212 1.00 26.03 398 LYS A O 1
ATOM 3129 N N . LEU A 1 399 ? -10.044 24.275 -6.599 1.00 24.38 399 LEU A N 1
ATOM 3130 C CA . LEU A 1 399 ? -9.505 24.773 -7.875 1.00 24.38 399 LEU A CA 1
ATOM 3131 C C . LEU A 1 399 ? -10.456 24.348 -8.999 1.00 24.38 399 LEU A C 1
ATOM 3133 O O . LEU A 1 399 ? -10.120 23.589 -9.902 1.00 24.38 399 LEU A O 1
ATOM 3137 N N . THR A 1 400 ? -11.694 24.822 -8.913 1.00 23.84 400 THR A N 1
ATOM 3138 C CA . THR A 1 400 ? -12.681 24.696 -9.985 1.00 23.84 400 THR A CA 1
ATOM 3139 C C . THR A 1 400 ? -13.034 26.080 -10.506 1.00 23.84 400 THR A C 1
ATOM 3141 O O . THR A 1 400 ? -14.053 26.668 -10.168 1.00 23.84 400 THR A O 1
ATOM 3144 N N . SER A 1 401 ? -12.184 26.585 -11.396 1.00 25.61 401 SER A N 1
ATOM 3145 C CA . SER A 1 401 ? -12.674 27.305 -12.565 1.00 25.61 401 SER A CA 1
ATOM 3146 C C . SER A 1 401 ? -12.136 26.580 -13.798 1.00 25.61 401 SER A C 1
ATOM 3148 O O . SER A 1 401 ? -10.955 26.631 -14.133 1.00 25.61 401 SER A O 1
ATOM 3150 N N . TYR A 1 402 ? -13.003 25.817 -14.461 1.00 29.67 402 TYR A N 1
ATOM 3151 C CA . TYR A 1 402 ? -12.694 25.317 -15.794 1.00 29.67 402 TYR A CA 1
ATOM 3152 C C . TYR A 1 402 ? -12.974 26.460 -16.764 1.00 29.67 402 TYR A C 1
ATOM 3154 O O . TYR A 1 402 ? -14.129 26.826 -16.971 1.00 29.67 402 TYR A O 1
ATOM 3162 N N . ARG A 1 403 ? -11.928 27.052 -17.346 1.00 25.77 403 ARG A N 1
ATOM 3163 C CA . ARG A 1 403 ? -12.086 27.993 -18.458 1.00 25.77 403 ARG A CA 1
ATOM 3164 C C . ARG A 1 403 ? -11.777 27.256 -19.752 1.00 25.77 403 ARG A C 1
ATOM 3166 O O . ARG A 1 403 ? -10.619 27.031 -20.093 1.00 25.77 403 ARG A O 1
ATOM 3173 N N . ILE A 1 404 ? -12.827 26.864 -20.460 1.00 29.66 404 ILE A N 1
ATOM 3174 C CA . ILE A 1 404 ? -12.722 26.368 -21.829 1.00 29.66 404 ILE A CA 1
ATOM 3175 C C . ILE A 1 404 ? -12.648 27.615 -22.718 1.00 29.66 404 ILE A C 1
ATOM 3177 O O . ILE A 1 404 ? -13.623 28.351 -22.837 1.00 29.66 404 ILE A O 1
ATOM 3181 N N . LYS A 1 405 ? -11.474 27.920 -23.285 1.00 25.91 405 LYS A N 1
ATOM 3182 C CA . LYS A 1 405 ? -11.352 28.954 -24.326 1.00 25.91 405 LYS A CA 1
ATOM 3183 C C . LYS A 1 405 ? -11.841 28.351 -25.644 1.00 25.91 405 LYS A C 1
ATOM 3185 O O . LYS A 1 405 ? -11.047 27.813 -26.409 1.00 25.91 405 LYS A O 1
ATOM 3190 N N . THR A 1 406 ? -13.134 28.452 -25.912 1.00 27.17 406 THR A N 1
ATOM 3191 C CA . THR A 1 406 ? -13.665 28.387 -27.277 1.00 27.17 406 THR A CA 1
ATOM 3192 C C . THR A 1 406 ? -13.911 29.821 -27.755 1.00 27.17 406 THR A C 1
ATOM 3194 O O . THR A 1 406 ? -14.486 30.643 -27.045 1.00 27.17 406 THR A O 1
ATOM 3197 N N . SER A 1 407 ? -13.391 30.169 -28.934 1.00 22.06 407 SER A N 1
ATOM 3198 C CA . SER A 1 407 ? -13.780 31.395 -29.654 1.00 22.06 407 SER A CA 1
ATOM 3199 C C . SER A 1 407 ? -15.236 31.252 -30.161 1.00 22.06 407 SER A C 1
ATOM 3201 O O . SER A 1 407 ? -15.748 30.133 -30.190 1.00 22.06 407 SER A O 1
ATOM 3203 N N . PRO A 1 408 ? -15.967 32.333 -30.479 1.00 26.58 408 PRO A N 1
ATOM 3204 C CA . PRO A 1 408 ? -17.000 32.889 -29.629 1.00 26.58 408 PRO A CA 1
ATOM 3205 C C . PRO A 1 408 ? -18.386 32.645 -30.234 1.00 26.58 408 PRO A C 1
ATOM 3207 O O . PRO A 1 408 ? -18.957 33.570 -30.788 1.00 26.58 408 PRO A O 1
ATOM 3210 N N . TYR A 1 409 ? -18.959 31.442 -30.149 1.00 23.19 409 TYR A N 1
ATOM 3211 C CA . TYR A 1 409 ? -20.367 31.271 -30.529 1.00 23.19 409 TYR A CA 1
ATOM 3212 C C . TYR A 1 409 ? -21.114 30.303 -29.605 1.00 23.19 409 TYR A C 1
ATOM 3214 O O . TYR A 1 409 ? -20.817 29.116 -29.539 1.00 23.19 409 TYR A O 1
ATOM 3222 N N . ALA A 1 410 ? -22.100 30.899 -28.927 1.00 23.36 410 ALA A N 1
ATOM 3223 C CA . ALA A 1 410 ? -23.310 30.343 -28.327 1.00 23.36 410 ALA A CA 1
ATOM 3224 C C . ALA A 1 410 ? -23.177 29.258 -27.238 1.00 23.36 410 ALA A C 1
ATOM 3226 O O . ALA A 1 410 ? -22.971 28.075 -27.490 1.00 23.36 410 ALA A O 1
ATOM 3227 N N . TYR A 1 411 ? -23.455 29.683 -26.005 1.00 25.61 411 TYR A N 1
ATOM 3228 C CA . TYR A 1 411 ? -23.867 28.824 -24.899 1.00 25.61 411 TYR A CA 1
ATOM 3229 C C . TYR A 1 411 ? -25.362 28.510 -25.035 1.00 25.61 411 TYR A C 1
ATOM 3231 O O . TYR A 1 411 ? -26.158 29.424 -25.249 1.00 25.61 411 TYR A O 1
ATOM 3239 N N . THR A 1 412 ? -25.771 27.259 -24.823 1.00 22.05 412 THR A N 1
ATOM 3240 C CA . THR A 1 412 ? -27.169 26.946 -24.486 1.00 22.05 412 THR A CA 1
ATOM 3241 C C . THR A 1 412 ? -27.198 26.360 -23.083 1.00 22.05 412 THR A C 1
ATOM 3243 O O . THR A 1 412 ? -26.754 25.240 -22.835 1.00 22.05 412 THR A O 1
ATOM 3246 N N . TYR A 1 413 ? -27.660 27.179 -22.143 1.00 24.00 413 TYR A N 1
ATOM 3247 C CA . TYR A 1 413 ? -27.838 26.822 -20.745 1.00 24.00 413 TYR A CA 1
ATOM 3248 C C . TYR A 1 413 ? -29.144 26.028 -20.623 1.00 24.00 413 TYR A C 1
ATOM 3250 O O . TYR A 1 413 ? -30.221 26.600 -20.762 1.00 24.00 413 TYR A O 1
ATOM 3258 N N . TYR A 1 414 ? -29.076 24.723 -20.353 1.00 22.48 414 TYR A N 1
ATOM 3259 C CA . TYR A 1 414 ? -30.234 24.021 -19.797 1.00 22.48 414 TYR A CA 1
ATOM 3260 C C . TYR A 1 414 ? -30.195 24.223 -18.287 1.00 22.48 414 TYR A C 1
ATOM 3262 O O . TYR A 1 414 ? -29.571 23.460 -17.550 1.00 22.48 414 TYR A O 1
ATOM 3270 N N . GLY A 1 415 ? -30.802 25.322 -17.840 1.00 22.48 415 GLY A N 1
ATOM 3271 C CA . GLY A 1 415 ? -31.037 25.549 -16.424 1.00 22.48 415 GLY A CA 1
ATOM 3272 C C . GLY A 1 415 ? -31.947 24.448 -15.893 1.00 22.48 415 GLY A C 1
ATOM 3273 O O . GLY A 1 415 ? -33.045 24.257 -16.407 1.00 22.48 415 GLY A O 1
ATOM 3274 N N . CYS A 1 416 ? -31.493 23.724 -14.874 1.00 23.06 416 CYS A N 1
ATOM 3275 C CA . CYS A 1 416 ? -32.371 22.887 -14.073 1.00 23.06 416 CYS A CA 1
ATOM 3276 C C . CYS A 1 416 ? -32.251 23.340 -12.619 1.00 23.06 416 CYS A C 1
ATOM 3278 O O . CYS A 1 416 ? -31.148 23.444 -12.079 1.00 23.06 416 CYS A O 1
ATOM 3280 N N . ASN A 1 417 ? -33.399 23.687 -12.042 1.00 24.45 417 ASN A N 1
ATOM 3281 C CA . ASN A 1 417 ? -33.535 24.294 -10.726 1.00 24.45 417 ASN A CA 1
ATOM 3282 C C . ASN A 1 417 ? -32.933 23.437 -9.603 1.00 24.45 417 ASN A C 1
ATOM 3284 O O . ASN A 1 417 ? -32.872 22.209 -9.667 1.00 24.45 417 ASN A O 1
ATOM 3288 N N . SER A 1 418 ? -32.509 24.150 -8.563 1.00 34.47 418 SER A N 1
ATOM 3289 C CA . SER A 1 418 ? -31.937 23.681 -7.303 1.00 34.47 418 SER A CA 1
ATOM 3290 C C . SER A 1 418 ? -32.665 22.472 -6.699 1.00 34.47 418 SER A C 1
ATOM 3292 O O . SER A 1 418 ? -33.857 22.570 -6.416 1.00 34.47 418 SER A O 1
ATOM 3294 N N . ASN A 1 419 ? -31.897 21.403 -6.438 1.00 30.50 419 ASN A N 1
ATOM 3295 C CA . ASN A 1 419 ? -32.166 20.209 -5.602 1.00 30.50 419 ASN A CA 1
ATOM 3296 C C . ASN A 1 419 ? -32.033 18.832 -6.273 1.00 30.50 419 ASN A C 1
ATOM 3298 O O . ASN A 1 419 ? -32.490 17.840 -5.711 1.00 30.50 419 ASN A O 1
ATOM 3302 N N . GLN A 1 420 ? -31.305 18.709 -7.384 1.00 23.11 420 GLN A N 1
ATOM 3303 C CA . GLN A 1 420 ? -30.784 17.406 -7.820 1.00 23.11 420 GLN A CA 1
ATOM 3304 C C . GLN A 1 420 ? -29.320 17.493 -8.268 1.00 23.11 420 GLN A C 1
ATOM 3306 O O . GLN A 1 420 ? -28.885 18.563 -8.701 1.00 23.11 420 GLN A O 1
ATOM 3311 N N . PRO A 1 421 ? -28.537 16.397 -8.163 1.00 25.62 421 PRO A N 1
ATOM 3312 C CA . PRO A 1 421 ? -27.193 16.352 -8.722 1.00 25.62 421 PRO A CA 1
ATOM 3313 C C . PRO A 1 421 ? -27.260 16.630 -10.227 1.00 25.62 421 PRO A C 1
ATOM 3315 O O . PRO A 1 421 ? -27.834 15.858 -10.996 1.00 25.62 421 PRO A O 1
ATOM 3318 N N . ALA A 1 422 ? -26.667 17.744 -10.653 1.00 26.23 422 ALA A N 1
ATOM 3319 C CA . ALA A 1 422 ? -26.491 18.039 -12.063 1.00 26.23 422 ALA A CA 1
ATOM 3320 C C . ALA A 1 422 ? -25.413 17.101 -12.619 1.00 26.23 422 ALA A C 1
ATOM 3322 O O . ALA A 1 422 ? -24.213 17.302 -12.426 1.00 26.23 422 ALA A O 1
ATOM 3323 N N . PHE A 1 423 ? -25.838 16.053 -13.319 1.00 25.48 423 PHE A N 1
ATOM 3324 C CA . PHE A 1 423 ? -24.930 15.261 -14.134 1.00 25.48 423 PHE A CA 1
ATOM 3325 C C . PHE A 1 423 ? -24.544 16.085 -15.358 1.00 25.48 423 PHE A C 1
ATOM 3327 O O . PHE A 1 423 ? -25.272 16.141 -16.349 1.00 25.48 423 PHE A O 1
ATOM 3334 N N . MET A 1 424 ? -23.383 16.735 -15.300 1.00 28.09 424 MET A N 1
ATOM 3335 C CA . MET A 1 424 ? -22.845 17.416 -16.468 1.00 28.09 424 MET A CA 1
ATOM 3336 C C . MET A 1 424 ? -22.328 16.369 -17.459 1.00 28.09 424 MET A C 1
ATOM 3338 O O . MET A 1 424 ? -21.255 15.785 -17.292 1.00 28.09 424 MET A O 1
ATOM 3342 N N . ARG A 1 425 ? -23.111 16.103 -18.507 1.00 27.36 425 ARG A N 1
ATOM 3343 C CA . ARG A 1 425 ? -22.682 15.284 -19.642 1.00 27.36 425 ARG A CA 1
ATOM 3344 C C . ARG A 1 425 ? -21.909 16.174 -20.612 1.00 27.36 425 ARG A C 1
ATOM 3346 O O . ARG A 1 425 ? -22.475 16.733 -21.542 1.00 27.36 425 ARG A O 1
ATOM 3353 N N . LEU A 1 426 ? -20.611 16.329 -20.370 1.00 28.55 426 LEU A N 1
ATOM 3354 C CA . LEU A 1 426 ? -19.722 17.025 -21.298 1.00 28.55 426 LEU A CA 1
ATOM 3355 C C . LEU A 1 426 ? -19.455 16.125 -22.513 1.00 28.55 426 LEU A C 1
ATOM 3357 O O . LEU A 1 426 ? -18.851 15.060 -22.377 1.00 28.55 426 LEU A O 1
ATOM 3361 N N . SER A 1 427 ? -19.915 16.550 -23.692 1.00 25.66 427 SER A N 1
ATOM 3362 C CA . SER A 1 427 ? -19.459 16.000 -24.973 1.00 25.66 427 SER A CA 1
ATOM 3363 C C . SER A 1 427 ? -18.273 16.835 -25.430 1.00 25.66 427 SER A C 1
ATOM 3365 O O . SER A 1 427 ? -18.448 17.931 -25.947 1.00 25.66 427 SER A O 1
ATOM 3367 N N . VAL A 1 428 ? -17.072 16.338 -25.153 1.00 29.69 428 VAL A N 1
ATOM 3368 C CA . VAL A 1 428 ? -15.809 16.988 -25.514 1.00 29.69 428 VAL A CA 1
ATOM 3369 C C . VAL A 1 428 ? -15.392 16.460 -26.884 1.00 29.69 428 VAL A C 1
ATOM 3371 O O . VAL A 1 428 ? -15.335 15.245 -27.084 1.00 29.69 428 VAL A O 1
ATOM 3374 N N . THR A 1 429 ? -15.142 17.353 -27.836 1.00 26.27 429 THR A N 1
ATOM 3375 C CA . THR A 1 429 ? -14.699 17.012 -29.195 1.00 26.27 429 THR A CA 1
ATOM 3376 C C . THR A 1 429 ? -13.198 17.251 -29.362 1.00 26.27 429 THR A C 1
ATOM 3378 O O . THR A 1 429 ? -12.565 17.931 -28.562 1.00 26.27 429 THR A O 1
ATOM 3381 N N . PHE A 1 430 ? -12.608 16.682 -30.418 1.00 26.02 430 PHE A N 1
ATOM 3382 C CA . PHE A 1 430 ? -11.160 16.603 -30.692 1.00 26.02 430 PHE A CA 1
ATOM 3383 C C . PHE A 1 430 ? -10.382 17.944 -30.671 1.00 26.02 430 PHE A C 1
ATOM 3385 O O . PHE A 1 430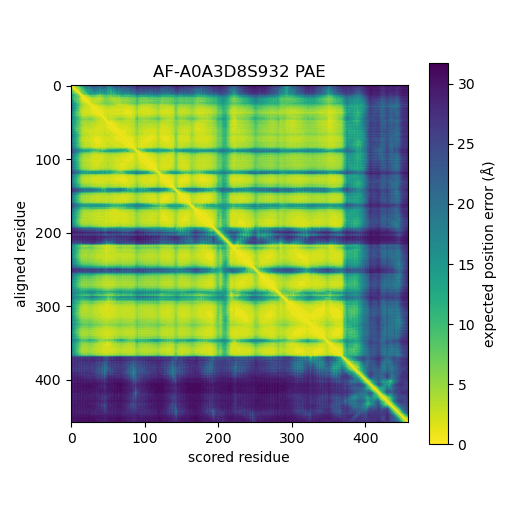 ? -9.155 17.939 -30.692 1.00 26.02 430 PHE A O 1
ATOM 3392 N N . ARG A 1 431 ? -11.058 19.102 -30.615 1.00 25.64 431 ARG A N 1
ATOM 3393 C CA . ARG A 1 431 ? -10.426 20.435 -30.538 1.00 25.64 431 ARG A CA 1
ATOM 3394 C C . ARG A 1 431 ? -10.587 21.140 -29.190 1.00 25.64 431 ARG A C 1
ATOM 3396 O O . ARG A 1 431 ? -10.013 22.214 -29.003 1.00 25.64 431 ARG A O 1
ATOM 3403 N N . ASP A 1 432 ? -11.313 20.549 -28.250 1.00 28.91 432 ASP A N 1
ATOM 3404 C CA . ASP A 1 432 ? -11.564 21.154 -26.948 1.00 28.91 432 ASP A CA 1
ATOM 3405 C C . ASP A 1 432 ? -10.350 20.965 -26.031 1.00 28.91 432 ASP A C 1
ATOM 3407 O O . ASP A 1 432 ? -10.041 19.869 -25.562 1.00 28.91 432 ASP A O 1
ATOM 3411 N N . LYS A 1 433 ? -9.637 22.062 -25.762 1.00 28.17 433 LYS A N 1
ATOM 3412 C CA . LYS A 1 433 ? -8.534 22.079 -24.797 1.00 28.17 433 LYS A CA 1
ATOM 3413 C C . LYS A 1 433 ? -9.093 22.299 -23.393 1.00 28.17 433 LYS A C 1
ATOM 3415 O O . LYS A 1 433 ? -9.493 23.408 -23.036 1.00 28.17 433 LYS A O 1
ATOM 3420 N N . VAL A 1 434 ? -9.097 21.242 -22.584 1.00 29.97 434 VAL A N 1
ATOM 3421 C CA . VAL A 1 434 ? -9.390 21.330 -21.149 1.00 29.97 434 VAL A CA 1
ATOM 3422 C C . VAL A 1 434 ? -8.097 21.685 -20.423 1.00 29.97 434 VAL A C 1
ATOM 3424 O O . VAL A 1 434 ? -7.272 20.824 -20.127 1.00 29.97 434 VAL A O 1
ATOM 3427 N N . TYR A 1 435 ? -7.896 22.971 -20.157 1.00 26.34 435 TYR A N 1
ATOM 3428 C CA . TYR A 1 435 ? -6.752 23.428 -19.378 1.00 26.34 435 TYR A CA 1
ATOM 3429 C C . TYR A 1 435 ? -6.990 23.164 -17.887 1.00 26.34 435 TYR A C 1
ATOM 3431 O O . TYR A 1 435 ? -7.955 23.662 -17.305 1.00 26.34 435 TYR A O 1
ATOM 3439 N N . ARG A 1 436 ? -6.077 22.422 -17.251 1.00 26.84 436 ARG A N 1
ATOM 3440 C CA . ARG A 1 436 ? -5.790 22.608 -15.825 1.00 26.84 436 ARG A CA 1
ATOM 3441 C C . ARG A 1 436 ? -4.757 23.722 -15.735 1.00 26.84 436 ARG A C 1
ATOM 3443 O O . ARG A 1 436 ? -3.615 23.511 -16.126 1.00 26.84 436 ARG A O 1
ATOM 3450 N N . TYR A 1 437 ? -5.138 24.881 -15.209 1.00 21.19 437 TYR A N 1
ATOM 3451 C CA . TYR A 1 437 ? -4.143 25.809 -14.685 1.00 21.19 437 TYR A CA 1
ATOM 3452 C C . TYR A 1 437 ? -3.649 25.239 -13.353 1.00 21.19 437 TYR A C 1
ATOM 3454 O O . TYR A 1 437 ? -4.226 25.477 -12.297 1.00 21.19 437 TYR A O 1
ATOM 3462 N N . LEU A 1 438 ? -2.618 24.404 -13.438 1.00 22.45 438 LEU A N 1
ATOM 3463 C CA . LEU A 1 438 ? -1.667 24.210 -12.358 1.00 22.45 438 LEU A CA 1
ATOM 3464 C C . LEU A 1 438 ? -0.352 24.794 -12.858 1.00 22.45 438 LEU A C 1
ATOM 3466 O O . LEU A 1 438 ? 0.228 24.276 -13.808 1.00 22.45 438 LEU A O 1
ATOM 3470 N N . GLU A 1 439 ? 0.108 25.859 -12.213 1.00 21.94 439 GLU A N 1
ATOM 3471 C CA . GLU A 1 439 ? 1.503 26.288 -12.271 1.00 21.94 439 GLU A CA 1
ATOM 3472 C C . GLU A 1 439 ? 2.343 25.190 -11.585 1.00 21.94 439 GLU A C 1
ATOM 3474 O O . GLU A 1 439 ? 2.634 25.220 -10.391 1.00 21.94 439 GLU A O 1
ATOM 3479 N N . ILE A 1 440 ? 2.636 24.123 -12.329 1.00 23.14 440 ILE A N 1
ATOM 3480 C CA . ILE A 1 440 ? 3.690 23.154 -12.026 1.00 23.14 440 ILE A CA 1
ATOM 3481 C C . ILE A 1 440 ? 4.641 23.196 -13.217 1.00 23.14 440 ILE A C 1
ATOM 3483 O O . ILE A 1 440 ? 4.726 22.263 -14.003 1.00 23.14 440 ILE A O 1
ATOM 3487 N N . GLU A 1 441 ? 5.341 24.315 -13.348 1.00 22.31 441 GLU A N 1
ATOM 3488 C CA . GLU A 1 441 ? 6.435 24.486 -14.310 1.00 22.31 441 GLU A CA 1
ATOM 3489 C C . GLU A 1 441 ? 7.806 24.296 -13.628 1.00 22.31 441 GLU A C 1
ATOM 3491 O O . GLU A 1 441 ? 8.833 24.685 -14.160 1.00 22.31 441 GLU A O 1
ATOM 3496 N N . LYS A 1 442 ? 7.862 23.712 -12.414 1.00 23.52 442 LYS A N 1
ATOM 3497 C CA . LYS A 1 442 ? 9.135 23.525 -11.678 1.00 23.52 442 LYS A CA 1
ATOM 3498 C C . LYS A 1 442 ? 9.307 22.230 -10.875 1.00 23.52 442 LYS A C 1
ATOM 3500 O O . LYS A 1 442 ? 10.252 22.135 -10.100 1.00 23.52 442 LYS A O 1
ATOM 3505 N N . LEU A 1 443 ? 8.445 21.216 -11.019 1.00 24.64 443 LEU A N 1
ATOM 3506 C CA . LEU A 1 443 ? 8.607 19.966 -10.240 1.00 24.64 443 LEU A CA 1
ATOM 3507 C C . LEU A 1 443 ? 9.117 18.755 -11.027 1.00 24.64 443 LEU A C 1
ATOM 3509 O O . LEU A 1 443 ? 9.510 17.787 -10.383 1.00 24.64 443 LEU A O 1
ATOM 3513 N N . TRP A 1 444 ? 9.164 18.802 -12.363 1.00 29.19 444 TRP A N 1
ATOM 3514 C CA . TRP A 1 444 ? 9.660 17.688 -13.194 1.00 29.19 444 TRP A CA 1
ATOM 3515 C C . TRP A 1 444 ? 10.392 18.125 -14.482 1.00 29.19 444 TRP A C 1
ATOM 3517 O O . TRP A 1 444 ? 10.649 17.289 -15.339 1.00 29.19 444 TRP A O 1
ATOM 3527 N N . GLU A 1 445 ? 10.779 19.399 -14.607 1.00 24.67 445 GLU A N 1
ATOM 3528 C CA . GLU A 1 445 ? 11.721 19.870 -15.635 1.00 24.67 445 GLU A CA 1
ATOM 3529 C C . GLU A 1 445 ? 13.076 20.148 -14.980 1.00 24.67 445 GLU A C 1
ATOM 3531 O O . GLU A 1 445 ? 13.328 21.213 -14.429 1.00 24.67 445 GLU A O 1
ATOM 3536 N N . ASN A 1 446 ? 13.902 19.107 -14.941 1.00 25.56 446 ASN A N 1
ATOM 3537 C CA . ASN A 1 446 ? 15.363 19.180 -15.036 1.00 25.56 446 ASN A CA 1
ATOM 3538 C C . ASN A 1 446 ? 15.877 17.798 -15.481 1.00 25.56 446 ASN A C 1
ATOM 3540 O O . ASN A 1 446 ? 16.840 17.256 -14.950 1.00 25.56 446 ASN A O 1
ATOM 3544 N N . GLU A 1 447 ? 15.176 17.192 -16.441 1.00 32.28 447 GLU A N 1
ATOM 3545 C CA . GLU A 1 447 ? 15.608 15.981 -17.137 1.00 32.28 447 GLU A CA 1
ATOM 3546 C C . GLU A 1 447 ? 15.469 16.245 -18.637 1.00 32.28 447 GLU A C 1
ATOM 3548 O O . GLU A 1 447 ? 14.478 15.886 -19.269 1.00 32.28 447 GLU A O 1
ATOM 3553 N N . GLY A 1 448 ? 16.452 16.968 -19.178 1.00 24.91 448 GLY A N 1
ATOM 3554 C CA . GLY A 1 448 ? 16.539 17.295 -20.597 1.00 24.91 448 GLY A CA 1
ATOM 3555 C C . GLY A 1 448 ? 17.276 18.603 -20.871 1.00 24.91 448 GLY A C 1
ATOM 3556 O O . GLY A 1 448 ? 16.685 19.515 -21.435 1.00 24.91 448 GLY A O 1
ATOM 3557 N N . GLU A 1 449 ? 18.557 18.713 -20.506 1.00 23.61 449 GLU A N 1
ATOM 3558 C CA . GLU A 1 449 ? 19.425 19.691 -21.174 1.00 23.61 449 GLU A CA 1
ATOM 3559 C C . GLU A 1 449 ? 19.622 19.226 -22.622 1.00 23.61 449 GLU A C 1
ATOM 3561 O O . GLU A 1 449 ? 20.400 18.318 -22.916 1.00 23.61 449 GLU A O 1
ATOM 3566 N N . SER A 1 450 ? 18.875 19.826 -23.547 1.00 26.28 450 SER A N 1
ATOM 3567 C CA . SER A 1 450 ? 19.257 19.832 -24.951 1.00 26.28 450 SER A CA 1
ATOM 3568 C C . SER A 1 450 ? 20.392 20.837 -25.119 1.00 26.28 450 SER A C 1
ATOM 3570 O O . SER A 1 450 ? 20.163 22.046 -25.081 1.00 26.28 450 SER A O 1
ATOM 3572 N N . ASN A 1 451 ? 21.608 20.327 -25.318 1.00 27.36 451 ASN A N 1
ATOM 3573 C CA . ASN A 1 451 ? 22.715 21.084 -25.891 1.00 27.36 451 ASN A CA 1
ATOM 3574 C C . ASN A 1 451 ? 22.252 21.724 -27.207 1.00 27.36 451 ASN A C 1
ATOM 3576 O O . ASN A 1 451 ? 22.048 21.034 -28.204 1.00 27.36 451 ASN A O 1
ATOM 3580 N N . GLY A 1 452 ? 22.074 23.040 -27.191 1.00 25.36 452 GLY A N 1
ATOM 3581 C CA . GLY A 1 452 ? 21.756 23.849 -28.357 1.00 25.36 452 GLY A CA 1
ATOM 3582 C C . GLY A 1 452 ? 22.517 25.158 -28.255 1.00 25.36 452 GLY A C 1
ATOM 3583 O O . GLY A 1 452 ? 22.078 26.087 -27.585 1.00 25.36 452 GLY A O 1
ATOM 3584 N N . VAL A 1 453 ? 23.686 25.197 -28.890 1.00 24.12 453 VAL A N 1
ATOM 3585 C CA . VAL A 1 453 ? 24.446 26.421 -29.145 1.00 24.12 453 VAL A CA 1
ATOM 3586 C C . VAL A 1 453 ? 23.546 27.356 -29.953 1.00 24.12 453 VAL A C 1
ATOM 3588 O O . VAL A 1 453 ? 23.192 27.047 -31.088 1.00 24.12 453 VAL A O 1
ATOM 3591 N N . LEU A 1 454 ? 23.143 28.479 -29.362 1.00 25.22 454 LEU A N 1
ATOM 3592 C CA . LEU A 1 454 ? 22.546 29.590 -30.094 1.00 25.22 454 LEU A CA 1
ATOM 3593 C C . LEU A 1 454 ? 23.687 30.468 -30.612 1.00 25.22 454 LEU A C 1
ATOM 3595 O O . LEU A 1 454 ? 24.198 31.330 -29.900 1.00 25.22 454 LEU A O 1
ATOM 3599 N N . GLU A 1 455 ? 24.095 30.225 -31.857 1.00 24.05 455 GLU A N 1
ATOM 3600 C CA . GLU A 1 455 ? 24.772 31.243 -32.656 1.00 24.05 455 GLU A CA 1
ATOM 3601 C C . GLU A 1 455 ? 23.773 32.371 -32.935 1.00 24.05 455 GLU A C 1
ATOM 3603 O O . GLU A 1 455 ? 22.756 32.185 -33.603 1.00 24.05 455 GLU A O 1
ATOM 3608 N N . HIS A 1 456 ? 24.062 33.557 -32.405 1.00 26.89 456 HIS A N 1
ATOM 3609 C CA . HIS A 1 456 ? 23.429 34.788 -32.850 1.00 26.89 456 HIS A CA 1
ATOM 3610 C C . HIS A 1 456 ? 24.092 35.228 -34.157 1.00 26.89 456 HIS A C 1
ATOM 3612 O O . HIS A 1 456 ? 25.258 35.618 -34.158 1.00 26.89 456 HIS A O 1
ATOM 3618 N N . THR A 1 457 ? 23.337 35.218 -35.252 1.00 27.30 457 THR A N 1
ATOM 3619 C CA . THR A 1 457 ? 23.625 36.059 -36.417 1.00 27.30 457 THR A CA 1
ATOM 3620 C C . THR A 1 457 ? 22.520 37.100 -36.542 1.00 27.30 457 THR A C 1
ATOM 3622 O O . THR A 1 457 ? 21.330 36.778 -36.492 1.00 27.30 457 THR A O 1
ATOM 3625 N N . GLY A 1 458 ? 22.949 38.361 -36.590 1.00 30.53 458 GLY A N 1
ATOM 3626 C CA . GLY A 1 458 ? 22.188 39.466 -37.163 1.00 30.53 458 GLY A CA 1
ATOM 3627 C C . GLY A 1 458 ? 22.511 39.625 -38.638 1.00 30.53 458 GLY A C 1
ATOM 3628 O O . GLY A 1 458 ? 23.490 38.987 -39.094 1.00 30.53 458 GLY A O 1
#

Nearest PDB structures (foldseek):
  4c0o-assembly1_A  TM=2.331E-01  e=1.938E+00  Homo sapiens
  5cwb-assembly1_A  TM=2.745E-01  e=5.353E+00  synthetic construct
  4c0q-assembly2_B  TM=2.029E-01  e=5.585E+00  Homo sapiens
  6poj-assembly1_A  TM=1.467E-01  e=9.282E+00  Homo sapiens

Organism: NCBI:txid565419

Sequence (458 aa):
MQESSVITAKEESTTSDLLAQIKLLSWIPAKQRSLLVHFIQHALQASTCSIAAQRRFNELIIPRALQSPSLLKSILVWSVGHKIAQCDRSEDRATLETMYRDLVQSSLQSLQMEIRNAQRMNKVALIAASLMLCLQKLCQERLESRAWRIHLDGARDIISTANSSKYDDPDDLELFRMLNRWYEAIEALAALTARGTSEVQTAFTQSSSPMLAPEAEYIDEYFGYAPKINVFLCKIGAAARWLRIRSHAIGQFDGLSLEDFHIGVDTLEASVLSTMNRSRLSPSFFYPRARERLSPCEIQDFVLCNQAFQHMALIHLRRRLRNLPPTAGAVQDSVKEILQCGISMKYTSRPSPWVAMTAPLFTAGCAAAGADKNTKDSGRMTKALIIMTGRCYQQIGKLTSYRIKTSPYAYTYYGCNSNQPAFMRLSVTFRDKVYRYLEIEKLWENEGESNGVLEHTG